Protein 7XOZ (pdb70)

Nearest PDB structures (foldseek):
  7xoz-assembly1_F  TM=1.006E+00  e=2.301E-27  Arabidopsis thaliana
  7xoz-assembly1_E  TM=9.972E-01  e=1.044E-25  Arabidopsis thaliana
  7xoz-assembly1_A  TM=9.879E-01  e=3.026E-24  Arabidopsis thaliana
  7xoz-assembly1_B  TM=9.844E-01  e=6.638E-24  Arabidopsis thaliana
  5tec-assembly1_A  TM=9.879E-01  e=1.285E-17  Arabidopsis thaliana

Secondary structure (DSSP, 8-state):
---EEEE--HHHHIIIIIHHHHHHHHHTT-----GGGSPTTS-HHHHHHHHHHT-SEEEEEE-TTGGG-HHHHHHHHHHHHHHHHS--EEEEEE-SS-HHHHHTT-HHHHHHHHHHTTT--HHHHHHHHHHHHHHTTS--EEGGG-S-HHHHHHHHHHHHHHHT-/-EEEEEE--HHHHTTTHHHHHHHHHHHTT--B--GGGSPTTS-HHHHHHHHHHTEEEEEEEEETTGGG-HHHHHHHHHHHHHHHHS--EEEEEEESS-HHHHHTT-HHHHHHHHHHTTTS-HHHHHHHHHHHHHHTTS--EEGGG-S-HHHHHHHHHHHHHHH--/-EEEE--HHHHTTTHHHHHHHHHHHTT--B-------HHHHHHHHT-SEEEEEE-TTGGG-HHHHHHHHHHHHHHHHS--EEEEEE-SS-HHHHHTT-HHHHHHHHHHHTT--HHHHHHHHHHHHHHTTS--EEGGGSS-HHHHHHHHHHHHHHHT-/-EEEE--HHHHTTTHHHHHHHHHHHTT--B------SHHHHHHHT-SEEEEEE-TTGGG-HHHHHHHHHHHHHHHHS--EEEEEE-SS-HHHHHTT-HHHHHHHHHHHTTS-HHHHHHHHHHHHHHTTS--EEGGGSS-HHHHHHHHHHHHHHHT-

Solvent-accessible surface area: 32246 Å² total; per-residue (Å²): 129,70,56,0,2,14,1,28,30,16,98,43,1,85,117,42,1,7,9,13,6,31,71,2,1,184,108,80,50,3,75,15,44,52,38,78,114,14,109,146,114,104,72,72,22,112,47,10,57,85,18,0,112,38,7,98,3,0,5,0,4,0,3,93,61,0,0,51,24,38,138,7,1,57,16,0,16,36,0,20,98,7,110,141,136,89,65,8,78,13,11,0,0,2,26,88,13,63,29,73,45,0,84,139,16,68,38,127,3,1,149,19,0,66,138,28,17,142,85,86,73,142,117,103,8,78,143,5,60,126,5,0,71,43,0,10,86,28,101,26,32,38,0,98,120,26,112,41,4,10,58,0,5,79,90,1,0,50,30,0,29,93,104,9,150,187,61,58,0,2,14,0,28,28,14,99,43,1,99,186,66,2,8,49,106,6,32,79,4,3,188,158,86,63,8,64,14,23,52,38,100,114,16,113,152,111,102,79,82,19,112,50,13,56,79,8,0,68,9,5,91,2,0,5,0,4,0,2,98,57,0,0,54,23,39,133,7,0,60,16,0,21,17,0,22,45,0,102,88,4,52,68,9,75,14,12,0,1,3,33,118,17,62,29,91,51,0,22,158,11,68,45,108,4,2,140,19,0,76,131,28,20,150,84,100,75,144,32,140,12,53,130,13,53,120,5,0,85,49,0,11,113,27,97,26,34,39,10,116,143,96,116,69,75,70,82,0,9,77,101,0,0,52,32,0,48,97,102,36,165,100,1,1,14,0,30,36,10,96,39,1,137,181,62,0,4,46,110,8,42,44,4,1,192,182,78,56,8,100,25,78,79,92,137,71,9,29,76,32,4,52,91,23,0,49,67,10,134,0,0,6,0,4,0,2,111,52,0,0,52,24,14,64,4,0,7,7,1,15,0,0,28,55,0,119,93,22,49,74,11,65,8,10,0,0,7,26,128,15,62,34,69,38,0,77,134,22,61,49,95,4,3,112,12,1,78,119,14,21,141,87,54,84,90,50,85,10,35,79,1,70,123,5,0,67,50,0,12,96,22,98,38,30,29,21,145,149,88,204,59,74,73,57,0,8,75,96,1,0,37,31,0,28,99,98,40,153,78,1,3,9,1,27,33,16,100,41,1,132,58,34,0,5,1,14,4,33,40,10,1,134,128,78,62,8,98,22,82,65,83,90,110,37,115,135,18,76,89,25,3,99,62,11,134,3,0,4,0,3,0,3,87,53,0,0,50,27,44,81,3,1,25,7,1,8,16,0,29,90,6,114,138,143,96,67,9,72,3,16,0,0,8,24,90,14,63,30,78,43,0,77,132,19,62,46,82,3,3,139,12,2,75,156,13,20,152,86,99,77,126,121,96,11,66,117,7,71,127,5,0,66,46,0,13,101,18,97,38,26,41,23,149,182,76,160,26,17,13,60,1,4,86,94,0,0,37,33,0,29,99,104,45,156

Organism: Arabidopsis thaliana (NCBI:txid3702)

Foldseek 3Di:
DEEEEEQDDCVVPVVHPVVLLVVLCVVVPYHYDDLVPPDPVDDSVVVLLVSLLPGQEYEYEDDLQLLLDVVSLVSLLSNVVCVVPPVRHYAYEDEVHALVCLQVLDDSSNVSNVVSCPPHDPVSNVSSNVSSNVNSPDDHHYPVVDDDVSVVSNVVSVVVVVVVD/DFAEEEQDDCVVDVVHLVVLLVVLCVVVVHTYDDLVPPDPPDDSVVVLLVRLLPYQEYEYEDELLQLLDPVSLVSLLSNVVCVVPPVYHYAYEAEPHALVCQLVLDDSSNVSNVVSCPPPPPVVSVSSNVSSNVSSPPDHHYPVPDPDSSVVSVVVSVVSVVPSD/DEEEQDDCVFPVVHLVVVLVVLQVVVPHDYDDDCDQDPVNLVVLLPHQEYEYEDDLQCLLDNNSLNSLLSNVVSVVPPVHHYAYEAEPHQLVCQLVLDDSSNVSNVVVCVPHDPVSSVSSNVSSNVVSPDDYHYPVPDDDSNVRSNVVSVVVSVVVD/DEEEQDDCVVPVVHLVVLLCVLLVVLPHDYDDPCVDDPVLVVLLPGQEYEYADDLCCLLDVVSLVVLLSNVVCVVPPVHHYAYEAEPHQLVCQLVLDDSSNVSNVVVCVVHDPVSSVSSNVSSNVSSPPDHHYPVPDDDSNVRSNVVSVVVSVVVD

InterPro domains:
  IPR000157 Toll/interleukin-1 receptor homology (TIR) domain [PF01582] (84-261)
  IPR000157 Toll/interleukin-1 receptor homology (TIR) domain [PS50104] (83-247)
  IPR000157 Toll/interleukin-1 receptor homology (TIR) domain [SM00255] (84-221)
  IPR002182 NB-ARC [PF00931] (271-436)
  IPR011713 Leucine-rich repeat 3 [PF07725] (676-695)
  IPR027417 P-loop containing nucleoside triphosphate hydrolase [G3DSA:3.40.50.300] (247-413)
  IPR027417 P-loop containing nucleoside triphosphate hydrolase [SSF52540] (244-512)
  IPR032675 Leucine-rich repeat domain superfamily [G3DSA:3.80.10.10] (608-792)
  IPR032675 Leucine-rich repeat domain superfamily [G3DSA:3.80.10.10] (793-950)
  IPR035897 Toll/interleukin-1 receptor homology (TIR) domain superfamily [G3DSA:3.40.50.10140] (81-246)
  IPR035897 Toll/interleukin-1 receptor homology (TIR) domain superfamily [SSF52200] (76-224)
  IPR036390 Winged helix DNA-binding domain superfamily [SSF46785] (489-571)
  IPR042197 Apoptotic protease-activating factors, helical domain [G3DSA:1.10.8.430] (420-502)
  IPR044974 Disease resistance protein, plants [PTHR11017] (83-794)
  IPR045344 C-JID domain [PF20160] (965-1058)
  IPR058192 Disease resistance protein Roq1-like, winged-helix domain [PF23282] (503-571)

Sequence (643 aa):
KHQVFPSFHGADVRKTILSHILESFRRKGIDPFIDNNIERSKSIGHELKEAIKGSKIAIVLLSKNYASSSWCLDELAEIMKCRELLGQIVMTIFYEVDPTDIKKQTGEFGKAFTKTCKGKTKEYVERWRKALEDVATIAGYHSHKWRNEADMIEKIATDVSNMLNKHHVFPSFHGADVRKTILSHILESFRRKGIDPFIDNNIERSKSIGHELKEAIKGSKIAIVLLSKNYASSSWCLDELAEIMKCRELLGQIVMTIFYEVDPTDIKKQTGEFGKAFTKTCKGKTKEYVERWRKALEDVATIAGYHSHKWRNEADMIEKIATDVSNMLNHVFPSFHGADVRKTILSHILESFRRKGIDPFIDKSIGHELKEAIKGSKIAIVLLSKNYASSSWCLDELAEIMKCRELLGQIVMTIFYEVDPTDIKKQTGEFGKAFTKTCKGKTKEYVERWRKALEDVATIAGYHSHKWRNEADMIEKIATDVSNMLNQVFPSFHGADVRKTILSHILESFRRKGIDPFIDNIGHELKEAIKGSKIAIVLLSKNYASSSWCLDELAEIMKCRELLGQIVMTIFYEVDPTDIKKQTGEFGKAFTKTCKGKTKEYVERWRKALEDVATIAGYHSHKWRNEADMIEKIATDVSNMLN

Radius of gyration: 28.73 Å; Cα contacts (8 Å, |Δi|>4): 1006; chains: 4; bounding box: 79×44×79 Å

B-factor: mean 67.5, std 21.21, range [30.0, 159.58]

Structure (mmCIF, N/CA/C/O backbone):
data_7XOZ
#
_entry.id   7XOZ
#
_cell.length_a   69.799
_cell.length_b   81.133
_cell.length_c   70.713
_cell.angle_alpha   90.00
_cell.angle_beta   112.33
_cell.angle_gamma   90.00
#
_symmetry.space_group_name_H-M   'P 1 21 1'
#
loop_
_entity.id
_entity.type
_entity.pdbx_description
1 polymer 'ADP-ribosyl cyclase/cyclic ADP-ribose hydrolase'
2 polymer 'ADP-ribosyl cyclase/cyclic ADP-ribose hydrolase'
3 non-polymer ADENOSINE-5-DIPHOSPHORIBOSE
4 water water
#
loop_
_atom_site.group_PDB
_atom_site.id
_atom_site.type_symbol
_atom_site.label_atom_id
_atom_site.label_alt_id
_atom_site.label_comp_id
_atom_site.label_asym_id
_atom_site.label_entity_id
_atom_site.label_seq_id
_atom_site.pdbx_PDB_ins_code
_atom_site.Cartn_x
_atom_site.Cartn_y
_atom_site.Cartn_z
_atom_site.occupancy
_atom_site.B_iso_or_equiv
_atom_site.auth_seq_id
_atom_site.auth_comp_id
_atom_site.auth_asym_id
_atom_site.auth_atom_id
_atom_site.pdbx_PDB_model_num
ATOM 1 N N . LYS A 1 1 ? -24.500 20.437 35.375 1.00 90.57 2 LYS A N 1
ATOM 2 C CA . LYS A 1 1 ? -25.819 20.392 36.010 1.00 99.29 2 LYS A CA 1
ATOM 3 C C . LYS A 1 1 ? -25.712 19.858 37.444 1.00 98.33 2 LYS A C 1
ATOM 4 O O . LYS A 1 1 ? -25.169 20.542 38.309 1.00 103.21 2 LYS A O 1
ATOM 22 N N . HIS A 1 2 ? -26.212 18.649 37.712 1.00 91.82 3 HIS A N 1
ATOM 23 C CA . HIS A 1 2 ? -26.282 18.182 39.095 1.00 102.30 3 HIS A CA 1
ATOM 24 C C . HIS A 1 2 ? -26.759 16.737 39.208 1.00 100.61 3 HIS A C 1
ATOM 25 O O . HIS A 1 2 ? -25.956 15.812 39.052 1.00 99.85 3 HIS A O 1
ATOM 39 N N . GLN A 1 3 ? -28.045 16.531 39.494 1.00 90.37 4 GLN A N 1
ATOM 40 C CA . GLN A 1 3 ? -28.486 15.297 40.132 1.00 78.41 4 GLN A CA 1
ATOM 41 C C . GLN A 1 3 ? -28.078 14.067 39.326 1.00 67.99 4 GLN A C 1
ATOM 42 O O . GLN A 1 3 ? -28.389 13.949 38.136 1.00 60.23 4 GLN A O 1
ATOM 56 N N . VAL A 1 4 ? -27.356 13.170 39.992 1.00 61.29 5 VAL A N 1
ATOM 57 C CA . VAL A 1 4 ? -27.034 11.842 39.493 1.00 57.29 5 VAL A CA 1
ATOM 58 C C . VAL A 1 4 ? -26.980 10.905 40.692 1.00 47.69 5 VAL A C 1
ATOM 59 O O . VAL A 1 4 ? -26.478 11.270 41.755 1.00 51.29 5 VAL A O 1
ATOM 72 N N . PHE A 1 5 ? -27.480 9.697 40.524 1.00 47.96 6 PHE A N 1
ATOM 73 C CA . PHE A 1 5 ? -27.479 8.733 41.615 1.00 44.00 6 PHE A CA 1
ATOM 74 C C . PHE A 1 5 ? -26.665 7.524 41.189 1.00 45.02 6 PHE A C 1
ATOM 75 O O . PHE A 1 5 ? -27.092 6.796 40.270 1.00 41.26 6 PHE A O 1
ATOM 92 N N . PRO A 1 6 ? -25.481 7.272 41.815 1.00 39.51 7 PRO A N 1
ATOM 93 C CA . PRO A 1 6 ? -24.696 6.093 41.449 1.00 38.62 7 PRO A CA 1
ATOM 94 C C . PRO A 1 6 ? -25.093 4.864 42.228 1.00 39.12 7 PRO A C 1
ATOM 95 O O . PRO A 1 6 ? -25.118 4.924 43.448 1.00 33.02 7 PRO A O 1
ATOM 106 N N . SER A 1 7 ? -25.378 3.753 41.557 1.00 40.78 8 SER A N 1
ATOM 107 C CA . SER A 1 7 ? -25.647 2.476 42.204 1.00 42.04 8 SER A CA 1
ATOM 108 C C . SER A 1 7 ? -24.490 1.566 41.837 1.00 40.18 8 SER A C 1
ATOM 109 O O . SER A 1 7 ? -24.174 1.421 40.653 1.00 41.71 8 SER A O 1
ATOM 117 N N . PHE A 1 8 ? -23.871 0.961 42.846 1.00 41.10 9 PHE A N 1
ATOM 118 C CA . PHE A 1 8 ? -22.601 0.260 42.710 1.00 40.41 9 PHE A CA 1
ATOM 119 C C . PHE A 1 8 ? -22.481 -0.731 43.859 1.00 41.19 9 PHE A C 1
ATOM 120 O O . PHE A 1 8 ? -23.179 -0.618 44.868 1.00 38.83 9 PHE A O 1
ATOM 137 N N . HIS A 1 9 ? -21.580 -1.695 43.706 1.00 44.21 10 HIS A N 1
ATOM 138 C CA . HIS A 1 9 ? -21.221 -2.601 44.798 1.00 43.59 10 HIS A CA 1
ATOM 139 C C . HIS A 1 9 ? -19.870 -2.121 45.332 1.00 43.85 10 HIS A C 1
ATOM 140 O O . HIS A 1 9 ? -18.825 -2.357 44.725 1.00 43.94 10 HIS A O 1
ATOM 154 N N . GLY A 1 10 ? -19.901 -1.437 46.476 1.00 44.74 11 GLY A N 1
ATOM 155 C CA . GLY A 1 10 ? -18.717 -0.736 46.961 1.00 43.57 11 GLY A CA 1
ATOM 156 C C . GLY A 1 10 ? -17.481 -1.609 47.078 1.00 40.99 11 GLY A C 1
ATOM 157 O O . GLY A 1 10 ? -16.388 -1.195 46.691 1.00 39.39 11 GLY A O 1
ATOM 161 N N . ALA A 1 11 ? -17.629 -2.825 47.617 1.00 41.62 12 ALA A N 1
ATOM 162 C CA . ALA A 1 11 ? -16.474 -3.712 47.732 1.00 40.74 12 ALA A CA 1
ATOM 163 C C . ALA A 1 11 ? -15.799 -3.932 46.383 1.00 43.07 12 ALA A C 1
ATOM 164 O O . ALA A 1 11 ? -14.578 -4.075 46.316 1.00 45.61 12 ALA A O 1
ATOM 171 N N . ASP A 1 12 ? -16.565 -3.937 45.296 1.00 46.04 13 ASP A N 1
ATOM 172 C CA . ASP A 1 12 ? -15.967 -4.151 43.982 1.00 44.84 13 ASP A CA 1
ATOM 173 C C . ASP A 1 12 ? -15.327 -2.891 43.417 1.00 41.85 13 ASP A C 1
ATOM 174 O O . ASP A 1 12 ? -14.352 -2.992 42.668 1.00 44.72 13 ASP A O 1
ATOM 183 N N . VAL A 1 13 ? -15.874 -1.711 43.708 1.00 37.65 14 VAL A N 1
ATOM 184 C CA . VAL A 1 13 ? -15.482 -0.533 42.951 1.00 39.29 14 VAL A CA 1
ATOM 185 C C . VAL A 1 13 ? -15.367 0.753 43.764 1.00 37.76 14 VAL A C 1
ATOM 186 O O . VAL A 1 13 ? -14.937 1.780 43.228 1.00 36.61 14 VAL A O 1
ATOM 199 N N . ARG A 1 14 ? -15.822 0.741 45.019 1.00 38.13 15 ARG A N 1
ATOM 200 C CA . ARG A 1 14 ? -15.916 1.985 45.770 1.00 35.97 15 ARG A CA 1
ATOM 201 C C . ARG A 1 14 ? -14.585 2.713 45.800 1.00 40.63 15 ARG A C 1
ATOM 202 O O . ARG A 1 14 ? -14.488 3.893 45.436 1.00 40.13 15 ARG A O 1
ATOM 223 N N . LYS A 1 15 ? -13.553 2.028 46.302 1.00 41.19 16 LYS A N 1
ATOM 224 C CA . LYS A 1 15 ? -12.262 2.673 46.505 1.00 44.34 16 LYS A CA 1
ATOM 225 C C . LYS A 1 15 ? -11.549 2.948 45.188 1.00 43.59 16 LYS A C 1
ATOM 226 O O . LYS A 1 15 ? -10.769 3.903 45.097 1.00 40.89 16 LYS A O 1
ATOM 245 N N . THR A 1 16 ? -11.813 2.143 44.160 1.00 43.33 17 THR A N 1
ATOM 246 C CA . THR A 1 16 ? -11.106 2.279 42.896 1.00 41.98 17 THR A CA 1
ATOM 247 C C . THR A 1 16 ? -11.912 3.074 41.879 1.00 37.15 17 THR A C 1
ATOM 248 O O . THR A 1 16 ? -11.949 4.306 41.930 1.00 36.75 17 THR A O 1
ATOM 259 N N . ILE A 1 17 ? -12.543 2.384 40.932 1.00 36.98 18 ILE A N 1
ATOM 260 C CA . ILE A 1 17 ? -13.076 3.077 39.759 1.00 35.73 18 ILE A CA 1
ATOM 261 C C . ILE A 1 17 ? -14.130 4.108 40.156 1.00 40.50 18 ILE A C 1
ATOM 262 O O . ILE A 1 17 ? -14.228 5.183 39.545 1.00 40.91 18 ILE A O 1
ATOM 278 N N . LEU A 1 18 ? -14.931 3.813 41.184 1.00 41.83 19 LEU A N 1
ATOM 279 C CA . LEU A 1 18 ? -15.961 4.774 41.573 1.00 39.47 19 LEU A CA 1
ATOM 280 C C . LEU A 1 18 ? -15.341 6.094 42.006 1.00 40.63 19 LEU A C 1
ATOM 281 O O . LEU A 1 18 ? -15.861 7.171 41.687 1.00 38.65 19 LEU A O 1
ATOM 297 N N . SER A 1 19 ? -14.229 6.031 42.732 1.00 37.78 20 SER A N 1
ATOM 298 C CA . SER A 1 19 ? -13.605 7.258 43.186 1.00 38.22 20 SER A CA 1
ATOM 299 C C . SER A 1 19 ? -13.209 8.120 42.003 1.00 41.95 20 SER A C 1
ATOM 300 O O . SER A 1 19 ? -13.399 9.342 42.031 1.00 42.55 20 SER A O 1
ATOM 308 N N . HIS A 1 20 ? -12.646 7.498 40.954 1.00 42.58 21 HIS A N 1
ATOM 309 C CA . HIS A 1 20 ? -12.211 8.259 39.785 1.00 42.61 21 HIS A CA 1
ATOM 310 C C . HIS A 1 20 ? -13.410 8.854 39.067 1.00 40.77 21 HIS A C 1
ATOM 311 O O . HIS A 1 20 ? -13.379 10.010 38.626 1.00 39.60 21 HIS A O 1
ATOM 325 N N . ILE A 1 21 ? -14.485 8.077 38.959 1.00 41.52 22 ILE A N 1
ATOM 326 C CA . ILE A 1 21 ? -15.702 8.569 38.322 1.00 45.03 22 ILE A CA 1
ATOM 327 C C . ILE A 1 21 ? -16.196 9.841 39.010 1.00 43.70 22 ILE A C 1
ATOM 328 O O . ILE A 1 21 ? -16.481 10.848 38.353 1.00 41.85 22 ILE A O 1
ATOM 344 N N . LEU A 1 22 ? -16.311 9.806 40.350 1.00 43.07 23 LEU A N 1
ATOM 345 C CA . LEU A 1 22 ? -16.801 10.958 41.100 1.00 38.69 23 LEU A CA 1
ATOM 346 C C . LEU A 1 22 ? -15.855 12.140 40.992 1.00 42.33 23 LEU A C 1
ATOM 347 O O . LEU A 1 22 ? -16.288 13.295 41.028 1.00 43.88 23 LEU A O 1
ATOM 363 N N . GLU A 1 23 ? -14.567 11.881 40.822 1.00 46.01 24 GLU A N 1
ATOM 364 C CA . GLU A 1 23 ? -13.626 12.968 40.576 1.00 48.49 24 GLU A CA 1
ATOM 365 C C . GLU A 1 23 ? -13.828 13.600 39.195 1.00 50.68 24 GLU A C 1
ATOM 366 O O . GLU A 1 23 ? -13.630 14.813 39.022 1.00 52.41 24 GLU A O 1
ATOM 378 N N . SER A 1 24 ? -14.163 12.797 38.184 1.00 49.42 25 SER A N 1
ATOM 379 C CA . SER A 1 24 ? -14.494 13.369 36.879 1.00 52.20 25 SER A CA 1
ATOM 380 C C . SER A 1 24 ? -15.711 14.282 36.971 1.00 54.17 25 SER A C 1
ATOM 381 O O . SER A 1 24 ? -15.711 15.396 36.427 1.00 56.46 25 SER A O 1
ATOM 389 N N . PHE A 1 25 ? -16.771 13.812 37.649 1.00 51.86 26 PHE A N 1
ATOM 390 C CA . PHE A 1 25 ? -17.988 14.609 37.779 1.00 52.86 26 PHE A CA 1
ATOM 391 C C . PHE A 1 25 ? -17.696 15.999 38.342 1.00 54.15 26 PHE A C 1
ATOM 392 O O . PHE A 1 25 ? -18.076 17.010 37.744 1.00 57.60 26 PHE A O 1
ATOM 409 N N . ARG A 1 26 ? -17.055 16.075 39.504 1.00 54.33 27 ARG A N 1
ATOM 410 C CA . ARG A 1 26 ? -16.808 17.370 40.117 1.00 53.64 27 ARG A CA 1
ATOM 411 C C . ARG A 1 26 ? -15.943 18.236 39.225 1.00 54.12 27 ARG A C 1
ATOM 412 O O . ARG A 1 26 ? -16.124 19.454 39.170 1.00 57.88 27 ARG A O 1
ATOM 433 N N . ARG A 1 27 ? -14.976 17.629 38.534 1.00 56.90 28 ARG A N 1
ATOM 434 C CA . ARG A 1 27 ? -14.161 18.401 37.598 1.00 56.13 28 ARG A CA 1
ATOM 435 C C . ARG A 1 27 ? -15.040 19.119 36.576 1.00 57.67 28 ARG A C 1
ATOM 436 O O . ARG A 1 27 ? -14.746 20.247 36.162 1.00 56.51 28 ARG A O 1
ATOM 457 N N . LYS A 1 28 ? -16.106 18.466 36.133 1.00 56.89 29 LYS A N 1
ATOM 458 C CA . LYS A 1 28 ? -17.000 19.013 35.121 1.00 59.15 29 LYS A CA 1
ATOM 459 C C . LYS A 1 28 ? -18.201 19.731 35.717 1.00 59.66 29 LYS A C 1
ATOM 460 O O . LYS A 1 28 ? -19.109 20.116 34.973 1.00 62.51 29 LYS A O 1
ATOM 479 N N . GLY A 1 29 ? -18.233 19.910 37.032 1.00 60.25 30 GLY A N 1
ATOM 480 C CA . GLY A 1 29 ? -19.333 20.599 37.679 1.00 62.97 30 GLY A CA 1
ATOM 481 C C . GLY A 1 29 ? -20.573 19.770 37.933 1.00 64.10 30 GLY A C 1
ATOM 482 O O . GLY A 1 29 ? -21.609 20.338 38.303 1.00 66.25 30 GLY A O 1
ATOM 486 N N . ILE A 1 30 ? -20.506 18.460 37.728 1.00 61.44 31 ILE A N 1
ATOM 487 C CA . ILE A 1 30 ? -21.616 17.565 38.027 1.00 65.80 31 ILE A CA 1
ATOM 488 C C . ILE A 1 30 ? -21.619 17.291 39.524 1.00 68.69 31 ILE A C 1
ATOM 489 O O . ILE A 1 30 ? -20.567 17.015 40.119 1.00 67.60 31 ILE A O 1
ATOM 505 N N . ASP A 1 31 ? -22.796 17.368 40.143 1.00 75.14 32 ASP A N 1
ATOM 506 C CA . ASP A 1 31 ? -22.908 17.170 41.585 1.00 74.19 32 ASP A CA 1
ATOM 507 C C . ASP A 1 31 ? -23.632 15.866 41.885 1.00 71.57 32 ASP A C 1
ATOM 508 O O . ASP A 1 31 ? -24.873 15.838 41.899 1.00 73.81 32 ASP A O 1
ATOM 517 N N . PRO A 1 32 ? -22.922 14.773 42.126 1.00 65.33 33 PRO A N 1
ATOM 518 C CA . PRO A 1 32 ? -23.577 13.495 42.418 1.00 60.24 33 PRO A CA 1
ATOM 519 C C . PRO A 1 32 ? -24.100 13.407 43.852 1.00 59.47 33 PRO A C 1
ATOM 520 O O . PRO A 1 32 ? -23.881 14.281 44.692 1.00 62.17 33 PRO A O 1
ATOM 531 N N . PHE A 1 33 ? -24.816 12.313 44.106 1.00 50.16 34 PHE A N 1
ATOM 532 C CA . PHE A 1 33 ? -25.264 11.946 45.440 1.00 44.66 34 PHE A CA 1
ATOM 533 C C . PHE A 1 33 ? -24.223 11.036 46.078 1.00 44.15 34 PHE A C 1
ATOM 534 O O . PHE A 1 33 ? -23.811 10.038 45.477 1.00 43.72 34 PHE A O 1
ATOM 551 N N . ILE A 1 34 ? -23.791 11.381 47.289 1.00 42.00 35 ILE A N 1
ATOM 552 C CA . ILE A 1 34 ? -22.787 10.604 48.007 1.00 43.51 35 ILE A CA 1
ATOM 553 C C . ILE A 1 34 ? -23.465 9.978 49.213 1.00 40.50 35 ILE A C 1
ATOM 554 O O . ILE A 1 34 ? -23.900 10.688 50.121 1.00 43.43 35 ILE A O 1
ATOM 570 N N . ASP A 1 35 ? -23.527 8.649 49.245 1.00 39.79 36 ASP A N 1
ATOM 571 C CA . ASP A 1 35 ? -24.189 7.980 50.358 1.00 42.69 36 ASP A CA 1
ATOM 572 C C . ASP A 1 35 ? -23.495 8.300 51.678 1.00 44.47 36 ASP A C 1
ATOM 573 O O . ASP A 1 35 ? -24.152 8.469 52.714 1.00 45.44 36 ASP A O 1
ATOM 582 N N . ASN A 1 36 ? -22.162 8.381 51.662 1.00 44.03 37 ASN A N 1
ATOM 583 C CA . ASN A 1 36 ? -21.399 8.713 52.862 1.00 46.84 37 ASN A CA 1
ATOM 584 C C . ASN A 1 36 ? -21.798 10.038 53.498 1.00 46.23 37 ASN A C 1
ATOM 585 O O . ASN A 1 36 ? -21.366 10.308 54.621 1.00 41.56 37 ASN A O 1
ATOM 596 N N . ASN A 1 37 ? -22.593 10.867 52.820 1.00 46.05 38 ASN A N 1
ATOM 597 C CA . ASN A 1 37 ? -23.013 12.155 53.353 1.00 44.50 38 ASN A CA 1
ATOM 598 C C . ASN A 1 37 ? -24.445 12.143 53.855 1.00 40.72 38 ASN A C 1
ATOM 599 O O . ASN A 1 37 ? -24.971 13.206 54.214 1.00 39.94 38 ASN A O 1
ATOM 610 N N . ILE A 1 38 ? -25.085 10.972 53.899 1.00 38.41 39 ILE A N 1
ATOM 611 C CA . ILE A 1 38 ? -26.342 10.853 54.623 1.00 40.18 39 ILE A CA 1
ATOM 612 C C . ILE A 1 38 ? -26.119 11.359 56.035 1.00 39.34 39 ILE A C 1
ATOM 613 O O . ILE A 1 38 ? -25.123 11.022 56.678 1.00 39.84 39 ILE A O 1
ATOM 629 N N . GLU A 1 39 ? -27.024 12.199 56.514 1.00 43.44 40 GLU A N 1
ATOM 630 C CA . GLU A 1 39 ? -26.981 12.598 57.910 1.00 42.49 40 GLU A CA 1
ATOM 631 C C . GLU A 1 39 ? -27.013 11.373 58.822 1.00 45.89 40 GLU A C 1
ATOM 632 O O . GLU A 1 39 ? -27.787 10.435 58.605 1.00 41.77 40 GLU A O 1
ATOM 644 N N . ARG A 1 40 ? -26.137 11.381 59.838 1.00 46.46 41 ARG A N 1
ATOM 645 C CA . ARG A 1 40 ? -26.132 10.335 60.853 1.00 46.24 41 ARG A CA 1
ATOM 646 C C . ARG A 1 40 ? -27.361 10.514 61.731 1.00 46.47 41 ARG A C 1
ATOM 647 O O . ARG A 1 40 ? -27.784 11.644 61.992 1.00 46.80 41 ARG A O 1
ATOM 668 N N . SER A 1 41 ? -27.959 9.389 62.149 1.00 44.55 42 SER A N 1
ATOM 669 C CA . SER A 1 41 ? -29.245 9.244 62.839 1.00 45.94 42 SER A CA 1
ATOM 670 C C . SER A 1 41 ? -30.365 8.961 61.827 1.00 43.25 42 SER A C 1
ATOM 671 O O . SER A 1 41 ? -31.475 8.612 62.233 1.00 43.11 42 SER A O 1
ATOM 679 N N . LYS A 1 42 ? -30.098 9.082 60.525 1.00 41.44 43 LYS A N 1
ATOM 680 C CA . LYS A 1 42 ? -31.093 8.812 59.495 1.00 43.80 43 LYS A CA 1
ATOM 681 C C . LYS A 1 42 ? -31.184 7.314 59.210 1.00 43.36 43 LYS A C 1
ATOM 682 O O . LYS A 1 42 ? -30.304 6.531 59.577 1.00 43.91 43 LYS A O 1
ATOM 701 N N . SER A 1 43 ? -32.266 6.916 58.539 1.00 41.46 44 SER A N 1
ATOM 702 C CA . SER A 1 43 ? -32.449 5.543 58.084 1.00 39.10 44 SER A CA 1
ATOM 703 C C . SER A 1 43 ? -31.991 5.463 56.638 1.00 42.22 44 SER A C 1
ATOM 704 O O . SER A 1 43 ? -32.495 6.201 55.785 1.00 41.78 44 SER A O 1
ATOM 712 N N . ILE A 1 44 ? -31.039 4.568 56.367 1.00 42.02 45 ILE A N 1
ATOM 713 C CA . ILE A 1 44 ? -30.344 4.580 55.082 1.00 42.55 45 ILE A CA 1
ATOM 714 C C . ILE A 1 44 ? -31.327 4.332 53.931 1.00 43.51 45 ILE A C 1
ATOM 715 O O . ILE A 1 44 ? -31.357 5.065 52.930 1.00 42.48 45 ILE A O 1
ATOM 731 N N . GLY A 1 45 ? -32.168 3.307 54.061 1.00 42.45 46 GLY A N 1
ATOM 732 C CA . GLY A 1 45 ? -33.008 2.960 52.937 1.00 42.03 46 GLY A CA 1
ATOM 733 C C . GLY A 1 45 ? -34.035 4.018 52.608 1.00 43.97 46 GLY A C 1
ATOM 734 O O . GLY A 1 45 ? -34.391 4.192 51.442 1.00 45.51 46 GLY A O 1
ATOM 738 N N . HIS A 1 46 ? -34.431 4.820 53.585 1.00 43.31 47 HIS A N 1
ATOM 739 C CA . HIS A 1 46 ? -35.380 5.870 53.255 1.00 42.86 47 HIS A CA 1
ATOM 740 C C . HIS A 1 46 ? -34.695 7.024 52.557 1.00 42.79 47 HIS A C 1
ATOM 741 O O . HIS A 1 46 ? -35.304 7.654 51.693 1.00 44.19 47 HIS A O 1
ATOM 755 N N . GLU A 1 47 ? -33.433 7.304 52.925 1.00 45.26 48 GLU A N 1
ATOM 756 C CA . GLU A 1 47 ? -32.640 8.328 52.250 1.00 44.45 48 GLU A CA 1
ATOM 757 C C . GLU A 1 47 ? -32.247 7.897 50.847 1.00 42.59 48 GLU A C 1
ATOM 758 O O . GLU A 1 47 ? -32.191 8.729 49.931 1.00 43.79 48 GLU A O 1
ATOM 770 N N . LEU A 1 48 ? -32.024 6.602 50.644 1.00 37.54 49 LEU A N 1
ATOM 771 C CA . LEU A 1 48 ? -31.718 6.136 49.299 1.00 42.30 49 LEU A CA 1
ATOM 772 C C . LEU A 1 48 ? -32.919 6.252 48.346 1.00 43.62 49 LEU A C 1
ATOM 773 O O . LEU A 1 48 ? -32.757 6.694 47.203 1.00 37.08 49 LEU A O 1
ATOM 789 N N . LYS A 1 49 ? -34.129 5.863 48.782 1.00 45.17 50 LYS A N 1
ATOM 790 C CA . LYS A 1 49 ? -35.273 5.960 47.880 1.00 43.02 50 LYS A CA 1
ATOM 791 C C . LYS A 1 49 ? -35.537 7.410 47.538 1.00 44.00 50 LYS A C 1
ATOM 792 O O . LYS A 1 49 ? -35.813 7.737 46.385 1.00 46.09 50 LYS A O 1
ATOM 811 N N . GLU A 1 50 ? -35.437 8.302 48.525 1.00 44.82 51 GLU A N 1
ATOM 812 C CA . GLU A 1 50 ? -35.694 9.712 48.255 1.00 44.39 51 GLU A CA 1
ATOM 813 C C . GLU A 1 50 ? -34.665 10.272 47.297 1.00 42.26 51 GLU A C 1
ATOM 814 O O . GLU A 1 50 ? -34.974 11.143 46.470 1.00 41.11 51 GLU A O 1
ATOM 826 N N . ALA A 1 51 ? -33.427 9.804 47.421 1.00 44.58 52 ALA A N 1
ATOM 827 C CA . ALA A 1 51 ? -32.352 10.296 46.569 1.00 44.76 52 ALA A CA 1
ATOM 828 C C . ALA A 1 51 ? -32.528 9.816 45.134 1.00 43.30 52 ALA A C 1
ATOM 829 O O . ALA A 1 51 ? -32.252 10.563 44.189 1.00 42.42 52 ALA A O 1
ATOM 836 N N . ILE A 1 52 ? -32.983 8.574 44.955 1.00 41.23 53 ILE A N 1
ATOM 837 C CA . ILE A 1 52 ? -33.259 8.068 43.616 1.00 45.44 53 ILE A CA 1
ATOM 838 C C . ILE A 1 52 ? -34.372 8.872 42.958 1.00 45.45 53 ILE A C 1
ATOM 839 O O . ILE A 1 52 ? -34.242 9.332 41.820 1.00 47.99 53 ILE A O 1
ATOM 855 N N . LYS A 1 53 ? -35.479 9.057 43.667 1.00 44.46 54 LYS A N 1
ATOM 856 C CA . LYS A 1 53 ? -36.616 9.792 43.126 1.00 46.50 54 LYS A CA 1
ATOM 857 C C . LYS A 1 53 ? -36.209 11.172 42.645 1.00 46.03 54 LYS A C 1
ATOM 858 O O . LYS A 1 53 ? -36.843 11.733 41.742 1.00 43.03 54 LYS A O 1
ATOM 877 N N . GLY A 1 54 ? -35.179 11.745 43.253 1.00 44.12 55 GLY A N 1
ATOM 878 C CA . GLY A 1 54 ? -34.762 13.090 42.938 1.00 48.32 55 GLY A CA 1
ATOM 879 C C . GLY A 1 54 ? -33.616 13.199 41.971 1.00 49.85 55 GLY A C 1
ATOM 880 O O . GLY A 1 54 ? -33.101 14.306 41.774 1.00 52.01 55 GLY A O 1
ATOM 884 N N . SER A 1 55 ? -33.210 12.109 41.345 1.00 49.71 56 SER A N 1
ATOM 885 C CA . SER A 1 55 ? -32.089 12.129 40.425 1.00 51.44 56 SER A CA 1
ATOM 886 C C . SER A 1 55 ? -32.579 12.115 38.988 1.00 52.64 56 SER A C 1
ATOM 887 O O . SER A 1 55 ? -33.407 11.276 38.615 1.00 48.27 56 SER A O 1
ATOM 895 N N . LYS A 1 56 ? -32.078 13.065 38.193 1.00 53.12 57 LYS A N 1
ATOM 896 C CA . LYS A 1 56 ? -32.365 13.080 36.761 1.00 54.23 57 LYS A CA 1
ATOM 897 C C . LYS A 1 56 ? -31.761 11.859 36.071 1.00 53.45 57 LYS A C 1
ATOM 898 O O . LYS A 1 56 ? -32.401 11.231 35.216 1.00 50.52 57 LYS A O 1
ATOM 917 N N . ILE A 1 57 ? -30.516 11.528 36.413 1.00 51.42 58 ILE A N 1
ATOM 918 C CA . ILE A 1 57 ? -29.793 10.406 35.835 1.00 52.51 58 ILE A CA 1
ATOM 919 C C . ILE A 1 57 ? -29.454 9.423 36.941 1.00 48.39 58 ILE A C 1
ATOM 920 O O . ILE A 1 57 ? -29.287 9.804 38.100 1.00 50.35 58 ILE A O 1
ATOM 936 N N . ALA A 1 58 ? -29.384 8.146 36.579 1.00 42.47 59 ALA A N 1
ATOM 937 C CA . ALA A 1 58 ? -28.899 7.104 37.460 1.00 45.24 59 ALA A CA 1
ATOM 938 C C . ALA A 1 58 ? -27.826 6.313 36.729 1.00 46.67 59 ALA A C 1
ATOM 939 O O . ALA A 1 58 ? -28.062 5.835 35.617 1.00 41.01 59 ALA A O 1
ATOM 946 N N . ILE A 1 59 ? -26.667 6.154 37.363 1.00 43.67 60 ILE A N 1
ATOM 947 C CA . ILE A 1 59 ? -25.547 5.403 36.808 1.00 42.85 60 ILE A CA 1
ATOM 948 C C . ILE A 1 59 ? -25.529 4.061 37.525 1.00 42.87 60 ILE A C 1
ATOM 949 O O . ILE A 1 59 ? -25.289 3.991 38.734 1.00 47.36 60 ILE A O 1
ATOM 965 N N . VAL A 1 60 ? -25.789 2.986 36.805 1.00 42.38 61 VAL A N 1
ATOM 966 C CA . VAL A 1 60 ? -25.762 1.652 37.386 1.00 43.54 61 VAL A CA 1
ATOM 967 C C . VAL A 1 60 ? -24.423 1.016 37.025 1.00 41.22 61 VAL A C 1
ATOM 968 O O . VAL A 1 60 ? -24.201 0.624 35.877 1.00 41.42 61 VAL A O 1
ATOM 981 N N . LEU A 1 61 ? -23.525 0.917 38.001 1.00 42.06 62 LEU A N 1
ATOM 982 C CA . LEU A 1 61 ? -22.203 0.309 37.818 1.00 42.23 62 LEU A CA 1
ATOM 983 C C . LEU A 1 61 ? -22.267 -1.176 38.191 1.00 39.75 62 LEU A C 1
ATOM 984 O O . LEU A 1 61 ? -22.177 -1.556 39.361 1.00 42.10 62 LEU A O 1
ATOM 1000 N N . LEU A 1 62 ? -22.429 -2.022 37.196 1.00 38.32 63 LEU A N 1
ATOM 1001 C CA . LEU A 1 62 ? -22.626 -3.438 37.433 1.00 42.14 63 LEU A CA 1
ATOM 1002 C C . LEU A 1 62 ? -21.303 -4.184 37.491 1.00 49.52 63 LEU A C 1
ATOM 1003 O O . LEU A 1 62 ? -20.404 -3.934 36.687 1.00 57.00 63 LEU A O 1
ATOM 1019 N N . SER A 1 63 ? -21.195 -5.113 38.440 1.00 49.90 64 SER A N 1
ATOM 1020 C CA . SER A 1 63 ? -19.970 -5.857 38.687 1.00 47.16 64 SER A CA 1
ATOM 1021 C C . SER A 1 63 ? -20.325 -7.270 39.110 1.00 50.15 64 SER A C 1
ATOM 1022 O O . SER A 1 63 ? -21.480 -7.575 39.401 1.00 54.78 64 SER A O 1
ATOM 1030 N N . LYS A 1 64 ? -19.317 -8.139 39.152 1.00 52.62 65 LYS A N 1
ATOM 1031 C CA . LYS A 1 64 ? -19.574 -9.552 39.411 1.00 54.37 65 LYS A CA 1
ATOM 1032 C C . LYS A 1 64 ? -20.404 -9.763 40.663 1.00 55.21 65 LYS A C 1
ATOM 1033 O O . LYS A 1 64 ? -21.297 -10.623 40.693 1.00 59.03 65 LYS A O 1
ATOM 1052 N N . ASN A 1 65 ? -20.123 -8.996 41.709 1.00 51.04 66 ASN A N 1
ATOM 1053 C CA . ASN A 1 65 ? -20.749 -9.208 43.002 1.00 53.67 66 ASN A CA 1
ATOM 1054 C C . ASN A 1 65 ? -21.888 -8.230 43.282 1.00 53.60 66 ASN A C 1
ATOM 1055 O O . ASN A 1 65 ? -22.391 -8.186 44.408 1.00 53.81 66 ASN A O 1
ATOM 1066 N N . TYR A 1 66 ? -22.318 -7.462 42.282 1.00 52.47 67 TYR A N 1
ATOM 1067 C CA . TYR A 1 66 ? -23.428 -6.536 42.475 1.00 51.36 67 TYR A CA 1
ATOM 1068 C C . TYR A 1 66 ? -24.661 -7.253 43.023 1.00 53.60 67 TYR A C 1
ATOM 1069 O O . TYR A 1 66 ? -25.349 -6.730 43.909 1.00 53.64 67 TYR A O 1
ATOM 1087 N N . ALA A 1 67 ? -24.935 -8.465 42.539 1.00 52.52 68 ALA A N 1
ATOM 1088 C CA . ALA A 1 67 ? -26.134 -9.190 42.952 1.00 56.14 68 ALA A CA 1
ATOM 1089 C C . ALA A 1 67 ? -25.956 -9.944 44.262 1.00 58.44 68 ALA A C 1
ATOM 1090 O O . ALA A 1 67 ? -26.897 -10.609 44.718 1.00 59.26 68 ALA A O 1
ATOM 1097 N N . SER A 1 68 ? -24.766 -9.899 44.848 1.00 56.06 69 SER A N 1
ATOM 1098 C CA . SER A 1 68 ? -24.565 -10.472 46.167 1.00 55.10 69 SER A CA 1
ATOM 1099 C C . SER A 1 68 ? -25.135 -9.592 47.261 1.00 51.82 69 SER A C 1
ATOM 1100 O O . SER A 1 68 ? -25.275 -10.058 48.392 1.00 58.45 69 SER A O 1
ATOM 1108 N N . SER A 1 69 ? -25.447 -8.338 46.952 1.00 47.38 70 SER A N 1
ATOM 1109 C CA . SER A 1 69 ? -25.965 -7.368 47.909 1.00 47.61 70 SER A CA 1
ATOM 1110 C C . SER A 1 69 ? -27.406 -7.000 47.573 1.00 50.11 70 SER A C 1
ATOM 1111 O O . SER A 1 69 ? -27.698 -6.494 46.476 1.00 48.57 70 SER A O 1
ATOM 1119 N N . SER A 1 70 ? -28.297 -7.234 48.532 1.00 48.13 71 SER A N 1
ATOM 1120 C CA . SER A 1 70 ? -29.686 -6.841 48.363 1.00 48.35 71 SER A CA 1
ATOM 1121 C C . SER A 1 70 ? -29.850 -5.332 48.408 1.00 48.23 71 SER A C 1
ATOM 1122 O O . SER A 1 70 ? -30.886 -4.824 47.972 1.00 50.44 71 SER A O 1
ATOM 1130 N N . TRP A 1 71 ? -28.868 -4.605 48.943 1.00 46.94 72 TRP A N 1
ATOM 1131 C CA . TRP A 1 71 ? -28.888 -3.148 48.820 1.00 47.90 72 TRP A CA 1
ATOM 1132 C C . TRP A 1 71 ? -28.759 -2.735 47.362 1.00 48.53 72 TRP A C 1
ATOM 1133 O O . TRP A 1 71 ? -29.460 -1.823 46.904 1.00 49.85 72 TRP A O 1
ATOM 1154 N N . CYS A 1 72 ? -27.839 -3.385 46.623 1.00 48.48 73 CYS A N 1
ATOM 1155 C CA . CYS A 1 72 ? -27.604 -3.059 45.214 1.00 48.86 73 CYS A CA 1
ATOM 1156 C C . CYS A 1 72 ? -28.780 -3.456 44.339 1.00 48.87 73 CYS A C 1
ATOM 1157 O O . CYS A 1 72 ? -29.165 -2.696 43.449 1.00 44.62 73 CYS A O 1
ATOM 1165 N N . LEU A 1 73 ? -29.450 -4.563 44.660 1.00 48.53 74 LEU A N 1
ATOM 1166 C CA . LEU A 1 73 ? -30.628 -4.973 43.902 1.00 48.59 74 LEU A CA 1
ATOM 1167 C C . LEU A 1 73 ? -31.873 -4.168 44.286 1.00 49.67 74 LEU A C 1
ATOM 1168 O O . LEU A 1 73 ? -32.682 -3.803 43.417 1.00 50.35 74 LEU A O 1
ATOM 1184 N N . ASP A 1 74 ? -32.054 -3.875 45.576 1.00 47.02 75 ASP A N 1
ATOM 1185 C CA . ASP A 1 74 ? -33.202 -3.062 45.957 1.00 45.25 75 ASP A CA 1
ATOM 1186 C C . ASP A 1 74 ? -33.143 -1.699 45.286 1.00 47.25 75 ASP A C 1
ATOM 1187 O O . ASP A 1 74 ? -34.171 -1.171 44.855 1.00 51.46 75 ASP A O 1
ATOM 1196 N N . GLU A 1 75 ? -31.947 -1.113 45.183 1.00 50.09 76 GLU A N 1
ATOM 1197 C CA . GLU A 1 75 ? -31.800 0.150 44.462 1.00 48.56 76 GLU A CA 1
ATOM 1198 C C . GLU A 1 75 ? -32.094 -0.036 42.987 1.00 48.22 76 GLU A C 1
ATOM 1199 O O . GLU A 1 75 ? -32.774 0.799 42.392 1.00 48.32 76 GLU A O 1
ATOM 1211 N N . LEU A 1 76 ? -31.573 -1.115 42.376 1.00 46.38 77 LEU A N 1
ATOM 1212 C CA . LEU A 1 76 ? -31.822 -1.359 40.954 1.00 47.32 77 LEU A CA 1
ATOM 1213 C C . LEU A 1 76 ? -33.325 -1.462 40.666 1.00 48.36 77 LEU A C 1
ATOM 1214 O O . LEU A 1 76 ? -33.815 -0.883 39.689 1.00 49.20 77 LEU A O 1
ATOM 1230 N N . ALA A 1 77 ? -34.075 -2.184 41.514 1.00 47.84 78 ALA A N 1
ATOM 1231 C CA . ALA A 1 77 ? -35.523 -2.289 41.326 1.00 46.17 78 ALA A CA 1
ATOM 1232 C C . ALA A 1 77 ? -36.201 -0.931 41.451 1.00 49.49 78 ALA A C 1
ATOM 1233 O O . ALA A 1 77 ? -37.171 -0.650 40.743 1.00 56.95 78 ALA A O 1
ATOM 1240 N N . GLU A 1 78 ? -35.698 -0.065 42.326 1.00 48.54 79 GLU A N 1
ATOM 1241 C CA . GLU A 1 78 ? -36.294 1.256 42.458 1.00 46.73 79 GLU A CA 1
ATOM 1242 C C . GLU A 1 78 ? -35.945 2.128 41.266 1.00 49.25 79 GLU A C 1
ATOM 1243 O O . GLU A 1 78 ? -36.737 2.997 40.898 1.00 46.93 79 GLU A O 1
ATOM 1255 N N . ILE A 1 79 ? -34.750 1.935 40.687 1.00 49.15 80 ILE A N 1
ATOM 1256 C CA . ILE A 1 79 ? -34.309 2.739 39.547 1.00 48.74 80 ILE A CA 1
ATOM 1257 C C . ILE A 1 79 ? -35.163 2.432 38.329 1.00 48.95 80 ILE A C 1
ATOM 1258 O O . ILE A 1 79 ? -35.651 3.334 37.638 1.00 46.74 80 ILE A O 1
ATOM 1274 N N . MET A 1 80 ? -35.370 1.153 38.055 1.00 46.16 81 MET A N 1
ATOM 1275 C CA . MET A 1 80 ? -36.187 0.803 36.911 1.00 50.82 81 MET A CA 1
ATOM 1276 C C . MET A 1 80 ? -37.601 1.333 37.067 1.00 54.91 81 MET A C 1
ATOM 1277 O O . MET A 1 80 ? -38.218 1.766 36.087 1.00 58.86 81 MET A O 1
ATOM 1291 N N . LYS A 1 81 ? -38.122 1.325 38.298 1.00 53.13 82 LYS A N 1
ATOM 1292 C CA . LYS A 1 81 ? -39.457 1.860 38.551 1.00 54.67 82 LYS A CA 1
ATOM 1293 C C . LYS A 1 81 ? -39.522 3.356 38.257 1.00 52.22 82 LYS A C 1
ATOM 1294 O O . LYS A 1 81 ? -40.553 3.866 37.804 1.00 51.54 82 LYS A O 1
ATOM 1313 N N . CYS A 1 82 ? -38.436 4.076 38.521 1.00 48.52 83 CYS A N 1
ATOM 1314 C CA . CYS A 1 82 ? -38.415 5.518 38.305 1.00 52.70 83 CYS A CA 1
ATOM 1315 C C . CYS A 1 82 ? -38.171 5.856 36.844 1.00 55.41 83 CYS A C 1
ATOM 1316 O O . CYS A 1 82 ? -38.616 6.905 36.360 1.00 54.58 83 CYS A O 1
ATOM 1324 N N . ARG A 1 83 ? -37.450 4.994 36.135 1.00 52.82 84 ARG A N 1
ATOM 1325 C CA . ARG A 1 83 ? -37.322 5.176 34.698 1.00 52.64 84 ARG A CA 1
ATOM 1326 C C . ARG A 1 83 ? -38.686 5.115 34.023 1.00 53.36 84 ARG A C 1
ATOM 1327 O O . ARG A 1 83 ? -38.990 5.931 33.148 1.00 50.71 84 ARG A O 1
ATOM 1348 N N . GLU A 1 84 ? -39.522 4.160 34.422 1.00 50.27 85 GLU A N 1
ATOM 1349 C CA . GLU A 1 84 ? -40.813 3.998 33.768 1.00 57.87 85 GLU A CA 1
ATOM 1350 C C . GLU A 1 84 ? -41.734 5.166 34.090 1.00 58.79 85 GLU A C 1
ATOM 1351 O O . GLU A 1 84 ? -42.261 5.818 33.183 1.00 70.62 85 GLU A O 1
ATOM 1363 N N . LEU A 1 85 ? -41.942 5.445 35.377 1.00 57.83 86 LEU A N 1
ATOM 1364 C CA . LEU A 1 85 ? -42.969 6.385 35.813 1.00 57.30 86 LEU A CA 1
ATOM 1365 C C . LEU A 1 85 ? -42.490 7.828 35.801 1.00 51.95 86 LEU A C 1
ATOM 1366 O O . LEU A 1 85 ? -43.251 8.722 35.433 1.00 56.31 86 LEU A O 1
ATOM 1382 N N . LEU A 1 86 ? -41.265 8.079 36.239 1.00 53.44 87 LEU A N 1
ATOM 1383 C CA . LEU A 1 86 ? -40.623 9.371 36.068 1.00 55.23 87 LEU A CA 1
ATOM 1384 C C . LEU A 1 86 ? -39.769 9.352 34.797 1.00 55.12 87 LEU A C 1
ATOM 1385 O O . LEU A 1 86 ? -39.725 8.374 34.041 1.00 59.44 87 LEU A O 1
ATOM 1401 N N . GLY A 1 87 ? -39.073 10.442 34.552 1.00 48.43 88 GLY A N 1
ATOM 1402 C CA . GLY A 1 87 ? -38.271 10.494 33.348 1.00 52.74 88 GLY A CA 1
ATOM 1403 C C . GLY A 1 87 ? -36.816 10.124 33.553 1.00 52.64 88 GLY A C 1
ATOM 1404 O O . GLY A 1 87 ? -35.949 10.541 32.777 1.00 53.53 88 GLY A O 1
ATOM 1408 N N . GLN A 1 88 ? -36.526 9.341 34.587 1.00 49.60 89 GLN A N 1
ATOM 1409 C CA . GLN A 1 88 ? -35.137 9.139 34.957 1.00 48.82 89 GLN A CA 1
ATOM 1410 C C . GLN A 1 88 ? -34.368 8.474 33.817 1.00 49.51 89 GLN A C 1
ATOM 1411 O O . GLN A 1 88 ? -34.811 7.476 33.244 1.00 49.93 89 GLN A O 1
ATOM 1425 N N . ILE A 1 89 ? -33.209 9.036 33.486 1.00 49.92 90 ILE A N 1
ATOM 1426 C CA . ILE A 1 89 ? -32.324 8.466 32.477 1.00 46.70 90 ILE A CA 1
ATOM 1427 C C . ILE A 1 89 ? -31.422 7.444 33.157 1.00 44.29 90 ILE A C 1
ATOM 1428 O O . ILE A 1 89 ? -30.841 7.718 34.207 1.00 46.88 90 ILE A O 1
ATOM 1444 N N . VAL A 1 90 ? -31.345 6.248 32.600 1.00 38.51 91 VAL A N 1
ATOM 1445 C CA . VAL A 1 90 ? -30.574 5.170 33.197 1.00 43.24 91 VAL A CA 1
ATOM 1446 C C . VAL A 1 90 ? -29.414 4.841 32.263 1.00 51.07 91 VAL A C 1
ATOM 1447 O O . VAL A 1 90 ? -29.631 4.430 31.115 1.00 43.12 91 VAL A O 1
ATOM 1460 N N . MET A 1 91 ? -28.191 4.993 32.779 1.00 43.56 92 MET A N 1
ATOM 1461 C CA . MET A 1 91 ? -26.946 4.735 32.077 1.00 41.15 92 MET A CA 1
ATOM 1462 C C . MET A 1 91 ? -26.254 3.532 32.717 1.00 43.13 92 MET A C 1
ATOM 1463 O O . MET A 1 91 ? -26.214 3.398 33.947 1.00 44.57 92 MET A O 1
ATOM 1477 N N . THR A 1 92 ? -25.732 2.642 31.888 1.00 41.92 93 THR A N 1
ATOM 1478 C CA . THR A 1 92 ? -25.170 1.392 32.369 1.00 42.18 93 THR A CA 1
ATOM 1479 C C . THR A 1 92 ? -23.657 1.333 32.147 1.00 43.01 93 THR A C 1
ATOM 1480 O O . THR A 1 92 ? -23.142 1.753 31.108 1.00 42.13 93 THR A O 1
ATOM 1491 N N . ILE A 1 93 ? -22.951 0.807 33.142 1.00 43.80 94 ILE A N 1
ATOM 1492 C CA . ILE A 1 93 ? -21.526 0.522 33.052 1.00 45.68 94 ILE A CA 1
ATOM 1493 C C . ILE A 1 93 ? -21.322 -0.939 33.437 1.00 43.48 94 ILE A C 1
ATOM 1494 O O . ILE A 1 93 ? -21.615 -1.326 34.570 1.00 42.32 94 ILE A O 1
ATOM 1510 N N . PHE A 1 94 ? -20.820 -1.741 32.515 1.00 50.01 95 PHE A N 1
ATOM 1511 C CA . PHE A 1 94 ? -20.555 -3.158 32.755 1.00 50.91 95 PHE A CA 1
ATOM 1512 C C . PHE A 1 94 ? -19.071 -3.312 33.077 1.00 53.32 95 PHE A C 1
ATOM 1513 O O . PHE A 1 94 ? -18.217 -3.240 32.191 1.00 54.64 95 PHE A O 1
ATOM 1530 N N . TYR A 1 95 ? -18.758 -3.512 34.346 1.00 51.04 96 TYR A N 1
ATOM 1531 C CA . TYR A 1 95 ? -17.380 -3.474 34.801 1.00 51.81 96 TYR A CA 1
ATOM 1532 C C . TYR A 1 95 ? -16.874 -4.900 34.962 1.00 54.17 96 TYR A C 1
ATOM 1533 O O . TYR A 1 95 ? -17.182 -5.576 35.950 1.00 53.12 96 TYR A O 1
ATOM 1551 N N . GLU A 1 96 ? -16.070 -5.344 34.001 1.00 53.69 97 GLU A N 1
ATOM 1552 C CA . GLU A 1 96 ? -15.513 -6.686 34.033 1.00 54.15 97 GLU A CA 1
ATOM 1553 C C . GLU A 1 96 ? -16.618 -7.716 34.230 1.00 53.30 97 GLU A C 1
ATOM 1554 O O . GLU A 1 96 ? -16.463 -8.682 34.981 1.00 50.12 97 GLU A O 1
ATOM 1566 N N . VAL A 1 97 ? -17.747 -7.490 33.544 1.00 54.33 98 VAL A N 1
ATOM 1567 C CA . VAL A 1 97 ? -18.896 -8.393 33.561 1.00 52.87 98 VAL A CA 1
ATOM 1568 C C . VAL A 1 97 ? -19.635 -8.273 32.233 1.00 55.18 98 VAL A C 1
ATOM 1569 O O . VAL A 1 97 ? -19.695 -7.198 31.624 1.00 52.76 98 VAL A O 1
ATOM 1582 N N . ASP A 1 98 ? -20.194 -9.397 31.780 1.00 55.02 99 ASP A N 1
ATOM 1583 C CA . ASP A 1 98 ? -20.815 -9.512 30.468 1.00 61.81 99 ASP A CA 1
ATOM 1584 C C . ASP A 1 98 ? -22.307 -9.206 30.547 1.00 64.28 99 ASP A C 1
ATOM 1585 O O . ASP A 1 98 ? -22.974 -9.611 31.504 1.00 64.26 99 ASP A O 1
ATOM 1594 N N . PRO A 1 99 ? -22.865 -8.516 29.551 1.00 60.92 100 PRO A N 1
ATOM 1595 C CA . PRO A 1 99 ? -24.300 -8.175 29.638 1.00 66.08 100 PRO A CA 1
ATOM 1596 C C . PRO A 1 99 ? -25.233 -9.383 29.731 1.00 66.60 100 PRO A C 1
ATOM 1597 O O . PRO A 1 99 ? -26.232 -9.340 30.465 1.00 63.25 100 PRO A O 1
ATOM 1608 N N . THR A 1 100 ? -24.967 -10.450 28.970 1.00 67.11 101 THR A N 1
ATOM 1609 C CA . THR A 1 100 ? -25.857 -11.608 29.018 1.00 67.58 101 THR A CA 1
ATOM 1610 C C . THR A 1 100 ? -25.702 -12.390 30.320 1.00 66.33 101 THR A C 1
ATOM 1611 O O . THR A 1 100 ? -26.657 -13.024 30.774 1.00 69.14 101 THR A O 1
ATOM 1622 N N . ASP A 1 101 ? -24.524 -12.379 30.935 1.00 66.05 102 ASP A N 1
ATOM 1623 C CA . ASP A 1 101 ? -24.421 -12.955 32.270 1.00 65.97 102 ASP A CA 1
ATOM 1624 C C . ASP A 1 101 ? -25.364 -12.262 33.242 1.00 64.21 102 ASP A C 1
ATOM 1625 O O . ASP A 1 101 ? -25.838 -12.885 34.198 1.00 64.95 102 ASP A O 1
ATOM 1634 N N . ILE A 1 102 ? -25.640 -10.975 33.021 1.00 64.60 103 ILE A N 1
ATOM 1635 C CA . ILE A 1 102 ? -26.627 -10.265 33.826 1.00 65.25 103 ILE A CA 1
ATOM 1636 C C . ILE A 1 102 ? -28.042 -10.652 33.397 1.00 65.40 103 ILE A C 1
ATOM 1637 O O . ILE A 1 102 ? -28.876 -10.980 34.247 1.00 66.57 103 ILE A O 1
ATOM 1653 N N . LYS A 1 103 ? -28.295 -10.712 32.065 1.00 58.81 104 LYS A N 1
ATOM 1654 C CA . LYS A 1 103 ? -29.622 -11.014 31.482 1.00 65.31 104 LYS A CA 1
ATOM 1655 C C . LYS A 1 103 ? -30.101 -12.447 31.737 1.00 66.47 104 LYS A C 1
ATOM 1656 O O . LYS A 1 103 ? -31.246 -12.651 32.162 1.00 63.02 104 LYS A O 1
ATOM 1675 N N . LYS A 1 104 ? -29.176 -13.416 31.704 1.00 69.06 105 LYS A N 1
ATOM 1676 C CA . LYS A 1 104 ? -29.433 -14.846 31.908 1.00 71.15 105 LYS A CA 1
ATOM 1677 C C . LYS A 1 104 ? -29.223 -15.337 33.356 1.00 68.01 105 LYS A C 1
ATOM 1678 O O . LYS A 1 104 ? -29.366 -16.539 33.622 1.00 64.48 105 LYS A O 1
ATOM 1697 N N . GLN A 1 105 ? -28.934 -14.428 34.285 1.00 70.56 106 GLN A N 1
ATOM 1698 C CA . GLN A 1 105 ? -28.770 -14.713 35.707 1.00 68.54 106 GLN A CA 1
ATOM 1699 C C . GLN A 1 105 ? -27.774 -15.850 35.887 1.00 70.11 106 GLN A C 1
ATOM 1700 O O . GLN A 1 105 ? -27.979 -16.788 36.665 1.00 71.27 106 GLN A O 1
ATOM 1714 N N . THR A 1 106 ? -26.684 -15.768 35.121 1.00 68.91 107 THR A N 1
ATOM 1715 C CA . THR A 1 106 ? -25.679 -16.823 35.148 1.00 71.61 107 THR A CA 1
ATOM 1716 C C . THR A 1 106 ? -24.244 -16.311 35.287 1.00 72.54 107 THR A C 1
ATOM 1717 O O . THR A 1 106 ? -24.022 -15.143 35.614 1.00 69.00 107 THR A O 1
ATOM 1728 N N . GLY A 1 107 ? -23.266 -17.188 35.053 1.00 72.75 108 GLY A N 1
ATOM 1729 C CA . GLY A 1 107 ? -21.873 -16.900 35.281 1.00 74.64 108 GLY A CA 1
ATOM 1730 C C . GLY A 1 107 ? -21.593 -16.809 36.770 1.00 78.73 108 GLY A C 1
ATOM 1731 O O . GLY A 1 107 ? -22.344 -17.317 37.605 1.00 79.39 108 GLY A O 1
ATOM 1735 N N . GLU A 1 108 ? -20.475 -16.158 37.103 1.00 76.89 109 GLU A N 1
ATOM 1736 C CA . GLU A 1 108 ? -20.189 -15.924 38.512 1.00 74.50 109 GLU A CA 1
ATOM 1737 C C . GLU A 1 108 ? -21.188 -14.934 39.083 1.00 69.69 109 GLU A C 1
ATOM 1738 O O . GLU A 1 108 ? -21.579 -15.045 40.245 1.00 70.39 109 GLU A O 1
ATOM 1750 N N . PHE A 1 109 ? -21.632 -13.978 38.271 1.00 67.72 110 PHE A N 1
ATOM 1751 C CA . PHE A 1 109 ? -22.660 -13.050 38.721 1.00 70.50 110 PHE A CA 1
ATOM 1752 C C . PHE A 1 109 ? -23.917 -13.794 39.146 1.00 70.45 110 PHE A C 1
ATOM 1753 O O . PHE A 1 109 ? -24.520 -13.480 40.181 1.00 68.66 110 PHE A O 1
ATOM 1770 N N . GLY A 1 110 ? -24.321 -14.794 38.364 1.00 69.35 111 GLY A N 1
ATOM 1771 C CA . GLY A 1 110 ? -25.557 -15.482 38.669 1.00 68.60 111 GLY A CA 1
ATOM 1772 C C . GLY A 1 110 ? -25.493 -16.271 39.961 1.00 73.06 111 GLY A C 1
ATOM 1773 O O . GLY A 1 110 ? -26.446 -16.270 40.744 1.00 76.90 111 GLY A O 1
ATOM 1777 N N . LYS A 1 111 ? -24.380 -16.965 40.200 1.00 73.14 112 LYS A N 1
ATOM 1778 C CA . LYS A 1 111 ? -24.262 -17.720 41.443 1.00 73.80 112 LYS A CA 1
ATOM 1779 C C . LYS A 1 111 ? -24.249 -16.801 42.656 1.00 74.31 112 LYS A C 1
ATOM 1780 O O . LYS A 1 111 ? -24.737 -17.181 43.729 1.00 74.73 112 LYS A O 1
ATOM 1799 N N . ALA A 1 112 ? -23.713 -15.589 42.512 1.00 72.85 113 ALA A N 1
ATOM 1800 C CA . ALA A 1 112 ? -23.818 -14.632 43.607 1.00 70.28 113 ALA A CA 1
ATOM 1801 C C . ALA A 1 112 ? -25.265 -14.196 43.796 1.00 71.10 113 ALA A C 1
ATOM 1802 O O . ALA A 1 112 ? -25.692 -13.927 44.924 1.00 70.94 113 ALA A O 1
ATOM 1809 N N . PHE A 1 113 ? -26.027 -14.114 42.703 1.00 69.67 114 PHE A N 1
ATOM 1810 C CA . PHE A 1 113 ? -27.444 -13.778 42.800 1.00 69.57 114 PHE A CA 1
ATOM 1811 C C . PHE A 1 113 ? -28.241 -14.893 43.472 1.00 70.86 114 PHE A C 1
ATOM 1812 O O . PHE A 1 113 ? -29.037 -14.642 44.388 1.00 69.59 114 PHE A O 1
ATOM 1829 N N . THR A 1 114 ? -28.046 -16.137 43.038 1.00 70.32 115 THR A N 1
ATOM 1830 C CA . THR A 1 114 ? -28.893 -17.208 43.536 1.00 75.09 115 THR A CA 1
ATOM 1831 C C . THR A 1 114 ? -28.720 -17.381 45.038 1.00 75.49 115 THR A C 1
ATOM 1832 O O . THR A 1 114 ? -29.657 -17.824 45.714 1.00 79.26 115 THR A O 1
ATOM 1843 N N . LYS A 1 115 ? -27.542 -17.039 45.586 1.00 76.32 116 LYS A N 1
ATOM 1844 C CA . LYS A 1 115 ? -27.389 -17.171 47.038 1.00 79.00 116 LYS A CA 1
ATOM 1845 C C . LYS A 1 115 ? -28.127 -16.054 47.766 1.00 78.18 116 LYS A C 1
ATOM 1846 O O . LYS A 1 115 ? -28.751 -16.297 48.805 1.00 78.86 116 LYS A O 1
ATOM 1865 N N . THR A 1 116 ? -28.100 -14.831 47.227 1.00 72.43 117 THR A N 1
ATOM 1866 C CA . THR A 1 116 ? -28.836 -13.746 47.865 1.00 70.76 117 THR A CA 1
ATOM 1867 C C . THR A 1 116 ? -30.351 -13.935 47.821 1.00 74.68 117 THR A C 1
ATOM 1868 O O . THR A 1 116 ? -31.075 -13.185 48.485 1.00 74.66 117 THR A O 1
ATOM 1879 N N . CYS A 1 117 ? -30.843 -14.929 47.091 1.00 76.32 118 CYS A N 1
ATOM 1880 C CA . CYS A 1 117 ? -32.270 -15.187 47.013 1.00 80.16 118 CYS A CA 1
ATOM 1881 C C . CYS A 1 117 ? -32.740 -16.217 48.031 1.00 86.26 118 CYS A C 1
ATOM 1882 O O . CYS A 1 117 ? -33.952 -16.354 48.232 1.00 89.75 118 CYS A O 1
ATOM 1890 N N . LYS A 1 118 ? -31.819 -16.938 48.670 1.00 83.84 119 LYS A N 1
ATOM 1891 C CA . LYS A 1 118 ? -32.196 -17.980 49.618 1.00 85.67 119 LYS A CA 1
ATOM 1892 C C . LYS A 1 118 ? -32.898 -17.379 50.827 1.00 84.28 119 LYS A C 1
ATOM 1893 O O . LYS A 1 118 ? -32.420 -16.411 51.427 1.00 82.91 119 LYS A O 1
ATOM 1912 N N . GLY A 1 119 ? -34.037 -17.960 51.182 1.00 85.92 120 GLY A N 1
ATOM 1913 C CA . GLY A 1 119 ? -34.827 -17.426 52.274 1.00 90.85 120 GLY A CA 1
ATOM 1914 C C . GLY A 1 119 ? -35.537 -16.137 51.935 1.00 93.20 120 GLY A C 1
ATOM 1915 O O . GLY A 1 119 ? -35.682 -15.265 52.802 1.00 92.48 120 GLY A O 1
ATOM 1919 N N . LYS A 1 120 ? -35.979 -15.995 50.690 1.00 95.06 121 LYS A N 1
ATOM 1920 C CA . LYS A 1 120 ? -36.741 -14.840 50.248 1.00 97.95 121 LYS A CA 1
ATOM 1921 C C . LYS A 1 120 ? -38.005 -15.306 49.545 1.00 97.39 121 LYS A C 1
ATOM 1922 O O . LYS A 1 120 ? -37.970 -16.226 48.723 1.00 97.31 121 LYS A O 1
ATOM 1941 N N . THR A 1 121 ? -39.119 -14.653 49.873 1.00 100.57 122 THR A N 1
ATOM 1942 C CA . THR A 1 121 ? -40.372 -14.919 49.187 1.00 106.41 122 THR A CA 1
ATOM 1943 C C . THR A 1 121 ? -40.130 -14.871 47.688 1.00 100.77 122 THR A C 1
ATOM 1944 O O . THR A 1 121 ? -39.295 -14.106 47.204 1.00 99.15 122 THR A O 1
ATOM 1955 N N . LYS A 1 122 ? -40.854 -15.706 46.947 1.00 101.28 123 LYS A N 1
ATOM 1956 C CA . LYS A 1 122 ? -40.696 -15.719 45.502 1.00 99.33 123 LYS A CA 1
ATOM 1957 C C . LYS A 1 122 ? -40.995 -14.358 44.895 1.00 98.30 123 LYS A C 1
ATOM 1958 O O . LYS A 1 122 ? -40.736 -14.161 43.703 1.00 96.06 123 LYS A O 1
ATOM 1977 N N . GLU A 1 123 ? -41.530 -13.414 45.679 1.00 101.24 124 GLU A N 1
ATOM 1978 C CA . GLU A 1 123 ? -41.868 -12.115 45.111 1.00 99.28 124 GLU A CA 1
ATOM 1979 C C . GLU A 1 123 ? -40.644 -11.214 45.035 1.00 94.77 124 GLU A C 1
ATOM 1980 O O . GLU A 1 123 ? -40.486 -10.461 44.068 1.00 93.02 124 GLU A O 1
ATOM 1992 N N . TYR A 1 124 ? -39.775 -11.270 46.048 1.00 94.26 125 TYR A N 1
ATOM 1993 C CA . TYR A 1 124 ? -38.511 -10.548 45.974 1.00 90.42 125 TYR A CA 1
ATOM 1994 C C . TYR A 1 124 ? -37.703 -11.030 44.779 1.00 84.02 125 TYR A C 1
ATOM 1995 O O . TYR A 1 124 ? -37.168 -10.228 44.004 1.00 75.11 125 TYR A O 1
ATOM 2013 N N . VAL A 1 125 ? -37.630 -12.355 44.611 1.00 87.43 126 VAL A N 1
ATOM 2014 C CA . VAL A 1 125 ? -36.704 -12.963 43.658 1.00 85.17 126 VAL A CA 1
ATOM 2015 C C . VAL A 1 125 ? -36.899 -12.385 42.267 1.00 81.97 126 VAL A C 1
ATOM 2016 O O . VAL A 1 125 ? -35.944 -11.935 41.621 1.00 76.53 126 VAL A O 1
ATOM 2029 N N . GLU A 1 126 ? -38.143 -12.387 41.787 1.00 83.94 127 GLU A N 1
ATOM 2030 C CA . GLU A 1 126 ? -38.416 -11.984 40.413 1.00 82.55 127 GLU A CA 1
ATOM 2031 C C . GLU A 1 126 ? -38.499 -10.475 40.237 1.00 75.84 127 GLU A C 1
ATOM 2032 O O . GLU A 1 126 ? -38.226 -9.982 39.135 1.00 70.17 127 GLU A O 1
ATOM 2044 N N . ARG A 1 127 ? -38.838 -9.730 41.290 1.00 74.72 128 ARG A N 1
ATOM 2045 C CA . ARG A 1 127 ? -38.697 -8.285 41.208 1.00 70.67 128 ARG A CA 1
ATOM 2046 C C . ARG A 1 127 ? -37.250 -7.927 40.925 1.00 68.71 128 ARG A C 1
ATOM 2047 O O . ARG A 1 127 ? -36.964 -7.004 40.154 1.00 66.92 128 ARG A O 1
ATOM 2068 N N . TRP A 1 128 ? -36.318 -8.653 41.541 1.00 67.27 129 TRP A N 1
ATOM 2069 C CA . TRP A 1 128 ? -34.907 -8.484 41.220 1.00 65.53 129 TRP A CA 1
ATOM 2070 C C . TRP A 1 128 ? -34.592 -9.020 39.830 1.00 65.49 129 TRP A C 1
ATOM 2071 O O . TRP A 1 128 ? -33.938 -8.343 39.026 1.00 61.02 129 TRP A O 1
ATOM 2092 N N . ARG A 1 129 ? -35.082 -10.226 39.520 1.00 65.49 130 ARG A N 1
ATOM 2093 C CA . ARG A 1 129 ? -34.720 -10.868 38.263 1.00 64.86 130 ARG A CA 1
ATOM 2094 C C . ARG A 1 129 ? -35.097 -10.004 37.065 1.00 65.97 130 ARG A C 1
ATOM 2095 O O . ARG A 1 129 ? -34.256 -9.731 36.200 1.00 65.20 130 ARG A O 1
ATOM 2116 N N . LYS A 1 130 ? -36.346 -9.535 37.008 1.00 60.86 131 LYS A N 1
ATOM 2117 C CA . LYS A 1 130 ? -36.731 -8.696 35.884 1.00 62.38 131 LYS A CA 1
ATOM 2118 C C . LYS A 1 130 ? -35.892 -7.424 35.833 1.00 62.01 131 LYS A C 1
ATOM 2119 O O . LYS A 1 130 ? -35.528 -6.945 34.750 1.00 62.86 131 LYS A O 1
ATOM 2138 N N . ALA A 1 131 ? -35.556 -6.871 36.993 1.00 59.41 132 ALA A N 1
ATOM 2139 C CA . ALA A 1 131 ? -34.727 -5.674 36.999 1.00 57.42 132 ALA A CA 1
ATOM 2140 C C . ALA A 1 131 ? -33.405 -5.950 36.312 1.00 57.44 132 ALA A C 1
ATOM 2141 O O . ALA A 1 131 ? -32.904 -5.117 35.546 1.00 54.41 132 ALA A O 1
ATOM 2148 N N . LEU A 1 132 ? -32.818 -7.116 36.588 1.00 58.90 133 LEU A N 1
ATOM 2149 C CA . LEU A 1 132 ? -31.593 -7.504 35.901 1.00 59.99 133 LEU A CA 1
ATOM 2150 C C . LEU A 1 132 ? -31.876 -7.719 34.421 1.00 60.26 133 LEU A C 1
ATOM 2151 O O . LEU A 1 132 ? -31.116 -7.254 33.563 1.00 56.98 133 LEU A O 1
ATOM 2167 N N . GLU A 1 133 ? -32.986 -8.397 34.109 1.00 59.30 134 GLU A N 1
ATOM 2168 C CA . GLU A 1 133 ? -33.400 -8.559 32.721 1.00 59.86 134 GLU A CA 1
ATOM 2169 C C . GLU A 1 133 ? -33.495 -7.207 32.030 1.00 57.43 134 GLU A C 1
ATOM 2170 O O . GLU A 1 133 ? -32.986 -7.021 30.920 1.00 59.46 134 GLU A O 1
ATOM 2182 N N . ASP A 1 134 ? -34.139 -6.242 32.685 1.00 55.75 135 ASP A N 1
ATOM 2183 C CA . ASP A 1 134 ? -34.401 -4.964 32.034 1.00 55.50 135 ASP A CA 1
ATOM 2184 C C . ASP A 1 134 ? -33.124 -4.148 31.885 1.00 56.43 135 ASP A C 1
ATOM 2185 O O . ASP A 1 134 ? -32.830 -3.626 30.806 1.00 54.88 135 ASP A O 1
ATOM 2194 N N . VAL A 1 135 ? -32.347 -4.027 32.959 1.00 56.97 136 VAL A N 1
ATOM 2195 C CA . VAL A 1 135 ? -31.155 -3.191 32.898 1.00 54.56 136 VAL A CA 1
ATOM 2196 C C . VAL A 1 135 ? -30.131 -3.769 31.924 1.00 52.94 136 VAL A C 1
ATOM 2197 O O . VAL A 1 135 ? -29.365 -3.022 31.310 1.00 52.63 136 VAL A O 1
ATOM 2210 N N . ALA A 1 136 ? -30.112 -5.089 31.742 1.00 53.29 137 ALA A N 1
ATOM 2211 C CA . ALA A 1 136 ? -29.132 -5.731 30.872 1.00 53.99 137 ALA A CA 1
ATOM 2212 C C . ALA A 1 136 ? -29.335 -5.427 29.386 1.00 53.81 137 ALA A C 1
ATOM 2213 O O . ALA A 1 136 ? -28.435 -5.677 28.582 1.00 54.46 137 ALA A O 1
ATOM 2220 N N . THR A 1 137 ? -30.468 -4.881 28.989 1.00 51.89 138 THR A N 1
ATOM 2221 C CA . THR A 1 137 ? -30.691 -4.574 27.589 1.00 51.62 138 THR A CA 1
ATOM 2222 C C . THR A 1 137 ? -30.526 -3.092 27.297 1.00 48.78 138 THR A C 1
ATOM 2223 O O . THR A 1 137 ? -30.824 -2.660 26.185 1.00 49.97 138 THR A O 1
ATOM 2234 N N . ILE A 1 138 ? -30.106 -2.303 28.278 1.00 45.86 139 ILE A N 1
ATOM 2235 C CA . ILE A 1 138 ? -29.810 -0.889 28.079 1.00 48.29 139 ILE A CA 1
ATOM 2236 C C . ILE A 1 138 ? -28.366 -0.739 27.589 1.00 51.83 139 ILE A C 1
ATOM 2237 O O . ILE A 1 138 ? -27.415 -1.147 28.265 1.00 51.51 139 ILE A O 1
ATOM 2253 N N . ALA A 1 139 ? -28.199 -0.187 26.396 1.00 51.35 140 ALA A N 1
ATOM 2254 C CA . ALA A 1 139 ? -26.866 0.031 25.853 1.00 49.54 140 ALA A CA 1
ATOM 2255 C C . ALA A 1 139 ? -26.036 0.873 26.813 1.00 53.08 140 ALA A C 1
ATOM 2256 O O . ALA A 1 139 ? -26.502 1.899 27.315 1.00 55.98 140 ALA A O 1
ATOM 2263 N N . GLY A 1 140 ? -24.818 0.435 27.082 1.00 52.47 141 GLY A N 1
ATOM 2264 C CA . GLY A 1 140 ? -23.942 1.126 28.012 1.00 49.07 141 GLY A CA 1
ATOM 2265 C C . GLY A 1 140 ? -22.483 0.940 27.679 1.00 46.99 141 GLY A C 1
ATOM 2266 O O . GLY A 1 140 ? -22.117 0.687 26.513 1.00 49.29 141 GLY A O 1
ATOM 2270 N N . TYR A 1 141 ? -21.640 1.004 28.689 1.00 49.37 142 TYR A N 1
ATOM 2271 C CA . TYR A 1 141 ? -20.196 1.002 28.533 1.00 50.48 142 TYR A CA 1
ATOM 2272 C C . TYR A 1 141 ? -19.634 -0.294 29.100 1.00 51.64 142 TYR A C 1
ATOM 2273 O O . TYR A 1 141 ? -19.827 -0.588 30.280 1.00 52.55 142 TYR A O 1
ATOM 2291 N N . HIS A 1 142 ? -18.929 -1.052 28.266 1.00 53.39 143 HIS A N 1
ATOM 2292 C CA . HIS A 1 142 ? -18.304 -2.313 28.657 1.00 56.80 143 HIS A CA 1
ATOM 2293 C C . HIS A 1 142 ? -16.815 -2.068 28.924 1.00 57.75 143 HIS A C 1
ATOM 2294 O O . HIS A 1 142 ? -16.078 -1.643 28.026 1.00 53.21 143 HIS A O 1
ATOM 2308 N N . SER A 1 143 ? -16.370 -2.340 30.155 1.00 56.07 144 SER A N 1
ATOM 2309 C CA . SER A 1 143 ? -15.014 -1.993 30.562 1.00 55.35 144 SER A CA 1
ATOM 2310 C C . SER A 1 143 ? -13.981 -2.821 29.801 1.00 62.11 144 SER A C 1
ATOM 2311 O O . SER A 1 143 ? -12.940 -2.296 29.384 1.00 58.86 144 SER A O 1
ATOM 2319 N N . HIS A 1 144 ? -14.255 -4.118 29.601 1.00 64.99 145 HIS A N 1
ATOM 2320 C CA . HIS A 1 144 ? -13.298 -4.972 28.892 1.00 65.25 145 HIS A CA 1
ATOM 2321 C C . HIS A 1 144 ? -12.970 -4.442 27.496 1.00 63.45 145 HIS A C 1
ATOM 2322 O O . HIS A 1 144 ? -11.864 -4.653 26.993 1.00 62.56 145 HIS A O 1
ATOM 2336 N N . LYS A 1 145 ? -13.881 -3.734 26.860 1.00 62.38 146 LYS A N 1
ATOM 2337 C CA . LYS A 1 145 ? -13.579 -3.255 25.520 1.00 59.05 146 LYS A CA 1
ATOM 2338 C C . LYS A 1 145 ? -12.673 -2.026 25.502 1.00 56.84 146 LYS A C 1
ATOM 2339 O O . LYS A 1 145 ? -12.288 -1.559 24.421 1.00 59.56 146 LYS A O 1
ATOM 2358 N N . TRP A 1 146 ? -12.339 -1.489 26.667 1.00 57.57 147 TRP A N 1
ATOM 2359 C CA . TRP A 1 146 ? -11.510 -0.305 26.794 1.00 57.51 147 TRP A CA 1
ATOM 2360 C C . TRP A 1 146 ? -10.127 -0.731 27.272 1.00 57.39 147 TRP A C 1
ATOM 2361 O O . TRP A 1 146 ? -10.003 -1.645 28.094 1.00 56.87 147 TRP A O 1
ATOM 2382 N N . ARG A 1 147 ? -9.090 -0.088 26.742 1.00 53.71 148 ARG A N 1
ATOM 2383 C CA . ARG A 1 147 ? -7.720 -0.377 27.145 1.00 51.03 148 ARG A CA 1
ATOM 2384 C C . ARG A 1 147 ? -7.184 0.633 28.153 1.00 50.23 148 ARG A C 1
ATOM 2385 O O . ARG A 1 147 ? -6.283 0.301 28.930 1.00 52.68 148 ARG A O 1
ATOM 2406 N N . ASN A 1 148 ? -7.671 1.872 28.125 1.00 46.97 149 ASN A N 1
ATOM 2407 C CA . ASN A 1 148 ? -7.262 2.913 29.071 1.00 49.92 149 ASN A CA 1
ATOM 2408 C C . ASN A 1 148 ? -8.516 3.400 29.812 1.00 47.66 149 ASN A C 1
ATOM 2409 O O . ASN A 1 148 ? -9.295 4.201 29.292 1.00 45.58 149 ASN A O 1
ATOM 2420 N N . GLU A 1 149 ? -8.694 2.928 31.053 1.00 48.51 150 GLU A N 1
ATOM 2421 C CA . GLU A 1 149 ? -9.895 3.245 31.820 1.00 49.21 150 GLU A CA 1
ATOM 2422 C C . GLU A 1 149 ? -10.065 4.741 32.034 1.00 48.46 150 GLU A C 1
ATOM 2423 O O . GLU A 1 149 ? -11.196 5.231 32.102 1.00 47.46 150 GLU A O 1
ATOM 2435 N N . ALA A 1 150 ? -8.965 5.476 32.182 1.00 46.37 151 ALA A N 1
ATOM 2436 C CA . ALA A 1 150 ? -9.076 6.909 32.424 1.00 46.29 151 ALA A CA 1
ATOM 2437 C C . ALA A 1 150 ? -9.839 7.586 31.295 1.00 46.43 151 ALA A C 1
ATOM 2438 O O . ALA A 1 150 ? -10.670 8.469 31.548 1.00 45.36 151 ALA A O 1
ATOM 2445 N N . ASP A 1 151 ? -9.553 7.194 30.041 1.00 46.56 152 ASP A N 1
ATOM 2446 C CA . ASP A 1 151 ? -10.300 7.714 28.893 1.00 50.42 152 ASP A CA 1
ATOM 2447 C C . ASP A 1 151 ? -11.770 7.295 28.948 1.00 47.85 152 ASP A C 1
ATOM 2448 O O . ASP A 1 151 ? -12.665 8.096 28.651 1.00 45.16 152 ASP A O 1
ATOM 2457 N N . MET A 1 152 ? -12.042 6.064 29.380 1.00 44.36 153 MET A N 1
ATOM 2458 C CA . MET A 1 152 ? -13.429 5.644 29.540 1.00 49.37 153 MET A CA 1
ATOM 2459 C C . MET A 1 152 ? -14.163 6.569 30.508 1.00 48.38 153 MET A C 1
ATOM 2460 O O . MET A 1 152 ? -15.260 7.052 30.213 1.00 48.76 153 MET A O 1
ATOM 2474 N N . ILE A 1 153 ? -13.568 6.829 31.673 1.00 48.43 154 ILE A N 1
ATOM 2475 C CA . ILE A 1 153 ? -14.182 7.742 32.632 1.00 46.76 154 ILE A CA 1
ATOM 2476 C C . ILE A 1 153 ? -14.440 9.095 31.972 1.00 48.33 154 ILE A C 1
ATOM 2477 O O . ILE A 1 153 ? -15.503 9.704 32.147 1.00 48.49 154 ILE A O 1
ATOM 2493 N N . GLU A 1 154 ? -13.475 9.588 31.194 1.00 49.95 155 GLU A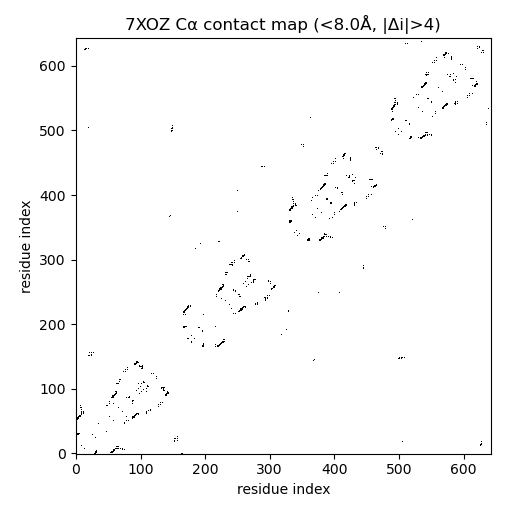 N 1
ATOM 2494 C CA . GLU A 1 154 ? -13.658 10.879 30.540 1.00 49.61 155 GLU A CA 1
ATOM 2495 C C . GLU A 1 154 ? -14.806 10.831 29.539 1.00 49.28 155 GLU A C 1
ATOM 2496 O O . GLU A 1 154 ? -15.537 11.812 29.368 1.00 49.57 155 GLU A O 1
ATOM 2508 N N . LYS A 1 155 ? -14.959 9.707 28.844 1.00 46.86 156 LYS A N 1
ATOM 2509 C CA . LYS A 1 155 ? -16.084 9.551 27.932 1.00 48.34 156 LYS A CA 1
ATOM 2510 C C . LYS A 1 155 ? -17.403 9.539 28.694 1.00 47.25 156 LYS A C 1
ATOM 2511 O O . LYS A 1 155 ? -18.368 10.185 28.276 1.00 45.55 156 LYS A O 1
ATOM 2530 N N . ILE A 1 156 ? -17.452 8.834 29.827 1.00 45.69 157 ILE A N 1
ATOM 2531 C CA . ILE A 1 156 ? -18.676 8.758 30.626 1.00 47.98 157 ILE A CA 1
ATOM 2532 C C . ILE A 1 156 ? -19.042 10.128 31.199 1.00 48.57 157 ILE A C 1
ATOM 2533 O O . ILE A 1 156 ? -20.198 10.569 31.139 1.00 44.20 157 ILE A O 1
ATOM 2549 N N . ALA A 1 157 ? -18.073 10.816 31.786 1.00 46.93 158 ALA A N 1
ATOM 2550 C CA . ALA A 1 157 ? -18.384 12.104 32.387 1.00 48.42 158 ALA A CA 1
ATOM 2551 C C . ALA A 1 157 ? -18.835 13.116 31.338 1.00 50.92 158 ALA A C 1
ATOM 2552 O O . ALA A 1 157 ? -19.603 14.036 31.646 1.00 52.13 158 ALA A O 1
ATOM 2559 N N . THR A 1 158 ? -18.347 12.984 30.105 1.00 50.10 159 THR A N 1
ATOM 2560 C CA . THR A 1 158 ? -18.738 13.905 29.045 1.00 51.52 159 THR A CA 1
ATOM 2561 C C . THR A 1 158 ? -20.145 13.618 28.541 1.00 50.14 159 THR A C 1
ATOM 2562 O O . THR A 1 158 ? -20.893 14.551 28.228 1.00 47.15 159 THR A O 1
ATOM 2573 N N . ASP A 1 159 ? -20.508 12.336 28.438 1.00 49.41 160 ASP A N 1
ATOM 2574 C CA . ASP A 1 159 ? -21.866 11.974 28.043 1.00 49.52 160 ASP A CA 1
ATOM 2575 C C . ASP A 1 159 ? -22.887 12.452 29.067 1.00 52.94 160 ASP A C 1
ATOM 2576 O O . ASP A 1 159 ? -23.939 12.988 28.700 1.00 54.22 160 ASP A O 1
ATOM 2585 N N . VAL A 1 160 ? -22.592 12.274 30.357 1.00 54.43 161 VAL A N 1
ATOM 2586 C CA . VAL A 1 160 ? -23.500 12.729 31.407 1.00 52.58 161 VAL A CA 1
ATOM 2587 C C . VAL A 1 160 ? -23.707 14.234 31.313 1.00 57.19 161 VAL A C 1
ATOM 2588 O O . VAL A 1 160 ? -24.835 14.728 31.421 1.00 64.55 161 VAL A O 1
ATOM 2601 N N . SER A 1 161 ? -22.631 14.991 31.114 1.00 55.15 162 SER A N 1
ATOM 2602 C CA . SER A 1 161 ? -22.784 16.433 30.969 1.00 57.12 162 SER A CA 1
ATOM 2603 C C . SER A 1 161 ? -23.712 16.751 29.812 1.00 57.40 162 SER A C 1
ATOM 2604 O O . SER A 1 161 ? -24.616 17.582 29.931 1.00 64.65 162 SER A O 1
ATOM 2612 N N . ASN A 1 162 ? -23.487 16.111 28.671 1.00 55.10 163 ASN A N 1
ATOM 2613 C CA . ASN A 1 162 ? -24.322 16.383 27.514 1.00 58.79 163 ASN A CA 1
ATOM 2614 C C . ASN A 1 162 ? -25.771 16.057 27.814 1.00 60.62 163 ASN A C 1
ATOM 2615 O O . ASN A 1 162 ? -26.663 16.877 27.570 1.00 65.31 163 ASN A O 1
ATOM 2626 N N . MET A 1 163 ? -26.023 14.855 28.349 1.00 56.71 164 MET A N 1
ATOM 2627 C CA . MET A 1 163 ? -27.393 14.443 28.633 1.00 61.87 164 MET A CA 1
ATOM 2628 C C . MET A 1 163 ? -28.088 15.421 29.565 1.00 64.69 164 MET A C 1
ATOM 2629 O O . MET A 1 163 ? -29.297 15.642 29.442 1.00 66.95 164 MET A O 1
ATOM 2643 N N . LEU A 1 164 ? -27.342 16.030 30.487 1.00 64.97 165 LEU A N 1
ATOM 2644 C CA . LEU A 1 164 ? -27.918 17.007 31.397 1.00 66.78 165 LEU A CA 1
ATOM 2645 C C . LEU A 1 164 ? -28.236 18.322 30.714 1.00 69.53 165 LEU A C 1
ATOM 2646 O O . LEU A 1 164 ? -28.686 19.241 31.394 1.00 75.21 165 LEU A O 1
ATOM 2662 N N . ASN A 1 165 ? -28.029 18.439 29.405 1.00 71.21 166 ASN A N 1
ATOM 2663 C CA . ASN A 1 165 ? -28.422 19.634 28.651 1.00 76.91 166 ASN A CA 1
ATOM 2664 C C . ASN A 1 165 ? -29.216 19.257 27.395 1.00 69.15 166 ASN A C 1
ATOM 2665 O O . ASN A 1 165 ? -29.664 18.119 27.250 1.00 69.06 166 ASN A O 1
ATOM 2676 N N . LYS B 2 1 ? -27.214 16.127 1.171 1.00 70.94 2 LYS B N 1
ATOM 2677 C CA . LYS B 2 1 ? -27.441 16.631 2.525 1.00 70.88 2 LYS B CA 1
ATOM 2678 C C . LYS B 2 1 ? -28.949 16.723 2.796 1.00 73.65 2 LYS B C 1
ATOM 2679 O O . LYS B 2 1 ? -29.599 17.699 2.427 1.00 75.51 2 LYS B O 1
ATOM 2697 N N . HIS B 2 2 ? -29.503 15.694 3.432 1.00 76.22 3 HIS B N 1
ATOM 2698 C CA . HIS B 2 2 ? -30.931 15.596 3.695 1.00 73.71 3 HIS B CA 1
ATOM 2699 C C . HIS B 2 2 ? -31.192 15.440 5.189 1.00 71.72 3 HIS B C 1
ATOM 2700 O O . HIS B 2 2 ? -30.293 15.155 5.984 1.00 73.12 3 HIS B O 1
ATOM 2714 N N . HIS B 2 3 ? -32.457 15.632 5.563 1.00 71.46 4 HIS B N 1
ATOM 2715 C CA . HIS B 2 3 ? -32.845 15.653 6.969 1.00 69.54 4 HIS B CA 1
ATOM 2716 C C . HIS B 2 3 ? -32.980 14.244 7.540 1.00 62.38 4 HIS B C 1
ATOM 2717 O O . HIS B 2 3 ? -32.464 13.952 8.620 1.00 59.85 4 HIS B O 1
ATOM 2731 N N . VAL B 2 4 ? -33.700 13.370 6.843 1.00 62.94 5 VAL B N 1
ATOM 2732 C CA . VAL B 2 4 ? -34.019 12.034 7.335 1.00 58.70 5 VAL B CA 1
ATOM 2733 C C . VAL B 2 4 ? -34.079 11.089 6.141 1.00 57.36 5 VAL B C 1
ATOM 2734 O O . VAL B 2 4 ? -34.590 11.444 5.074 1.00 59.45 5 VAL B O 1
ATOM 2747 N N . PHE B 2 5 ? -33.569 9.880 6.327 1.00 52.37 6 PHE B N 1
ATOM 2748 C CA . PHE B 2 5 ? -33.549 8.884 5.260 1.00 52.98 6 PHE B CA 1
ATOM 2749 C C . PHE B 2 5 ? -34.312 7.652 5.696 1.00 52.37 6 PHE B C 1
ATOM 2750 O O . PHE B 2 5 ? -33.854 6.940 6.614 1.00 51.36 6 PHE B O 1
ATOM 2767 N N . PRO B 2 6 ? -35.477 7.358 5.062 1.00 50.23 7 PRO B N 1
ATOM 2768 C CA . PRO B 2 6 ? -36.213 6.135 5.409 1.00 50.55 7 PRO B CA 1
ATOM 2769 C C . PRO B 2 6 ? -35.766 4.915 4.623 1.00 49.55 7 PRO B C 1
ATOM 2770 O O . PRO B 2 6 ? -35.673 4.980 3.399 1.00 49.65 7 PRO B O 1
ATOM 2781 N N . SER B 2 7 ? -35.495 3.806 5.308 1.00 49.78 8 SER B N 1
ATOM 2782 C CA . SER B 2 7 ? -35.222 2.522 4.672 1.00 50.88 8 SER B CA 1
ATOM 2783 C C . SER B 2 7 ? -36.396 1.600 4.981 1.00 50.78 8 SER B C 1
ATOM 2784 O O . SER B 2 7 ? -36.762 1.423 6.151 1.00 49.65 8 SER B O 1
ATOM 2792 N N . PHE B 2 8 ? -36.982 1.023 3.933 1.00 52.39 9 PHE B N 1
ATOM 2793 C CA . PHE B 2 8 ? -38.251 0.313 4.044 1.00 51.11 9 PHE B CA 1
ATOM 2794 C C . PHE B 2 8 ? -38.372 -0.659 2.878 1.00 48.80 9 PHE B C 1
ATOM 2795 O O . PHE B 2 8 ? -37.691 -0.519 1.863 1.00 49.40 9 PHE B O 1
ATOM 2812 N N . HIS B 2 9 ? -39.257 -1.640 3.026 1.00 49.24 10 HIS B N 1
ATOM 2813 C CA . HIS B 2 9 ? -39.622 -2.536 1.930 1.00 51.42 10 HIS B CA 1
ATOM 2814 C C . HIS B 2 9 ? -40.989 -2.075 1.425 1.00 48.47 10 HIS B C 1
ATOM 2815 O O . HIS B 2 9 ? -42.018 -2.346 2.041 1.00 49.52 10 HIS B O 1
ATOM 2829 N N . GLY B 2 10 ? -40.990 -1.362 0.306 1.00 48.29 11 GLY B N 1
ATOM 2830 C CA . GLY B 2 10 ? -42.203 -0.685 -0.123 1.00 56.87 11 GLY B CA 1
ATOM 2831 C C . GLY B 2 10 ? -43.409 -1.596 -0.248 1.00 48.69 11 GLY B C 1
ATOM 2832 O O . GLY B 2 10 ? -44.504 -1.242 0.186 1.00 49.46 11 GLY B O 1
ATOM 2836 N N . ALA B 2 11 ? -43.235 -2.777 -0.850 1.00 50.37 12 ALA B N 1
ATOM 2837 C CA . ALA B 2 11 ? -44.346 -3.712 -0.997 1.00 48.91 12 ALA B CA 1
ATOM 2838 C C . ALA B 2 11 ? -45.017 -3.997 0.345 1.00 51.80 12 ALA B C 1
ATOM 2839 O O . ALA B 2 11 ? -46.219 -4.278 0.397 1.00 52.15 12 ALA B O 1
ATOM 2846 N N . ASP B 2 12 ? -44.259 -3.945 1.438 1.00 50.61 13 ASP B N 1
ATOM 2847 C CA . ASP B 2 12 ? -44.857 -4.177 2.746 1.00 50.64 13 ASP B CA 1
ATOM 2848 C C . ASP B 2 12 ? -45.554 -2.932 3.284 1.00 49.38 13 ASP B C 1
ATOM 2849 O O . ASP B 2 12 ? -46.576 -3.042 3.966 1.00 53.58 13 ASP B O 1
ATOM 2858 N N . VAL B 2 13 ? -45.019 -1.742 3.006 1.00 50.45 14 VAL B N 1
ATOM 2859 C CA . VAL B 2 13 ? -45.452 -0.569 3.754 1.00 47.87 14 VAL B CA 1
ATOM 2860 C C . VAL B 2 13 ? -45.560 0.706 2.933 1.00 47.57 14 VAL B C 1
ATOM 2861 O O . VAL B 2 13 ? -46.070 1.715 3.423 1.00 47.63 14 VAL B O 1
ATOM 2874 N N . ARG B 2 14 ? -45.066 0.700 1.700 1.00 47.44 15 ARG B N 1
ATOM 2875 C CA . ARG B 2 14 ? -44.996 1.950 0.961 1.00 47.35 15 ARG B CA 1
ATOM 2876 C C . ARG B 2 14 ? -46.333 2.672 0.971 1.00 48.79 15 ARG B C 1
ATOM 2877 O O . ARG B 2 14 ? -46.425 3.829 1.404 1.00 48.02 15 ARG B O 1
ATOM 2898 N N . LYS B 2 15 ? -47.385 1.992 0.479 1.00 48.60 16 LYS B N 1
ATOM 2899 C CA . LYS B 2 15 ? -48.689 2.628 0.281 1.00 52.46 16 LYS B CA 1
ATOM 2900 C C . LYS B 2 15 ? -49.372 2.950 1.603 1.00 52.69 16 LYS B C 1
ATOM 2901 O O . LYS B 2 15 ? -50.149 3.913 1.678 1.00 52.54 16 LYS B O 1
ATOM 2920 N N . THR B 2 16 ? -49.087 2.180 2.649 1.00 49.76 17 THR B N 1
ATOM 2921 C CA . THR B 2 16 ? -49.781 2.326 3.912 1.00 48.57 17 THR B CA 1
ATOM 2922 C C . THR B 2 16 ? -48.997 3.147 4.926 1.00 48.68 17 THR B C 1
ATOM 2923 O O . THR B 2 16 ? -48.967 4.379 4.864 1.00 48.87 17 THR B O 1
ATOM 2934 N N . ILE B 2 17 ? -48.380 2.466 5.887 1.00 48.76 18 ILE B N 1
ATOM 2935 C CA . ILE B 2 17 ? -47.845 3.150 7.064 1.00 49.18 18 ILE B CA 1
ATOM 2936 C C . ILE B 2 17 ? -46.759 4.148 6.686 1.00 48.93 18 ILE B C 1
ATOM 2937 O O . ILE B 2 17 ? -46.593 5.169 7.350 1.00 49.42 18 ILE B O 1
ATOM 2953 N N . LEU B 2 18 ? -45.979 3.865 5.652 1.00 48.34 19 LEU B N 1
ATOM 2954 C CA . LEU B 2 18 ? -44.971 4.832 5.229 1.00 49.00 19 LEU B CA 1
ATOM 2955 C C . LEU B 2 18 ? -45.611 6.150 4.803 1.00 48.54 19 LEU B C 1
ATOM 2956 O O . LEU B 2 18 ? -45.080 7.232 5.082 1.00 48.92 19 LEU B O 1
ATOM 2972 N N . SER B 2 19 ? -46.754 6.083 4.122 1.00 48.54 20 SER B N 1
ATOM 2973 C CA . SER B 2 19 ? -47.409 7.310 3.685 1.00 50.36 20 SER B CA 1
ATOM 2974 C C . SER B 2 19 ? -47.783 8.178 4.879 1.00 50.91 20 SER B C 1
ATOM 2975 O O . SER B 2 19 ? -47.574 9.398 4.861 1.00 50.42 20 SER B O 1
ATOM 2983 N N . HIS B 2 20 ? -48.335 7.564 5.930 1.00 50.10 21 HIS B N 1
ATOM 2984 C CA . HIS B 2 20 ? -48.730 8.335 7.101 1.00 51.12 21 HIS B CA 1
ATOM 2985 C C . HIS B 2 20 ? -47.515 8.903 7.823 1.00 51.40 21 HIS B C 1
ATOM 2986 O O . HIS B 2 20 ? -47.524 10.066 8.235 1.00 54.53 21 HIS B O 1
ATOM 3000 N N . ILE B 2 21 ? -46.457 8.106 7.971 1.00 50.79 22 ILE B N 1
ATOM 3001 C CA . ILE B 2 21 ? -45.249 8.588 8.632 1.00 51.15 22 ILE B CA 1
ATOM 3002 C C . ILE B 2 21 ? -44.744 9.841 7.925 1.00 53.30 22 ILE B C 1
ATOM 3003 O O . ILE B 2 21 ? -44.409 10.849 8.560 1.00 54.07 22 ILE B O 1
ATOM 3019 N N . LEU B 2 22 ? -44.661 9.786 6.593 1.00 53.41 23 LEU B N 1
ATOM 3020 C CA . LEU B 2 22 ? -44.204 10.936 5.823 1.00 50.97 23 LEU B CA 1
ATOM 3021 C C . LEU B 2 22 ? -45.172 12.105 5.907 1.00 53.98 23 LEU B C 1
ATOM 3022 O O . LEU B 2 22 ? -44.731 13.260 5.848 1.00 52.76 23 LEU B O 1
ATOM 3038 N N . GLU B 2 23 ? -46.485 11.840 6.070 1.00 55.55 24 GLU B N 1
ATOM 3039 C CA . GLU B 2 23 ? -47.432 12.939 6.274 1.00 53.98 24 GLU B CA 1
ATOM 3040 C C . GLU B 2 23 ? -47.226 13.588 7.638 1.00 58.71 24 GLU B C 1
ATOM 3041 O O . GLU B 2 23 ? -47.315 14.809 7.758 1.00 63.62 24 GLU B O 1
ATOM 3053 N N . SER B 2 24 ? -46.934 12.803 8.675 1.00 59.32 25 SER B N 1
ATOM 3054 C CA . SER B 2 24 ? -46.563 13.403 9.954 1.00 60.41 25 SER B CA 1
ATOM 3055 C C . SER B 2 24 ? -45.336 14.291 9.800 1.00 60.50 25 SER B C 1
ATOM 3056 O O . SER B 2 24 ? -45.303 15.412 10.325 1.00 63.47 25 SER B O 1
ATOM 3064 N N . PHE B 2 25 ? -44.307 13.804 9.093 1.00 56.78 26 PHE B N 1
ATOM 3065 C CA . PHE B 2 25 ? -43.072 14.562 8.941 1.00 62.30 26 PHE B CA 1
ATOM 3066 C C . PHE B 2 25 ? -43.349 15.919 8.313 1.00 64.26 26 PHE B C 1
ATOM 3067 O O . PHE B 2 25 ? -42.968 16.962 8.847 1.00 62.74 26 PHE B O 1
ATOM 3084 N N . ARG B 2 26 ? -44.030 15.921 7.157 1.00 62.98 27 ARG B N 1
ATOM 3085 C CA . ARG B 2 26 ? -44.258 17.202 6.498 1.00 64.24 27 ARG B CA 1
ATOM 3086 C C . ARG B 2 26 ? -45.060 18.129 7.393 1.00 64.99 27 ARG B C 1
ATOM 3087 O O . ARG B 2 26 ? -44.811 19.334 7.432 1.00 68.63 27 ARG B O 1
ATOM 3108 N N . ARG B 2 27 ? -46.013 17.595 8.134 1.00 64.57 28 ARG B N 1
ATOM 3109 C CA . ARG B 2 27 ? -46.758 18.431 9.059 1.00 64.65 28 ARG B CA 1
ATOM 3110 C C . ARG B 2 27 ? -45.857 19.143 10.061 1.00 67.92 28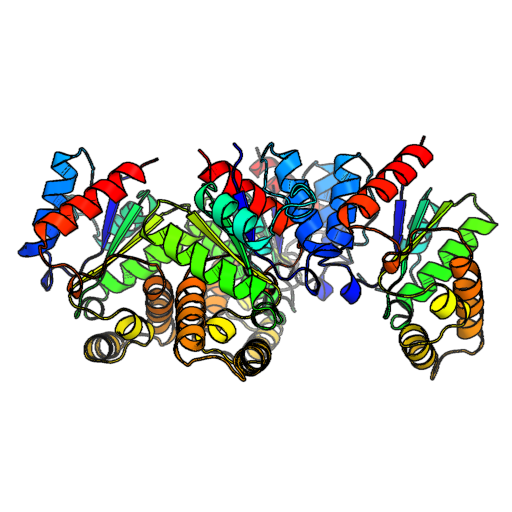 ARG B C 1
ATOM 3111 O O . ARG B 2 27 ? -46.069 20.320 10.383 1.00 71.00 28 ARG B O 1
ATOM 3132 N N . LYS B 2 28 ? -44.838 18.456 10.541 1.00 67.21 29 LYS B N 1
ATOM 3133 C CA . LYS B 2 28 ? -43.949 19.004 11.544 1.00 67.09 29 LYS B CA 1
ATOM 3134 C C . LYS B 2 28 ? -42.733 19.704 10.948 1.00 67.95 29 LYS B C 1
ATOM 3135 O O . LYS B 2 28 ? -41.840 20.105 11.699 1.00 68.51 29 LYS B O 1
ATOM 3154 N N . GLY B 2 29 ? -42.672 19.873 9.632 1.00 69.25 30 GLY B N 1
ATOM 3155 C CA . GLY B 2 29 ? -41.531 20.536 9.035 1.00 69.00 30 GLY B CA 1
ATOM 3156 C C . GLY B 2 29 ? -40.316 19.661 8.845 1.00 71.75 30 GLY B C 1
ATOM 3157 O O . GLY B 2 29 ? -39.248 20.180 8.504 1.00 70.18 30 GLY B O 1
ATOM 3161 N N . ILE B 2 30 ? -40.453 18.351 9.048 1.00 73.79 31 ILE B N 1
ATOM 3162 C CA . ILE B 2 30 ? -39.375 17.396 8.831 1.00 71.74 31 ILE B CA 1
ATOM 3163 C C . ILE B 2 30 ? -39.241 17.128 7.340 1.00 73.40 31 ILE B C 1
ATOM 3164 O O . ILE B 2 30 ? -40.239 16.962 6.624 1.00 68.05 31 ILE B O 1
ATOM 3180 N N . ASP B 2 31 ? -37.992 17.083 6.868 1.00 79.07 32 ASP B N 1
ATOM 3181 C CA . ASP B 2 31 ? -37.678 16.904 5.454 1.00 76.10 32 ASP B CA 1
ATOM 3182 C C . ASP B 2 31 ? -37.143 15.511 5.169 1.00 71.64 32 ASP B C 1
ATOM 3183 O O . ASP B 2 31 ? -35.939 15.258 5.315 1.00 69.52 32 ASP B O 1
ATOM 3192 N N . PRO B 2 32 ? -37.983 14.573 4.764 1.00 66.15 33 PRO B N 1
ATOM 3193 C CA . PRO B 2 32 ? -37.494 13.242 4.402 1.00 63.68 33 PRO B CA 1
ATOM 3194 C C . PRO B 2 32 ? -36.856 13.243 3.014 1.00 65.19 33 PRO B C 1
ATOM 3195 O O . PRO B 2 32 ? -36.936 14.210 2.247 1.00 63.42 33 PRO B O 1
ATOM 3206 N N . PHE B 2 33 ? -36.197 12.130 2.710 1.00 56.77 34 PHE B N 1
ATOM 3207 C CA . PHE B 2 33 ? -35.695 11.854 1.375 1.00 56.35 34 PHE B CA 1
ATOM 3208 C C . PHE B 2 33 ? -36.737 10.999 0.660 1.00 54.41 34 PHE B C 1
ATOM 3209 O O . PHE B 2 33 ? -37.135 9.945 1.169 1.00 52.16 34 PHE B O 1
ATOM 3226 N N . ILE B 2 34 ? -37.170 11.440 -0.516 1.00 51.34 35 ILE B N 1
ATOM 3227 C CA . ILE B 2 34 ? -38.195 10.731 -1.268 1.00 51.84 35 ILE B CA 1
ATOM 3228 C C . ILE B 2 34 ? -37.525 10.157 -2.506 1.00 52.63 35 ILE B C 1
ATOM 3229 O O . ILE B 2 34 ? -37.105 10.902 -3.396 1.00 56.45 35 ILE B O 1
ATOM 3245 N N . ASP B 2 35 ? -37.446 8.828 -2.579 1.00 52.26 36 ASP B N 1
ATOM 3246 C CA . ASP B 2 35 ? -36.795 8.180 -3.712 1.00 52.80 36 ASP B CA 1
ATOM 3247 C C . ASP B 2 35 ? -37.510 8.519 -5.014 1.00 52.88 36 ASP B C 1
ATOM 3248 O O . ASP B 2 35 ? -36.869 8.725 -6.050 1.00 54.83 36 ASP B O 1
ATOM 3257 N N . ASN B 2 36 ? -38.840 8.594 -4.976 1.00 54.63 37 ASN B N 1
ATOM 3258 C CA . ASN B 2 36 ? -39.603 8.968 -6.161 1.00 56.85 37 ASN B CA 1
ATOM 3259 C C . ASN B 2 36 ? -39.209 10.323 -6.732 1.00 54.93 37 ASN B C 1
ATOM 3260 O O . ASN B 2 36 ? -39.650 10.641 -7.833 1.00 52.88 37 ASN B O 1
ATOM 3271 N N . ASN B 2 37 ? -38.401 11.116 -6.030 1.00 53.29 38 ASN B N 1
ATOM 3272 C CA . ASN B 2 37 ? -37.957 12.417 -6.502 1.00 53.43 38 ASN B CA 1
ATOM 3273 C C . ASN B 2 37 ? -36.548 12.367 -7.079 1.00 54.15 38 ASN B C 1
ATOM 3274 O O . ASN B 2 37 ? -35.981 13.416 -7.401 1.00 55.21 38 ASN B O 1
ATOM 3285 N N . ILE B 2 38 ? -35.974 11.171 -7.231 1.00 55.77 39 ILE B N 1
ATOM 3286 C CA . ILE B 2 38 ? -34.710 11.046 -7.946 1.00 55.39 39 ILE B CA 1
ATOM 3287 C C . ILE B 2 38 ? -34.919 11.481 -9.383 1.00 55.92 39 ILE B C 1
ATOM 3288 O O . ILE B 2 38 ? -35.816 10.984 -10.070 1.00 55.87 39 ILE B O 1
ATOM 3304 N N . GLU B 2 39 ? -34.107 12.425 -9.839 1.00 57.18 40 GLU B N 1
ATOM 3305 C CA . GLU B 2 39 ? -34.165 12.843 -11.233 1.00 58.64 40 GLU B CA 1
ATOM 3306 C C . GLU B 2 39 ? -33.987 11.633 -12.139 1.00 59.99 40 GLU B C 1
ATOM 3307 O O . GLU B 2 39 ? -33.077 10.826 -11.924 1.00 58.85 40 GLU B O 1
ATOM 3319 N N . ARG B 2 40 ? -34.862 11.509 -13.148 1.00 59.54 41 ARG B N 1
ATOM 3320 C CA . ARG B 2 40 ? -34.750 10.419 -14.108 1.00 60.19 41 ARG B CA 1
ATOM 3321 C C . ARG B 2 40 ? -33.525 10.643 -14.968 1.00 61.95 41 ARG B C 1
ATOM 3322 O O . ARG B 2 40 ? -33.207 11.786 -15.308 1.00 63.06 41 ARG B O 1
ATOM 3343 N N . SER B 2 41 ? -32.835 9.542 -15.298 1.00 62.36 42 SER B N 1
ATOM 3344 C CA . SER B 2 41 ? -31.542 9.524 -15.984 1.00 64.07 42 SER B CA 1
ATOM 3345 C C . SER B 2 41 ? -30.470 9.019 -15.018 1.00 63.44 42 SER B C 1
ATOM 3346 O O . SER B 2 41 ? -29.475 8.427 -15.448 1.00 64.62 42 SER B O 1
ATOM 3354 N N . LYS B 2 42 ? -30.678 9.241 -13.715 1.00 61.76 43 LYS B N 1
ATOM 3355 C CA . LYS B 2 42 ? -29.664 8.972 -12.702 1.00 61.31 43 LYS B CA 1
ATOM 3356 C C . LYS B 2 42 ? -29.657 7.504 -12.287 1.00 60.58 43 LYS B C 1
ATOM 3357 O O . LYS B 2 42 ? -30.689 6.837 -12.270 1.00 59.69 43 LYS B O 1
ATOM 3376 N N . SER B 2 43 ? -28.472 6.996 -11.971 1.00 61.16 44 SER B N 1
ATOM 3377 C CA . SER B 2 43 ? -28.367 5.669 -11.379 1.00 60.59 44 SER B CA 1
ATOM 3378 C C . SER B 2 43 ? -28.930 5.682 -9.960 1.00 58.75 44 SER B C 1
ATOM 3379 O O . SER B 2 43 ? -28.581 6.539 -9.138 1.00 58.70 44 SER B O 1
ATOM 3387 N N . ILE B 2 44 ? -29.792 4.716 -9.657 1.00 57.78 45 ILE B N 1
ATOM 3388 C CA . ILE B 2 44 ? -30.517 4.783 -8.394 1.00 56.17 45 ILE B CA 1
ATOM 3389 C C . ILE B 2 44 ? -29.605 4.434 -7.229 1.00 57.29 45 ILE B C 1
ATOM 3390 O O . ILE B 2 44 ? -29.711 5.015 -6.145 1.00 60.23 45 ILE B O 1
ATOM 3406 N N . GLY B 2 45 ? -28.716 3.465 -7.407 1.00 57.01 46 GLY B N 1
ATOM 3407 C CA . GLY B 2 45 ? -27.913 3.058 -6.277 1.00 57.03 46 GLY B CA 1
ATOM 3408 C C . GLY B 2 45 ? -26.902 4.100 -5.859 1.00 58.93 46 GLY B C 1
ATOM 3409 O O . GLY B 2 45 ? -26.533 4.160 -4.690 1.00 59.54 46 GLY B O 1
ATOM 3413 N N . HIS B 2 46 ? -26.502 4.984 -6.776 1.00 60.69 47 HIS B N 1
ATOM 3414 C CA . HIS B 2 46 ? -25.574 6.049 -6.412 1.00 59.13 47 HIS B CA 1
ATOM 3415 C C . HIS B 2 46 ? -26.291 7.176 -5.678 1.00 58.04 47 HIS B C 1
ATOM 3416 O O . HIS B 2 46 ? -25.721 7.799 -4.780 1.00 58.76 47 HIS B O 1
ATOM 3430 N N . GLU B 2 47 ? -27.545 7.440 -6.038 1.00 57.18 48 GLU B N 1
ATOM 3431 C CA . GLU B 2 47 ? -28.314 8.468 -5.355 1.00 56.27 48 GLU B CA 1
ATOM 3432 C C . GLU B 2 47 ? -28.686 8.039 -3.955 1.00 55.20 48 GLU B C 1
ATOM 3433 O O . GLU B 2 47 ? -28.775 8.882 -3.057 1.00 54.97 48 GLU B O 1
ATOM 3445 N N . LEU B 2 48 ? -28.903 6.740 -3.750 1.00 54.73 49 LEU B N 1
ATOM 3446 C CA . LEU B 2 48 ? -29.214 6.261 -2.411 1.00 53.93 49 LEU B CA 1
ATOM 3447 C C . LEU B 2 48 ? -27.998 6.339 -1.489 1.00 54.67 49 LEU B C 1
ATOM 3448 O O . LEU B 2 48 ? -28.126 6.751 -0.337 1.00 54.36 49 LEU B O 1
ATOM 3464 N N . LYS B 2 49 ? -26.805 5.955 -1.962 1.00 58.62 50 LYS B N 1
ATOM 3465 C CA . LYS B 2 49 ? -25.643 6.034 -1.078 1.00 56.71 50 LYS B CA 1
ATOM 3466 C C . LYS B 2 49 ? -25.387 7.482 -0.685 1.00 57.00 50 LYS B C 1
ATOM 3467 O O . LYS B 2 49 ? -25.115 7.783 0.479 1.00 57.13 50 LYS B O 1
ATOM 3486 N N . GLU B 2 50 ? -25.490 8.396 -1.645 1.00 57.28 51 GLU B N 1
ATOM 3487 C CA . GLU B 2 50 ? -25.252 9.803 -1.364 1.00 57.80 51 GLU B CA 1
ATOM 3488 C C . GLU B 2 50 ? -26.303 10.372 -0.429 1.00 56.82 51 GLU B C 1
ATOM 3489 O O . GLU B 2 50 ? -26.009 11.268 0.366 1.00 57.32 51 GLU B O 1
ATOM 3501 N N . ALA B 2 51 ? -27.547 9.906 -0.551 1.00 55.60 52 ALA B N 1
ATOM 3502 C CA . ALA B 2 51 ? -28.613 10.396 0.321 1.00 55.02 52 ALA B CA 1
ATOM 3503 C C . ALA B 2 51 ? -28.412 9.916 1.754 1.00 54.72 52 ALA B C 1
ATOM 3504 O O . ALA B 2 51 ? -28.700 10.652 2.701 1.00 55.33 52 ALA B O 1
ATOM 3511 N N . ILE B 2 52 ? -27.929 8.683 1.931 1.00 54.71 53 ILE B N 1
ATOM 3512 C CA . ILE B 2 52 ? -27.648 8.169 3.269 1.00 55.86 53 ILE B CA 1
ATOM 3513 C C . ILE B 2 52 ? -26.546 8.978 3.939 1.00 56.14 53 ILE B C 1
ATOM 3514 O O . ILE B 2 52 ? -26.686 9.438 5.080 1.00 57.11 53 ILE B O 1
ATOM 3530 N N . LYS B 2 53 ? -25.439 9.178 3.232 1.00 57.89 54 LYS B N 1
ATOM 3531 C CA . LYS B 2 53 ? -24.305 9.892 3.809 1.00 59.94 54 LYS B CA 1
ATOM 3532 C C . LYS B 2 53 ? -24.720 11.254 4.340 1.00 62.41 54 LYS B C 1
ATOM 3533 O O . LYS B 2 53 ? -24.127 11.766 5.301 1.00 59.70 54 LYS B O 1
ATOM 3552 N N . GLY B 2 54 ? -25.738 11.849 3.727 1.00 58.71 55 GLY B N 1
ATOM 3553 C CA . GLY B 2 54 ? -26.175 13.183 4.043 1.00 58.29 55 GLY B CA 1
ATOM 3554 C C . GLY B 2 54 ? -27.344 13.256 4.980 1.00 57.59 55 GLY B C 1
ATOM 3555 O O . GLY B 2 54 ? -27.881 14.350 5.179 1.00 61.34 55 GLY B O 1
ATOM 3559 N N . SER B 2 55 ? -27.742 12.150 5.586 1.00 56.82 56 SER B N 1
ATOM 3560 C CA . SER B 2 55 ? -28.872 12.154 6.498 1.00 58.41 56 SER B CA 1
ATOM 3561 C C . SER B 2 55 ? -28.390 12.147 7.942 1.00 60.95 56 SER B C 1
ATOM 3562 O O . SER B 2 55 ? -27.598 11.285 8.339 1.00 57.61 56 SER B O 1
ATOM 3570 N N . LYS B 2 56 ? -28.884 13.108 8.724 1.00 61.23 57 LYS B N 1
ATOM 3571 C CA . LYS B 2 56 ? -28.581 13.147 10.149 1.00 61.24 57 LYS B CA 1
ATOM 3572 C C . LYS B 2 56 ? -29.177 11.936 10.849 1.00 60.33 57 LYS B C 1
ATOM 3573 O O . LYS B 2 56 ? -28.511 11.268 11.651 1.00 59.03 57 LYS B O 1
ATOM 3592 N N . ILE B 2 57 ? -30.430 11.633 10.533 1.00 57.15 58 ILE B N 1
ATOM 3593 C CA . ILE B 2 57 ? -31.161 10.511 11.096 1.00 59.78 58 ILE B CA 1
ATOM 3594 C C . ILE B 2 57 ? -31.494 9.546 9.970 1.00 59.19 58 ILE B C 1
ATOM 3595 O O . ILE B 2 57 ? -31.730 9.955 8.831 1.00 61.13 58 ILE B O 1
ATOM 3611 N N . ALA B 2 58 ? -31.520 8.258 10.293 1.00 54.93 59 ALA B N 1
ATOM 3612 C CA . ALA B 2 58 ? -31.967 7.228 9.369 1.00 55.45 59 ALA B CA 1
ATOM 3613 C C . ALA B 2 58 ? -33.019 6.399 10.082 1.00 56.03 59 ALA B C 1
ATOM 3614 O O . ALA B 2 58 ? -32.775 5.935 11.201 1.00 54.25 59 ALA B O 1
ATOM 3621 N N . ILE B 2 59 ? -34.177 6.227 9.437 1.00 52.44 60 ILE B N 1
ATOM 3622 C CA . ILE B 2 59 ? -35.287 5.447 9.971 1.00 52.14 60 ILE B CA 1
ATOM 3623 C C . ILE B 2 59 ? -35.311 4.137 9.206 1.00 51.53 60 ILE B C 1
ATOM 3624 O O . ILE B 2 59 ? -35.591 4.122 8.003 1.00 51.18 60 ILE B O 1
ATOM 3640 N N . VAL B 2 60 ? -35.037 3.035 9.887 1.00 52.05 61 VAL B N 1
ATOM 3641 C CA . VAL B 2 60 ? -35.044 1.715 9.266 1.00 51.78 61 VAL B CA 1
ATOM 3642 C C . VAL B 2 60 ? -36.380 1.066 9.596 1.00 51.47 61 VAL B C 1
ATOM 3643 O O . VAL B 2 60 ? -36.615 0.648 10.732 1.00 52.18 61 VAL B O 1
ATOM 3656 N N . LEU B 2 61 ? -37.263 0.989 8.607 1.00 50.59 62 LEU B N 1
ATOM 3657 C CA . LEU B 2 61 ? -38.601 0.428 8.789 1.00 50.34 62 LEU B CA 1
ATOM 3658 C C . LEU B 2 61 ? -38.540 -1.054 8.450 1.00 50.53 62 LEU B C 1
ATOM 3659 O O . LEU B 2 61 ? -38.645 -1.452 7.290 1.00 50.48 62 LEU B O 1
ATOM 3675 N N . LEU B 2 62 ? -38.366 -1.873 9.463 1.00 51.40 63 LEU B N 1
ATOM 3676 C CA . LEU B 2 62 ? -38.141 -3.288 9.257 1.00 54.59 63 LEU B CA 1
ATOM 3677 C C . LEU B 2 62 ? -39.484 -3.984 9.170 1.00 60.32 63 LEU B C 1
ATOM 3678 O O . LEU B 2 62 ? -40.379 -3.721 9.977 1.00 61.81 63 LEU B O 1
ATOM 3694 N N . SER B 2 63 ? -39.605 -4.902 8.217 1.00 61.39 64 SER B N 1
ATOM 3695 C CA . SER B 2 63 ? -40.851 -5.602 7.967 1.00 57.28 64 SER B CA 1
ATOM 3696 C C . SER B 2 63 ? -40.546 -7.047 7.617 1.00 60.53 64 SER B C 1
ATOM 3697 O O . SER B 2 63 ? -39.410 -7.412 7.332 1.00 65.63 64 SER B O 1
ATOM 3705 N N . LYS B 2 64 ? -41.589 -7.870 7.629 1.00 64.41 65 LYS B N 1
ATOM 3706 C CA . LYS B 2 64 ? -41.414 -9.307 7.458 1.00 66.05 65 LYS B CA 1
ATOM 3707 C C . LYS B 2 64 ? -40.617 -9.631 6.208 1.00 68.79 65 LYS B C 1
ATOM 3708 O O . LYS B 2 64 ? -39.798 -10.554 6.207 1.00 77.27 65 LYS B O 1
ATOM 3727 N N . ASN B 2 65 ? -40.855 -8.904 5.129 1.00 63.62 66 ASN B N 1
ATOM 3728 C CA . ASN B 2 65 ? -40.229 -9.199 3.853 1.00 64.68 66 ASN B CA 1
ATOM 3729 C C . ASN B 2 65 ? -39.072 -8.266 3.525 1.00 64.19 66 ASN B C 1
ATOM 3730 O O . ASN B 2 65 ? -38.596 -8.262 2.388 1.00 65.72 66 ASN B O 1
ATOM 3741 N N . TYR B 2 66 ? -38.607 -7.490 4.499 1.00 63.33 67 TYR B N 1
ATOM 3742 C CA . TYR B 2 66 ? -37.525 -6.542 4.263 1.00 63.73 67 TYR B CA 1
ATOM 3743 C C . TYR B 2 66 ? -36.308 -7.198 3.623 1.00 69.19 67 TYR B C 1
ATOM 3744 O O . TYR B 2 66 ? -35.694 -6.620 2.716 1.00 66.29 67 TYR B O 1
ATOM 3762 N N . ALA B 2 67 ? -35.956 -8.412 4.056 1.00 72.15 68 ALA B N 1
ATOM 3763 C CA . ALA B 2 67 ? -34.751 -9.072 3.563 1.00 72.24 68 ALA B CA 1
ATOM 3764 C C . ALA B 2 67 ? -34.946 -9.778 2.225 1.00 74.68 68 ALA B C 1
ATOM 3765 O O . ALA B 2 67 ? -33.994 -10.369 1.709 1.00 78.44 68 ALA B O 1
ATOM 3772 N N . SER B 2 68 ? -36.145 -9.748 1.655 1.00 71.54 69 SER B N 1
ATOM 3773 C CA . SER B 2 68 ? -36.335 -10.285 0.317 1.00 71.85 69 SER B CA 1
ATOM 3774 C C . SER B 2 68 ? -35.757 -9.373 -0.754 1.00 68.36 69 SER B C 1
ATOM 3775 O O . SER B 2 68 ? -35.593 -9.820 -1.891 1.00 72.79 69 SER B O 1
ATOM 3783 N N . SER B 2 69 ? -35.440 -8.123 -0.418 1.00 65.84 70 SER B N 1
ATOM 3784 C CA . SER B 2 69 ? -34.944 -7.130 -1.363 1.00 60.20 70 SER B CA 1
ATOM 3785 C C . SER B 2 69 ? -33.490 -6.822 -1.049 1.00 58.42 70 SER B C 1
ATOM 3786 O O . SER B 2 69 ? -33.160 -6.420 0.073 1.00 59.89 70 SER B O 1
ATOM 3794 N N . SER B 2 70 ? -32.624 -7.031 -2.035 1.00 59.78 71 SER B N 1
ATOM 3795 C CA . SER B 2 70 ? -31.223 -6.660 -1.894 1.00 61.27 71 SER B CA 1
ATOM 3796 C C . SER B 2 70 ? -31.036 -5.147 -1.888 1.00 57.90 71 SER B C 1
ATOM 3797 O O . SER B 2 70 ? -29.992 -4.663 -1.446 1.00 58.80 71 SER B O 1
ATOM 3805 N N . TRP B 2 71 ? -32.014 -4.391 -2.377 1.00 54.77 72 TRP B N 1
ATOM 3806 C CA . TRP B 2 71 ? -31.976 -2.947 -2.197 1.00 53.97 72 TRP B CA 1
ATOM 3807 C C . TRP B 2 71 ? -32.080 -2.594 -0.719 1.00 53.37 72 TRP B C 1
ATOM 3808 O O . TRP B 2 71 ? -31.354 -1.730 -0.216 1.00 53.21 72 TRP B O 1
ATOM 3829 N N . CYS B 2 72 ? -32.995 -3.257 -0.011 1.00 54.14 73 CYS B N 1
ATOM 3830 C CA . CYS B 2 72 ? -33.195 -2.964 1.398 1.00 54.37 73 CYS B CA 1
ATOM 3831 C C . CYS B 2 72 ? -31.993 -3.373 2.220 1.00 55.97 73 CYS B C 1
ATOM 3832 O O . CYS B 2 72 ? -31.655 -2.695 3.191 1.00 53.28 73 CYS B O 1
ATOM 3840 N N . LEU B 2 73 ? -31.349 -4.490 1.866 1.00 57.55 74 LEU B N 1
ATOM 3841 C CA . LEU B 2 73 ? -30.194 -4.949 2.634 1.00 60.90 74 LEU B CA 1
ATOM 3842 C C . LEU B 2 73 ? -28.946 -4.130 2.320 1.00 59.22 74 LEU B C 1
ATOM 3843 O O . LEU B 2 73 ? -28.155 -3.812 3.220 1.00 56.87 74 LEU B O 1
ATOM 3859 N N . ASP B 2 74 ? -28.747 -3.779 1.053 1.00 60.42 75 ASP B N 1
ATOM 3860 C CA . ASP B 2 74 ? -27.606 -2.939 0.714 1.00 58.70 75 ASP B CA 1
ATOM 3861 C C . ASP B 2 74 ? -27.708 -1.594 1.411 1.00 57.72 75 ASP B C 1
ATOM 3862 O O . ASP B 2 74 ? -26.695 -1.031 1.832 1.00 59.25 75 ASP B O 1
ATOM 3871 N N . GLU B 2 75 ? -28.923 -1.053 1.538 1.00 59.03 76 GLU B N 1
ATOM 3872 C CA . GLU B 2 75 ? -29.084 0.196 2.276 1.00 57.84 76 GLU B CA 1
ATOM 3873 C C . GLU B 2 75 ? -28.714 0.032 3.748 1.00 57.28 76 GLU B C 1
ATOM 3874 O O . GLU B 2 75 ? -28.019 0.877 4.327 1.00 55.43 76 GLU B O 1
ATOM 3886 N N . LEU B 2 76 ? -29.193 -1.045 4.377 1.00 57.17 77 LEU B N 1
ATOM 3887 C CA . LEU B 2 76 ? -28.933 -1.249 5.796 1.00 58.20 77 LEU B CA 1
ATOM 3888 C C . LEU B 2 76 ? -27.436 -1.314 6.060 1.00 58.57 77 LEU B C 1
ATOM 3889 O O . LEU B 2 76 ? -26.945 -0.706 7.016 1.00 59.61 77 LEU B O 1
ATOM 3905 N N . ALA B 2 77 ? -26.690 -2.029 5.212 1.00 57.54 78 ALA B N 1
ATOM 3906 C CA . ALA B 2 77 ? -25.241 -2.099 5.391 1.00 59.12 78 ALA B CA 1
ATOM 3907 C C . ALA B 2 77 ? -24.594 -0.728 5.248 1.00 59.12 78 ALA B C 1
ATOM 3908 O O . ALA B 2 77 ? -23.618 -0.428 5.938 1.00 60.25 78 ALA B O 1
ATOM 3915 N N . GLU B 2 78 ? -25.124 0.117 4.366 1.00 58.04 79 GLU B N 1
ATOM 3916 C CA . GLU B 2 78 ? -24.581 1.462 4.220 1.00 58.15 79 GLU B CA 1
ATOM 3917 C C . GLU B 2 78 ? -24.936 2.340 5.422 1.00 59.60 79 GLU B C 1
ATOM 3918 O O . GLU B 2 78 ? -24.141 3.197 5.812 1.00 59.81 79 GLU B O 1
ATOM 3930 N N . ILE B 2 79 ? -26.121 2.161 6.011 1.00 59.96 80 ILE B N 1
ATOM 3931 C CA . ILE B 2 79 ? -26.524 2.977 7.157 1.00 59.22 80 ILE B CA 1
ATOM 3932 C C . ILE B 2 79 ? -25.671 2.635 8.381 1.00 58.89 80 ILE B C 1
ATOM 3933 O O . ILE B 2 79 ? -25.168 3.516 9.081 1.00 58.73 80 ILE B O 1
ATOM 3949 N N . MET B 2 80 ? -25.513 1.344 8.651 1.00 58.59 81 MET B N 1
ATOM 3950 C CA . MET B 2 80 ? -24.620 0.948 9.735 1.00 60.19 81 MET B CA 1
ATOM 3951 C C . MET B 2 80 ? -23.190 1.456 9.500 1.00 69.20 81 MET B C 1
ATOM 3952 O O . MET B 2 80 ? -22.461 1.780 10.458 1.00 68.57 81 MET B O 1
ATOM 3966 N N . LYS B 2 81 ? -22.766 1.529 8.242 1.00 62.77 82 LYS B N 1
ATOM 3967 C CA . LYS B 2 81 ? -21.475 2.108 7.917 1.00 62.57 82 LYS B CA 1
ATOM 3968 C C . LYS B 2 81 ? -21.430 3.583 8.301 1.00 62.73 82 LYS B C 1
ATOM 3969 O O . LYS B 2 81 ? -20.384 4.082 8.740 1.00 63.90 82 LYS B O 1
ATOM 3988 N N . CYS B 2 82 ? -22.556 4.298 8.130 1.00 60.99 83 CYS B N 1
ATOM 3989 C CA . CYS B 2 82 ? -22.605 5.725 8.444 1.00 61.67 83 CYS B CA 1
ATOM 3990 C C . CYS B 2 82 ? -22.851 5.950 9.921 1.00 61.53 83 CYS B C 1
ATOM 3991 O O . CYS B 2 82 ? -22.465 6.987 10.456 1.00 62.36 83 CYS B O 1
ATOM 3999 N N . ARG B 2 83 ? -23.540 5.026 10.583 1.00 62.12 84 ARG B N 1
ATOM 4000 C CA . ARG B 2 83 ? -23.704 5.137 12.027 1.00 62.26 84 ARG B CA 1
ATOM 4001 C C . ARG B 2 83 ? -22.365 5.151 12.735 1.00 64.00 84 ARG B C 1
ATOM 4002 O O . ARG B 2 83 ? -22.108 6.000 13.591 1.00 66.21 84 ARG B O 1
ATOM 4023 N N . GLU B 2 84 ? -21.492 4.220 12.382 1.00 64.78 85 GLU B N 1
ATOM 4024 C CA . GLU B 2 84 ? -20.219 4.092 13.085 1.00 66.90 85 GLU B CA 1
ATOM 4025 C C . GLU B 2 84 ? -19.281 5.254 12.763 1.00 67.74 85 GLU B C 1
ATOM 4026 O O . GLU B 2 84 ? -18.758 5.910 13.667 1.00 70.26 85 GLU B O 1
ATOM 4038 N N . LEU B 2 85 ? -19.049 5.517 11.476 1.00 67.08 86 LEU B N 1
ATOM 4039 C CA . LEU B 2 85 ? -18.017 6.462 11.066 1.00 68.18 86 LEU B CA 1
ATOM 4040 C C . LEU B 2 85 ? -18.503 7.910 11.104 1.00 67.67 86 LEU B C 1
ATOM 4041 O O . LEU B 2 85 ? -17.756 8.811 11.487 1.00 69.10 86 LEU B O 1
ATOM 4057 N N . LEU B 2 86 ? -19.716 8.167 10.685 1.00 65.89 87 LEU B N 1
ATOM 4058 C CA . LEU B 2 86 ? -20.325 9.477 10.838 1.00 65.53 87 LEU B CA 1
ATOM 4059 C C . LEU B 2 86 ? -21.123 9.503 12.145 1.00 67.22 87 LEU B C 1
ATOM 4060 O O . LEU B 2 86 ? -21.081 8.567 12.953 1.00 71.19 87 LEU B O 1
ATOM 4076 N N . GLY B 2 87 ? -21.840 10.585 12.394 1.00 65.29 88 GLY B N 1
ATOM 4077 C CA . GLY B 2 87 ? -22.629 10.631 13.615 1.00 66.35 88 GLY B CA 1
ATOM 4078 C C . GLY B 2 87 ? -24.079 10.207 13.426 1.00 66.38 88 GLY B C 1
ATOM 4079 O O . GLY B 2 87 ? -24.963 10.595 14.207 1.00 64.91 88 GLY B O 1
ATOM 4083 N N . GLN B 2 88 ? -24.335 9.399 12.392 1.00 63.49 89 GLN B N 1
ATOM 4084 C CA . GLN B 2 88 ? -25.714 9.143 11.991 1.00 66.19 89 GLN B CA 1
ATOM 4085 C C . GLN B 2 88 ? -26.480 8.444 13.101 1.00 61.65 89 GLN B C 1
ATOM 4086 O O . GLN B 2 88 ? -26.004 7.461 13.676 1.00 61.36 89 GLN B O 1
ATOM 4100 N N . ILE B 2 89 ? -27.665 8.972 13.405 1.00 63.78 90 ILE B N 1
ATOM 4101 C CA . ILE B 2 89 ? -28.573 8.366 14.371 1.00 60.75 90 ILE B CA 1
ATOM 4102 C C . ILE B 2 89 ? -29.453 7.372 13.633 1.00 59.40 90 ILE B C 1
ATOM 4103 O O . ILE B 2 89 ? -30.003 7.698 12.578 1.00 62.23 90 ILE B O 1
ATOM 4119 N N . VAL B 2 90 ? -29.557 6.152 14.158 1.00 58.74 91 VAL B N 1
ATOM 4120 C CA . VAL B 2 90 ? -30.342 5.085 13.544 1.00 58.89 91 VAL B CA 1
ATOM 4121 C C . VAL B 2 90 ? -31.517 4.758 14.459 1.00 61.55 91 VAL B C 1
ATOM 4122 O O . VAL B 2 90 ? -31.323 4.370 15.617 1.00 61.63 91 VAL B O 1
ATOM 4135 N N . MET B 2 91 ? -32.730 4.923 13.930 1.00 56.40 92 MET B N 1
ATOM 4136 C CA . MET B 2 91 ? -33.981 4.639 14.614 1.00 56.39 92 MET B CA 1
ATOM 4137 C C . MET B 2 91 ? -34.673 3.465 13.929 1.00 56.70 92 MET B C 1
ATOM 4138 O O . MET B 2 91 ? -34.772 3.409 12.697 1.00 59.27 92 MET B O 1
ATOM 4152 N N . THR B 2 92 ? -35.178 2.541 14.723 1.00 55.89 93 THR B N 1
ATOM 4153 C CA . THR B 2 92 ? -35.736 1.308 14.203 1.00 55.26 93 THR B CA 1
ATOM 4154 C C . THR B 2 92 ? -37.244 1.229 14.451 1.00 55.42 93 THR B C 1
ATOM 4155 O O . THR B 2 92 ? -37.741 1.605 15.518 1.00 55.82 93 THR B O 1
ATOM 4166 N N . ILE B 2 93 ? -37.967 0.728 13.455 1.00 53.84 94 ILE B N 1
ATOM 4167 C CA . ILE B 2 93 ? -39.388 0.431 13.575 1.00 54.26 94 ILE B CA 1
ATOM 4168 C C . ILE B 2 93 ? -39.592 -1.033 13.199 1.00 53.52 94 ILE B C 1
ATOM 4169 O O . ILE B 2 93 ? -39.346 -1.421 12.052 1.00 52.74 94 ILE B O 1
ATOM 4185 N N . PHE B 2 94 ? -40.063 -1.835 14.147 1.00 54.50 95 PHE B N 1
ATOM 4186 C CA . PHE B 2 94 ? -40.327 -3.253 13.913 1.00 56.70 95 PHE B CA 1
ATOM 4187 C C . PHE B 2 94 ? -41.810 -3.415 13.585 1.00 59.53 95 PHE B C 1
ATOM 4188 O O . PHE B 2 94 ? -42.663 -3.353 14.469 1.00 63.21 95 PHE B O 1
ATOM 4205 N N . TYR B 2 95 ? -42.121 -3.599 12.310 1.00 59.00 96 TYR B N 1
ATOM 4206 C CA . TYR B 2 95 ? -43.503 -3.588 11.850 1.00 62.92 96 TYR B CA 1
ATOM 4207 C C . TYR B 2 95 ? -43.944 -5.035 11.645 1.00 66.39 96 TYR B C 1
ATOM 4208 O O . TYR B 2 95 ? -43.620 -5.665 10.633 1.00 61.82 96 TYR B O 1
ATOM 4226 N N . GLU B 2 96 ? -44.715 -5.549 12.600 1.00 68.82 97 GLU B N 1
ATOM 4227 C CA . GLU B 2 96 ? -45.206 -6.914 12.518 1.00 70.52 97 GLU B CA 1
ATOM 4228 C C . GLU B 2 96 ? -44.051 -7.872 12.258 1.00 74.70 97 GLU B C 1
ATOM 4229 O O . GLU B 2 96 ? -44.135 -8.748 11.400 1.00 80.23 97 GLU B O 1
ATOM 4241 N N . VAL B 2 97 ? -42.941 -7.668 12.975 1.00 76.97 98 VAL B N 1
ATOM 4242 C CA . VAL B 2 97 ? -41.775 -8.543 12.896 1.00 72.04 98 VAL B CA 1
ATOM 4243 C C . VAL B 2 97 ? -41.088 -8.537 14.252 1.00 71.96 98 VAL B C 1
ATOM 4244 O O . VAL B 2 97 ? -41.102 -7.532 14.965 1.00 69.10 98 VAL B O 1
ATOM 4257 N N . ASP B 2 98 ? -40.504 -9.678 14.620 1.00 74.90 99 ASP B N 1
ATOM 4258 C CA . ASP B 2 98 ? -39.894 -9.809 15.940 1.00 77.82 99 ASP B CA 1
ATOM 4259 C C . ASP B 2 98 ? -38.413 -9.435 15.898 1.00 81.36 99 ASP B C 1
ATOM 4260 O O . ASP B 2 98 ? -37.709 -9.780 14.944 1.00 82.03 99 ASP B O 1
ATOM 4269 N N . PRO B 2 99 ? -37.916 -8.724 16.913 1.00 80.19 100 PRO B N 1
ATOM 4270 C CA . PRO B 2 99 ? -36.513 -8.268 16.844 1.00 80.03 100 PRO B CA 1
ATOM 4271 C C . PRO B 2 99 ? -35.487 -9.387 16.775 1.00 83.61 100 PRO B C 1
ATOM 4272 O O . PRO B 2 99 ? -34.528 -9.300 15.996 1.00 83.44 100 PRO B O 1
ATOM 4283 N N . THR B 2 100 ? -35.642 -10.431 17.593 1.00 85.89 101 THR B N 1
ATOM 4284 C CA . THR B 2 100 ? -34.675 -11.525 17.570 1.00 90.69 101 THR B CA 1
ATOM 4285 C C . THR B 2 100 ? -34.829 -12.369 16.305 1.00 89.72 101 THR B C 1
ATOM 4286 O O . THR B 2 100 ? -33.849 -12.949 15.813 1.00 88.15 101 THR B O 1
ATOM 4297 N N . ASP B 2 101 ? -36.050 -12.436 15.762 1.00 87.17 102 ASP B N 1
ATOM 4298 C CA . ASP B 2 101 ? -36.265 -13.132 14.497 1.00 88.34 102 ASP B CA 1
ATOM 4299 C C . ASP B 2 101 ? -35.412 -12.535 13.388 1.00 86.06 102 ASP B C 1
ATOM 4300 O O . ASP B 2 101 ? -34.998 -13.254 12.473 1.00 87.76 102 ASP B O 1
ATOM 4309 N N . ILE B 2 102 ? -35.149 -11.228 13.441 1.00 83.18 103 ILE B N 1
ATOM 4310 C CA . ILE B 2 102 ? -34.220 -10.617 12.495 1.00 86.37 103 ILE B CA 1
ATOM 4311 C C . ILE B 2 102 ? -32.774 -10.888 12.906 1.00 88.01 103 ILE B C 1
ATOM 4312 O O . ILE B 2 102 ? -31.916 -11.144 12.052 1.00 85.39 103 ILE B O 1
ATOM 4328 N N . LYS B 2 103 ? -32.481 -10.840 14.212 1.00 82.89 104 LYS B N 1
ATOM 4329 C CA . LYS B 2 103 ? -31.096 -10.976 14.651 1.00 90.04 104 LYS B CA 1
ATOM 4330 C C . LYS B 2 103 ? -30.497 -12.294 14.184 1.00 91.33 104 LYS B C 1
ATOM 4331 O O . LYS B 2 103 ? -29.347 -12.333 13.729 1.00 86.71 104 LYS B O 1
ATOM 4335 N N . LYS B 2 104 ? -31.254 -13.382 14.287 1.00 91.69 105 LYS B N 1
ATOM 4336 C CA . LYS B 2 104 ? -30.781 -14.690 13.863 1.00 92.74 105 LYS B CA 1
ATOM 4337 C C . LYS B 2 104 ? -31.317 -15.094 12.506 1.00 88.78 105 LYS B C 1
ATOM 4338 O O . LYS B 2 104 ? -31.057 -16.213 12.062 1.00 89.32 105 LYS B O 1
ATOM 4357 N N . GLN B 2 105 ? -32.044 -14.213 11.833 1.00 91.69 106 GLN B N 1
ATOM 4358 C CA . GLN B 2 105 ? -32.554 -14.492 10.496 1.00 92.82 106 GLN B CA 1
ATOM 4359 C C . GLN B 2 105 ? -33.225 -15.863 10.446 1.00 93.04 106 GLN B C 1
ATOM 4360 O O . GLN B 2 105 ? -32.861 -16.731 9.652 1.00 92.43 106 GLN B O 1
ATOM 4374 N N . THR B 2 106 ? -34.198 -16.051 11.335 1.00 92.92 107 THR B N 1
ATOM 4375 C CA . THR B 2 106 ? -34.924 -17.307 11.453 1.00 93.09 107 THR B CA 1
ATOM 4376 C C . THR B 2 106 ? -36.414 -16.984 11.385 1.00 98.88 107 THR B C 1
ATOM 4377 O O . THR B 2 106 ? -36.800 -15.840 11.112 1.00 96.00 107 THR B O 1
ATOM 4388 N N . GLY B 2 107 ? -37.261 -17.970 11.638 1.00 99.56 108 GLY B N 1
ATOM 4389 C CA . GLY B 2 107 ? -38.658 -17.657 11.479 1.00 95.00 108 GLY B CA 1
ATOM 4390 C C . GLY B 2 107 ? -39.029 -17.414 10.019 1.00 98.64 108 GLY B C 1
ATOM 4391 O O . GLY B 2 107 ? -38.361 -17.862 9.078 1.00 100.35 108 GLY B O 1
ATOM 4395 N N . GLU B 2 108 ? -40.133 -16.684 9.839 1.00 94.96 109 GLU B N 1
ATOM 4396 C CA . GLU B 2 108 ? -40.562 -16.334 8.491 1.00 94.43 109 GLU B CA 1
ATOM 4397 C C . GLU B 2 108 ? -39.624 -15.307 7.846 1.00 95.73 109 GLU B C 1
ATOM 4398 O O . GLU B 2 108 ? -39.371 -15.366 6.637 1.00 96.72 109 GLU B O 1
ATOM 4410 N N . PHE B 2 109 ? -39.093 -14.360 8.629 1.00 94.72 110 PHE B N 1
ATOM 4411 C CA . PHE B 2 109 ? -38.115 -13.414 8.086 1.00 92.37 110 PHE B CA 1
ATOM 4412 C C . PHE B 2 109 ? -36.882 -14.137 7.548 1.00 94.62 110 PHE B C 1
ATOM 4413 O O . PHE B 2 109 ? -36.370 -13.800 6.473 1.00 91.26 110 PHE B O 1
ATOM 4430 N N . GLY B 2 110 ? -36.396 -15.140 8.280 1.00 94.65 111 GLY B N 1
ATOM 4431 C CA . GLY B 2 110 ? -35.175 -15.813 7.872 1.00 97.53 111 GLY B CA 1
ATOM 4432 C C . GLY B 2 110 ? -35.310 -16.559 6.559 1.00 99.14 111 GLY B C 1
ATOM 4433 O O . GLY B 2 110 ? -34.388 -16.558 5.739 1.00 101.25 111 GLY B O 1
ATOM 4437 N N . LYS B 2 111 ? -36.455 -17.201 6.336 1.00 97.49 112 LYS B N 1
ATOM 4438 C CA . LYS B 2 111 ? -36.641 -17.919 5.082 1.00 102.50 112 LYS B CA 1
ATOM 4439 C C . LYS B 2 111 ? -36.557 -16.965 3.902 1.00 101.57 112 LYS B C 1
ATOM 4440 O O . LYS B 2 111 ? -36.086 -17.345 2.824 1.00 101.16 112 LYS B O 1
ATOM 4459 N N . ALA B 2 112 ? -36.992 -15.718 4.094 1.00 100.18 113 ALA B N 1
ATOM 4460 C CA . ALA B 2 112 ? -36.864 -14.724 3.037 1.00 97.96 113 ALA B CA 1
ATOM 4461 C C . ALA B 2 112 ? -35.416 -14.303 2.835 1.00 95.78 113 ALA B C 1
ATOM 4462 O O . ALA B 2 112 ? -35.006 -14.006 1.708 1.00 95.54 113 ALA B O 1
ATOM 4469 N N . PHE B 2 113 ? -34.631 -14.250 3.912 1.00 97.61 114 PHE B N 1
ATOM 4470 C CA . PHE B 2 113 ? -33.241 -13.829 3.777 1.00 95.83 114 PHE B CA 1
ATOM 4471 C C . PHE B 2 113 ? -32.413 -14.866 3.030 1.00 98.67 114 PHE B C 1
ATOM 4472 O O . PHE B 2 113 ? -31.706 -14.537 2.071 1.00 100.46 114 PHE B O 1
ATOM 4489 N N . THR B 2 114 ? -32.494 -16.127 3.450 1.00 101.24 115 THR B N 1
ATOM 4490 C CA . THR B 2 114 ? -31.645 -17.157 2.862 1.00 105.94 115 THR B CA 1
ATOM 4491 C C . THR B 2 114 ? -31.886 -17.337 1.371 1.00 106.71 115 THR B C 1
ATOM 4492 O O . THR B 2 114 ? -30.993 -17.808 0.662 1.00 113.20 115 THR B O 1
ATOM 4503 N N . LYS B 2 115 ? -33.074 -17.000 0.886 1.00 104.42 116 LYS B N 1
ATOM 4504 C CA . LYS B 2 115 ? -33.347 -17.094 -0.543 1.00 108.68 116 LYS B CA 1
ATOM 4505 C C . LYS B 2 115 ? -32.613 -16.015 -1.336 1.00 108.38 116 LYS B C 1
ATOM 4506 O O . LYS B 2 115 ? -32.083 -16.286 -2.420 1.00 111.69 116 LYS B O 1
ATOM 4525 N N . THR B 2 116 ? -32.567 -14.790 -0.809 1.00 105.16 117 THR B N 1
ATOM 4526 C CA . THR B 2 116 ? -31.867 -13.670 -1.433 1.00 103.60 117 THR B CA 1
ATOM 4527 C C . THR B 2 116 ? -30.348 -13.821 -1.427 1.00 107.51 117 THR B C 1
ATOM 4528 O O . THR B 2 116 ? -29.661 -12.978 -2.018 1.00 105.41 117 THR B O 1
ATOM 4539 N N . CYS B 2 117 ? -29.808 -14.854 -0.786 1.00 108.82 118 CYS B N 1
ATOM 4540 C CA . CYS B 2 117 ? -28.371 -15.083 -0.746 1.00 113.77 118 CYS B CA 1
ATOM 4541 C C . CYS B 2 117 ? -27.883 -15.966 -1.888 1.00 119.71 118 CYS B C 1
ATOM 4542 O O . CYS B 2 117 ? -26.670 -16.080 -2.092 1.00 123.74 118 CYS B O 1
ATOM 4550 N N . LYS B 2 118 ? -28.797 -16.588 -2.627 1.00 121.67 119 LYS B N 1
ATOM 4551 C CA . LYS B 2 118 ? -28.433 -17.463 -3.733 1.00 123.35 119 LYS B CA 1
ATOM 4552 C C . LYS B 2 118 ? -27.750 -16.673 -4.841 1.00 123.25 119 LYS B C 1
ATOM 4553 O O . LYS B 2 118 ? -28.255 -15.643 -5.298 1.00 117.69 119 LYS B O 1
ATOM 4572 N N . GLY B 2 119 ? -26.597 -17.173 -5.273 1.00 125.64 120 GLY B N 1
ATOM 4573 C CA . GLY B 2 119 ? -25.773 -16.474 -6.235 1.00 122.77 120 GLY B CA 1
ATOM 4574 C C . GLY B 2 119 ? -25.080 -15.259 -5.668 1.00 124.73 120 GLY B C 1
ATOM 4575 O O . GLY B 2 119 ? -24.853 -14.287 -6.395 1.00 124.41 120 GLY B O 1
ATOM 4579 N N . LYS B 2 120 ? -24.732 -15.291 -4.383 1.00 126.63 121 LYS B N 1
ATOM 4580 C CA . LYS B 2 120 ? -24.000 -14.219 -3.722 1.00 126.52 121 LYS B CA 1
ATOM 4581 C C . LYS B 2 120 ? -22.851 -14.841 -2.939 1.00 123.77 121 LYS B C 1
ATOM 4582 O O . LYS B 2 120 ? -23.049 -15.836 -2.234 1.00 121.73 121 LYS B O 1
ATOM 4601 N N . THR B 2 121 ? -21.659 -14.256 -3.058 1.00 125.49 122 THR B N 1
ATOM 4602 C CA . THR B 2 121 ? -20.524 -14.701 -2.257 1.00 125.94 122 THR B CA 1
ATOM 4603 C C . THR B 2 121 ? -20.903 -14.731 -0.781 1.00 124.65 122 THR B C 1
ATOM 4604 O O . THR B 2 121 ? -21.676 -13.898 -0.296 1.00 125.34 122 THR B O 1
ATOM 4615 N N . LYS B 2 122 ? -20.357 -15.712 -0.062 1.00 121.24 123 LYS B N 1
ATOM 4616 C CA . LYS B 2 122 ? -20.626 -15.803 1.363 1.00 117.67 123 LYS B CA 1
ATOM 4617 C C . LYS B 2 122 ? -20.181 -14.568 2.126 1.00 115.36 123 LYS B C 1
ATOM 4618 O O . LYS B 2 122 ? -20.589 -14.405 3.278 1.00 114.02 123 LYS B O 1
ATOM 4637 N N . GLU B 2 123 ? -19.363 -13.701 1.528 1.00 116.01 124 GLU B N 1
ATOM 4638 C CA . GLU B 2 123 ? -18.859 -12.524 2.227 1.00 115.67 124 GLU B CA 1
ATOM 4639 C C . GLU B 2 123 ? -19.796 -11.330 2.092 1.00 115.68 124 GLU B C 1
ATOM 4640 O O . GLU B 2 123 ? -20.001 -10.591 3.060 1.00 111.72 124 GLU B O 1
ATOM 4652 N N . TYR B 2 124 ? -20.364 -11.118 0.905 1.00 120.64 125 TYR B N 1
ATOM 4653 C CA . TYR B 2 124 ? -21.443 -10.145 0.775 1.00 121.81 125 TYR B CA 1
ATOM 4654 C C . TYR B 2 124 ? -22.625 -10.560 1.643 1.00 112.63 125 TYR B C 1
ATOM 4655 O O . TYR B 2 124 ? -23.232 -9.728 2.328 1.00 104.56 125 TYR B O 1
ATOM 4673 N N . VAL B 2 125 ? -22.959 -11.852 1.624 1.00 111.97 126 VAL B N 1
ATOM 4674 C CA . VAL B 2 125 ? -24.102 -12.352 2.380 1.00 106.98 126 VAL B CA 1
ATOM 4675 C C . VAL B 2 125 ? -23.986 -11.942 3.840 1.00 106.81 126 VAL B C 1
ATOM 4676 O O . VAL B 2 125 ? -24.944 -11.457 4.453 1.00 105.90 126 VAL B O 1
ATOM 4689 N N . GLU B 2 126 ? -22.810 -12.151 4.424 1.00 107.86 127 GLU B N 1
ATOM 4690 C CA . GLU B 2 126 ? -22.628 -11.916 5.849 1.00 106.00 127 GLU B CA 1
ATOM 4691 C C . GLU B 2 126 ? -22.451 -10.437 6.159 1.00 100.10 127 GLU B C 1
ATOM 4692 O O . GLU B 2 126 ? -22.742 -10.013 7.283 1.00 96.67 127 GLU B O 1
ATOM 4704 N N . ARG B 2 127 ? -21.997 -9.641 5.185 1.00 98.48 128 ARG B N 1
ATOM 4705 C CA . ARG B 2 127 ? -22.058 -8.190 5.342 1.00 98.13 128 ARG B CA 1
ATOM 4706 C C . ARG B 2 127 ? -23.498 -7.742 5.574 1.00 97.08 128 ARG B C 1
ATOM 4707 O O . ARG B 2 127 ? -23.758 -6.825 6.363 1.00 91.56 128 ARG B O 1
ATOM 4728 N N . TRP B 2 128 ? -24.452 -8.393 4.906 1.00 93.17 129 TRP B N 1
ATOM 4729 C CA . TRP B 2 128 ? -25.854 -8.168 5.219 1.00 86.18 129 TRP B CA 1
ATOM 4730 C C . TRP B 2 128 ? -26.173 -8.680 6.616 1.00 87.75 129 TRP B C 1
ATOM 4731 O O . TRP B 2 128 ? -26.808 -7.983 7.418 1.00 81.80 129 TRP B O 1
ATOM 4752 N N . ARG B 2 129 ? -25.712 -9.894 6.934 1.00 92.67 130 ARG B N 1
ATOM 4753 C CA . ARG B 2 129 ? -26.062 -10.516 8.208 1.00 91.81 130 ARG B CA 1
ATOM 4754 C C . ARG B 2 129 ? -25.612 -9.676 9.395 1.00 86.37 130 ARG B C 1
ATOM 4755 O O . ARG B 2 129 ? -26.404 -9.409 10.306 1.00 83.86 130 ARG B O 1
ATOM 4776 N N . LYS B 2 130 ? -24.355 -9.231 9.404 1.00 83.17 131 LYS B N 1
ATOM 4777 C CA . LYS B 2 130 ? -23.916 -8.406 10.524 1.00 84.09 131 LYS B CA 1
ATOM 4778 C C . LYS B 2 130 ? -24.772 -7.150 10.634 1.00 81.26 131 LYS B C 1
ATOM 4779 O O . LYS B 2 130 ? -25.093 -6.700 11.741 1.00 80.94 131 LYS B O 1
ATOM 4798 N N . ALA B 2 131 ? -25.163 -6.571 9.495 1.00 80.06 132 ALA B N 1
ATOM 4799 C CA . ALA B 2 131 ? -26.050 -5.412 9.542 1.00 81.57 132 ALA B CA 1
ATOM 4800 C C . ALA B 2 131 ? -27.361 -5.775 10.224 1.00 74.98 132 ALA B C 1
ATOM 4801 O O . ALA B 2 131 ? -27.901 -4.999 11.025 1.00 68.62 132 ALA B O 1
ATOM 4808 N N . LEU B 2 132 ? -27.899 -6.946 9.894 1.00 76.16 133 LEU B N 1
ATOM 4809 C CA . LEU B 2 132 ? -29.097 -7.424 10.568 1.00 77.71 133 LEU B CA 1
ATOM 4810 C C . LEU B 2 132 ? -28.804 -7.752 12.029 1.00 80.08 133 LEU B C 1
ATOM 4811 O O . LEU B 2 132 ? -29.608 -7.430 12.910 1.00 79.22 133 LEU B O 1
ATOM 4827 N N . GLU B 2 133 ? -27.666 -8.399 12.309 1.00 78.40 134 GLU B N 1
ATOM 4828 C CA . GLU B 2 133 ? -27.285 -8.646 13.697 1.00 76.93 134 GLU B CA 1
ATOM 4829 C C . GLU B 2 133 ? -27.271 -7.353 14.502 1.00 73.11 134 GLU B C 1
ATOM 4830 O O . GLU B 2 133 ? -27.820 -7.287 15.607 1.00 73.14 134 GLU B O 1
ATOM 4842 N N . ASP B 2 134 ? -26.630 -6.312 13.962 1.00 72.27 135 ASP B N 1
ATOM 4843 C CA . ASP B 2 134 ? -26.433 -5.081 14.725 1.00 71.01 135 ASP B CA 1
ATOM 4844 C C . ASP B 2 134 ? -27.724 -4.280 14.854 1.00 71.80 135 ASP B C 1
ATOM 4845 O O . ASP B 2 134 ? -28.099 -3.867 15.959 1.00 71.93 135 ASP B O 1
ATOM 4854 N N . VAL B 2 135 ? -28.426 -4.061 13.737 1.00 71.32 136 VAL B N 1
ATOM 4855 C CA . VAL B 2 135 ? -29.613 -3.210 13.761 1.00 68.29 136 VAL B CA 1
ATOM 4856 C C . VAL B 2 135 ? -30.700 -3.824 14.639 1.00 64.32 136 VAL B C 1
ATOM 4857 O O . VAL B 2 135 ? -31.529 -3.106 15.204 1.00 63.78 136 VAL B O 1
ATOM 4870 N N . ALA B 2 136 ? -30.713 -5.148 14.780 1.00 62.30 137 ALA B N 1
ATOM 4871 C CA . ALA B 2 136 ? -31.717 -5.798 15.611 1.00 66.27 137 ALA B CA 1
ATOM 4872 C C . ALA B 2 136 ? -31.537 -5.509 17.096 1.00 69.35 137 ALA B C 1
ATOM 4873 O O . ALA B 2 136 ? -32.434 -5.828 17.882 1.00 71.62 137 ALA B O 1
ATOM 4880 N N . THR B 2 137 ? -30.406 -4.947 17.508 1.00 69.11 138 THR B N 1
ATOM 4881 C CA . THR B 2 137 ? -30.170 -4.619 18.907 1.00 65.95 138 THR B CA 1
ATOM 4882 C C . THR B 2 137 ? -30.298 -3.127 19.204 1.00 65.40 138 THR B C 1
ATOM 4883 O O . THR B 2 137 ? -30.035 -2.712 20.336 1.00 69.56 138 THR B O 1
ATOM 4894 N N . ILE B 2 138 ? -30.685 -2.312 18.228 1.00 64.75 139 ILE B N 1
ATOM 4895 C CA . ILE B 2 138 ? -30.995 -0.908 18.480 1.00 63.09 139 ILE B CA 1
ATOM 4896 C C . ILE B 2 138 ? -32.440 -0.815 18.969 1.00 65.74 139 ILE B C 1
ATOM 4897 O O . ILE B 2 138 ? -33.374 -1.181 18.250 1.00 63.83 139 ILE B O 1
ATOM 4913 N N . ALA B 2 139 ? -32.621 -0.356 20.203 1.00 64.13 140 ALA B N 1
ATOM 4914 C CA . ALA B 2 139 ? -33.954 -0.203 20.765 1.00 64.15 140 ALA B CA 1
ATOM 4915 C C . ALA B 2 139 ? -34.816 0.698 19.885 1.00 68.10 140 ALA B C 1
ATOM 4916 O O . ALA B 2 139 ? -34.383 1.776 19.467 1.00 70.63 140 ALA B O 1
ATOM 4923 N N . GLY B 2 140 ? -36.038 0.264 19.606 1.00 62.31 141 GLY B N 1
ATOM 4924 C CA . GLY B 2 140 ? -36.932 0.994 18.721 1.00 65.20 141 GLY B CA 1
ATOM 4925 C C . GLY B 2 140 ? -38.391 0.804 19.087 1.00 61.86 141 GLY B C 1
ATOM 4926 O O . GLY B 2 140 ? -38.736 0.531 20.236 1.00 65.17 141 GLY B O 1
ATOM 4930 N N . TYR B 2 141 ? -39.243 0.904 18.081 1.00 61.75 142 TYR B N 1
ATOM 4931 C CA . TYR B 2 141 ? -40.690 0.922 18.247 1.00 61.49 142 TYR B CA 1
ATOM 4932 C C . TYR B 2 141 ? -41.262 -0.354 17.647 1.00 61.97 142 TYR B C 1
ATOM 4933 O O . TYR B 2 141 ? -41.071 -0.613 16.456 1.00 58.62 142 TYR B O 1
ATOM 4951 N N . HIS B 2 142 ? -41.971 -1.138 18.459 1.00 67.41 143 HIS B N 1
ATOM 4952 C CA . HIS B 2 142 ? -42.574 -2.392 18.021 1.00 63.59 143 HIS B CA 1
ATOM 4953 C C . HIS B 2 142 ? -44.053 -2.145 17.774 1.00 63.06 143 HIS B C 1
ATOM 4954 O O . HIS B 2 142 ? -44.777 -1.751 18.692 1.00 63.87 143 HIS B O 1
ATOM 4968 N N . SER B 2 143 ? -44.490 -2.367 16.534 1.00 60.05 144 SER B N 1
ATOM 4969 C CA . SER B 2 143 ? -45.855 -2.044 16.155 1.00 57.01 144 SER B CA 1
ATOM 4970 C C . SER B 2 143 ? -46.853 -2.948 16.870 1.00 66.90 144 SER B C 1
ATOM 4971 O O . SER B 2 143 ? -47.944 -2.501 17.251 1.00 69.22 144 SER B O 1
ATOM 4979 N N . HIS B 2 144 ? -46.516 -4.227 17.045 1.00 65.29 145 HIS B N 1
ATOM 4980 C CA . HIS B 2 144 ? -47.481 -5.150 17.637 1.00 63.56 145 HIS B CA 1
ATOM 4981 C C . HIS B 2 144 ? -47.891 -4.697 19.029 1.00 64.05 145 HIS B C 1
ATOM 4982 O O . HIS B 2 144 ? -48.997 -5.007 19.502 1.00 66.41 145 HIS B O 1
ATOM 4996 N N . LYS B 2 145 ? -47.013 -3.983 19.705 1.00 66.37 146 LYS B N 1
ATOM 4997 C CA . LYS B 2 145 ? -47.271 -3.561 21.071 1.00 66.03 146 LYS B CA 1
ATOM 4998 C C . LYS B 2 145 ? -48.136 -2.314 21.153 1.00 63.96 146 LYS B C 1
ATOM 4999 O O . LYS B 2 145 ? -48.439 -1.861 22.263 1.00 66.30 146 LYS B O 1
ATOM 5018 N N . TRP B 2 146 ? -48.505 -1.723 20.024 1.00 64.14 147 TRP B N 1
ATOM 5019 C CA . TRP B 2 146 ? -49.283 -0.495 20.028 1.00 66.34 147 TRP B CA 1
ATOM 5020 C C . TRP B 2 146 ? -50.745 -0.793 19.697 1.00 66.58 147 TRP B C 1
ATOM 5021 O O . TRP B 2 146 ? -51.039 -1.652 18.861 1.00 66.69 147 TRP B O 1
ATOM 5042 N N . ARG B 2 147 ? -51.656 -0.053 20.343 1.00 63.19 148 ARG B N 1
ATOM 5043 C CA . ARG B 2 147 ? -53.097 -0.223 20.192 1.00 63.70 148 ARG B CA 1
ATOM 5044 C C . ARG B 2 147 ? -53.647 0.609 19.039 1.00 62.39 148 ARG B C 1
ATOM 5045 O O . ARG B 2 147 ? -54.621 0.209 18.396 1.00 62.09 148 ARG B O 1
ATOM 5049 N N . ASN B 2 148 ? -53.023 1.746 18.745 1.00 61.74 149 ASN B N 1
ATOM 5050 C CA . ASN B 2 148 ? -53.462 2.654 17.688 1.00 60.75 149 ASN B CA 1
ATOM 5051 C C . ASN B 2 148 ? -52.251 3.116 16.885 1.00 59.15 149 ASN B C 1
ATOM 5052 O O . ASN B 2 148 ? -51.367 3.792 17.412 1.00 59.52 149 ASN B O 1
ATOM 5063 N N . GLU B 2 149 ? -52.222 2.773 15.597 1.00 57.56 150 GLU B N 1
ATOM 5064 C CA . GLU B 2 149 ? -51.067 3.124 14.776 1.00 56.16 150 GLU B CA 1
ATOM 5065 C C . GLU B 2 149 ? -50.915 4.632 14.628 1.00 56.31 150 GLU B C 1
ATOM 5066 O O . GLU B 2 149 ? -49.798 5.147 14.561 1.00 55.92 150 GLU B O 1
ATOM 5078 N N . ALA B 2 150 ? -52.021 5.360 14.546 1.00 57.02 151 ALA B N 1
ATOM 5079 C CA . ALA B 2 150 ? -51.918 6.800 14.356 1.00 57.37 151 ALA B CA 1
ATOM 5080 C C . ALA B 2 150 ? -51.148 7.448 15.502 1.00 58.53 151 ALA B C 1
ATOM 5081 O O . ALA B 2 150 ? -50.275 8.296 15.275 1.00 58.30 151 ALA B O 1
ATOM 5088 N N . ASP B 2 151 ? -51.452 7.055 16.739 1.00 59.95 152 ASP B N 1
ATOM 5089 C CA . ASP B 2 151 ? -50.736 7.610 17.883 1.00 62.26 152 ASP B CA 1
ATOM 5090 C C . ASP B 2 151 ? -49.263 7.222 17.856 1.00 60.40 152 ASP B C 1
ATOM 5091 O O . ASP B 2 151 ? -48.398 8.025 18.219 1.00 60.94 152 ASP B O 1
ATOM 5100 N N . MET B 2 152 ? -48.959 5.999 17.422 1.00 59.19 153 MET B N 1
ATOM 5101 C CA . MET B 2 152 ? -47.568 5.584 17.282 1.00 59.99 153 MET B CA 1
ATOM 5102 C C . MET B 2 152 ? -46.813 6.513 16.338 1.00 59.65 153 MET B C 1
ATOM 5103 O O . MET B 2 152 ? -45.702 6.959 16.646 1.00 57.65 153 MET B O 1
ATOM 5117 N N . ILE B 2 153 ? -47.398 6.804 15.171 1.00 59.67 154 ILE B N 1
ATOM 5118 C CA . ILE B 2 153 ? -46.763 7.713 14.221 1.00 57.02 154 ILE B CA 1
ATOM 5119 C C . ILE B 2 153 ? -46.510 9.069 14.866 1.00 57.57 154 ILE B C 1
ATOM 5120 O O . ILE B 2 153 ? -45.461 9.682 14.655 1.00 58.69 154 ILE B O 1
ATOM 5136 N N . GLU B 2 154 ? -47.474 9.579 15.635 1.00 62.00 155 GLU B N 1
ATOM 5137 C CA . GLU B 2 154 ? -47.271 10.862 16.303 1.00 61.66 155 GLU B CA 1
ATOM 5138 C C . GLU B 2 154 ? -46.134 10.780 17.326 1.00 62.00 155 GLU B C 1
ATOM 5139 O O . GLU B 2 154 ? -45.364 11.735 17.507 1.00 61.46 155 GLU B O 1
ATOM 5151 N N . LYS B 2 155 ? -46.013 9.647 18.009 1.00 60.83 156 LYS B N 1
ATOM 5152 C CA . LYS B 2 155 ? -44.892 9.473 18.919 1.00 61.68 156 LYS B CA 1
ATOM 5153 C C . LYS B 2 155 ? -43.573 9.436 18.157 1.00 60.41 156 LYS B C 1
ATOM 5154 O O . LYS B 2 155 ? -42.573 10.006 18.608 1.00 61.24 156 LYS B O 1
ATOM 5173 N N . ILE B 2 156 ? -43.543 8.747 17.019 1.00 58.59 157 ILE B N 1
ATOM 5174 C CA . ILE B 2 156 ? -42.312 8.656 16.248 1.00 60.79 157 ILE B CA 1
ATOM 5175 C C . ILE B 2 156 ? -41.919 10.026 15.715 1.00 61.66 157 ILE B C 1
ATOM 5176 O O . ILE B 2 156 ? -40.757 10.438 15.811 1.00 60.00 157 ILE B O 1
ATOM 5192 N N . ALA B 2 157 ? -42.879 10.755 15.145 1.00 57.54 158 ALA B N 1
ATOM 5193 C CA . ALA B 2 157 ? -42.551 12.050 14.559 1.00 59.02 158 ALA B CA 1
ATOM 5194 C C . ALA B 2 157 ? -42.065 13.024 15.619 1.00 63.48 158 ALA B C 1
ATOM 5195 O O . ALA B 2 157 ? -41.283 13.931 15.319 1.00 63.15 158 ALA B O 1
ATOM 5202 N N . THR B 2 158 ? -42.535 12.868 16.855 1.00 66.00 159 THR B N 1
ATOM 5203 C CA . THR B 2 158 ? -42.094 13.747 17.931 1.00 66.92 159 THR B CA 1
ATOM 5204 C C . THR B 2 158 ? -40.685 13.400 18.382 1.00 65.38 159 THR B C 1
ATOM 5205 O O . THR B 2 158 ? -39.885 14.302 18.647 1.00 68.50 159 THR B O 1
ATOM 5216 N N . ASP B 2 159 ? -40.365 12.103 18.453 1.00 65.43 160 ASP 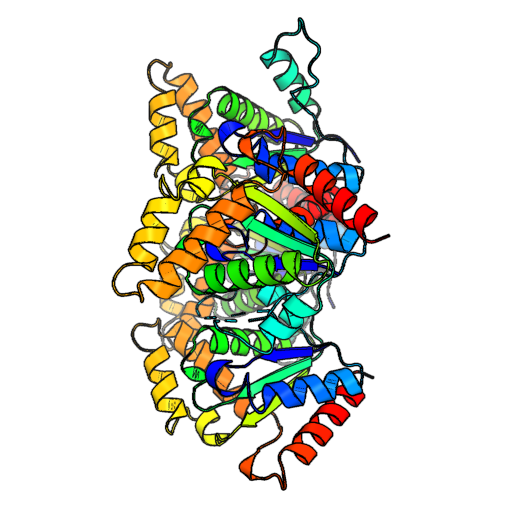B N 1
ATOM 5217 C CA . ASP B 2 159 ? -39.006 11.683 18.787 1.00 64.64 160 ASP B CA 1
ATOM 5218 C C . ASP B 2 159 ? -38.011 12.166 17.738 1.00 68.78 160 ASP B C 1
ATOM 5219 O O . ASP B 2 159 ? -36.937 12.671 18.079 1.00 68.35 160 ASP B O 1
ATOM 5228 N N . VAL B 2 160 ? -38.355 12.021 16.456 1.00 74.01 161 VAL B N 1
ATOM 5229 C CA . VAL B 2 160 ? -37.489 12.488 15.377 1.00 66.33 161 VAL B CA 1
ATOM 5230 C C . VAL B 2 160 ? -37.285 13.990 15.475 1.00 69.66 161 VAL B C 1
ATOM 5231 O O . VAL B 2 160 ? -36.164 14.488 15.341 1.00 74.82 161 VAL B O 1
ATOM 5244 N N . SER B 2 161 ? -38.365 14.734 15.709 1.00 69.02 162 SER B N 1
ATOM 5245 C CA . SER B 2 161 ? -38.248 16.184 15.804 1.00 74.13 162 SER B CA 1
ATOM 5246 C C . SER B 2 161 ? -37.301 16.588 16.931 1.00 76.61 162 SER B C 1
ATOM 5247 O O . SER B 2 161 ? -36.415 17.433 16.743 1.00 75.99 162 SER B O 1
ATOM 5255 N N . ASN B 2 162 ? -37.482 16.005 18.119 1.00 76.23 163 ASN B N 1
ATOM 5256 C CA . ASN B 2 162 ? -36.606 16.345 19.232 1.00 78.37 163 ASN B CA 1
ATOM 5257 C C . ASN B 2 162 ? -35.165 16.014 18.890 1.00 77.13 163 ASN B C 1
ATOM 5258 O O . ASN B 2 162 ? -34.271 16.851 19.038 1.00 86.16 163 ASN B O 1
ATOM 5269 N N . MET B 2 163 ? -34.927 14.794 18.412 1.00 72.15 164 MET B N 1
ATOM 5270 C CA . MET B 2 163 ? -33.572 14.384 18.076 1.00 79.41 164 MET B CA 1
ATOM 5271 C C . MET B 2 163 ? -32.913 15.298 17.049 1.00 81.13 164 MET B C 1
ATOM 5272 O O . MET B 2 163 ? -31.687 15.424 17.044 1.00 82.10 164 MET B O 1
ATOM 5286 N N . LEU B 2 164 ? -33.687 15.944 16.175 1.00 82.06 165 LEU B N 1
ATOM 5287 C CA . LEU B 2 164 ? -33.095 16.786 15.134 1.00 84.41 165 LEU B CA 1
ATOM 5288 C C . LEU B 2 164 ? -32.423 17.965 15.823 1.00 87.44 165 LEU B C 1
ATOM 5289 O O . LEU B 2 164 ? -32.948 19.080 15.924 1.00 83.46 165 LEU B O 1
ATOM 5305 N N . ASN B 2 165 ? -31.210 17.695 16.303 1.00 104.77 166 ASN B N 1
ATOM 5306 C CA . ASN B 2 165 ? -30.317 18.694 16.915 1.00 114.03 166 ASN B CA 1
ATOM 5307 C C . ASN B 2 165 ? -28.940 18.638 16.226 1.00 104.71 166 ASN B C 1
ATOM 5308 O O . ASN B 2 165 ? -28.747 17.875 15.265 1.00 99.75 166 ASN B O 1
ATOM 5319 N N . HIS C 2 3 ? -2.841 14.706 13.154 1.00 57.22 4 HIS E N 1
ATOM 5320 C CA . HIS C 2 3 ? -2.408 14.856 11.770 1.00 51.03 4 HIS E CA 1
ATOM 5321 C C . HIS C 2 3 ? -2.385 13.515 11.050 1.00 47.82 4 HIS E C 1
ATOM 5322 O O . HIS C 2 3 ? -3.078 13.313 10.049 1.00 49.55 4 HIS E O 1
ATOM 5336 N N . VAL C 2 4 ? -1.576 12.585 11.542 1.00 44.51 5 VAL E N 1
ATOM 5337 C CA . VAL C 2 4 ? -1.218 11.393 10.796 1.00 38.62 5 VAL E CA 1
ATOM 5338 C C . VAL C 2 4 ? -1.303 10.173 11.690 1.00 38.24 5 VAL E C 1
ATOM 5339 O O . VAL C 2 4 ? -1.011 10.252 12.884 1.00 44.34 5 VAL E O 1
ATOM 5352 N N . PHE C 2 5 ? -1.747 9.059 11.125 1.00 40.69 6 PHE E N 1
ATOM 5353 C CA . PHE C 2 5 ? -1.823 7.770 11.812 1.00 40.87 6 PHE E CA 1
ATOM 5354 C C . PHE C 2 5 ? -0.976 6.776 11.039 1.00 41.20 6 PHE E C 1
ATOM 5355 O O . PHE C 2 5 ? -1.384 6.349 9.942 1.00 37.99 6 PHE E O 1
ATOM 5372 N N . PRO C 2 6 ? 0.187 6.365 11.544 1.00 44.40 7 PRO E N 1
ATOM 5373 C CA . PRO C 2 6 ? 0.976 5.345 10.831 1.00 41.23 7 PRO E CA 1
ATOM 5374 C C . PRO C 2 6 ? 0.550 3.927 11.189 1.00 37.28 7 PRO E C 1
ATOM 5375 O O . PRO C 2 6 ? 0.376 3.606 12.362 1.00 41.11 7 PRO E O 1
ATOM 5386 N N . SER C 2 7 ? 0.335 3.074 10.198 1.00 40.59 8 SER E N 1
ATOM 5387 C CA . SER C 2 7 ? 0.034 1.668 10.429 1.00 42.81 8 SER E CA 1
ATOM 5388 C C . SER C 2 7 ? 1.216 0.841 9.934 1.00 42.40 8 SER E C 1
ATOM 5389 O O . SER C 2 7 ? 1.660 0.998 8.785 1.00 35.74 8 SER E O 1
ATOM 5397 N N . PHE C 2 8 ? 1.722 -0.033 10.803 1.00 37.54 9 PHE E N 1
ATOM 5398 C CA . PHE C 2 8 ? 2.964 -0.736 10.533 1.00 36.57 9 PHE E CA 1
ATOM 5399 C C . PHE C 2 8 ? 2.983 -2.017 11.339 1.00 36.49 9 PHE E C 1
ATOM 5400 O O . PHE C 2 8 ? 2.225 -2.169 12.287 1.00 39.88 9 PHE E O 1
ATOM 5417 N N . HIS C 2 9 ? 3.861 -2.935 10.947 1.00 37.46 10 HIS E N 1
ATOM 5418 C CA . HIS C 2 9 ? 4.178 -4.142 11.719 1.00 42.38 10 HIS E CA 1
ATOM 5419 C C . HIS C 2 9 ? 5.535 -3.922 12.387 1.00 42.97 10 HIS E C 1
ATOM 5420 O O . HIS C 2 9 ? 6.580 -4.026 11.745 1.00 36.50 10 HIS E O 1
ATOM 5434 N N . GLY C 2 10 ? 5.514 -3.633 13.687 1.00 45.12 11 GLY E N 1
ATOM 5435 C CA . GLY C 2 10 ? 6.707 -3.126 14.359 1.00 51.30 11 GLY E CA 1
ATOM 5436 C C . GLY C 2 10 ? 7.937 -4.000 14.196 1.00 49.79 11 GLY E C 1
ATOM 5437 O O . GLY C 2 10 ? 9.047 -3.497 14.000 1.00 49.72 11 GLY E O 1
ATOM 5441 N N . ALA C 2 11 ? 7.766 -5.319 14.314 1.00 45.95 12 ALA E N 1
ATOM 5442 C CA . ALA C 2 11 ? 8.902 -6.221 14.190 1.00 38.72 12 ALA E CA 1
ATOM 5443 C C . ALA C 2 11 ? 9.666 -6.011 12.886 1.00 45.20 12 ALA E C 1
ATOM 5444 O O . ALA C 2 11 ? 10.877 -6.231 12.842 1.00 46.62 12 ALA E O 1
ATOM 5451 N N . ASP C 2 12 ? 8.995 -5.592 11.811 1.00 43.38 13 ASP E N 1
ATOM 5452 C CA . ASP C 2 12 ? 9.708 -5.407 10.551 1.00 45.21 13 ASP E CA 1
ATOM 5453 C C . ASP C 2 12 ? 10.469 -4.080 10.487 1.00 45.14 13 ASP E C 1
ATOM 5454 O O . ASP C 2 12 ? 11.546 -4.017 9.879 1.00 45.64 13 ASP E O 1
ATOM 5463 N N . VAL C 2 13 ? 9.947 -3.016 11.099 1.00 39.91 14 VAL E N 1
ATOM 5464 C CA . VAL C 2 13 ? 10.418 -1.690 10.730 1.00 40.14 14 VAL E CA 1
ATOM 5465 C C . VAL C 2 13 ? 10.645 -0.743 11.895 1.00 42.28 14 VAL E C 1
ATOM 5466 O O . VAL C 2 13 ? 11.146 0.368 11.686 1.00 40.59 14 VAL E O 1
ATOM 5479 N N . ARG C 2 14 ? 10.228 -1.140 13.103 1.00 45.16 15 ARG E N 1
ATOM 5480 C CA . ARG C 2 14 ? 10.289 -0.242 14.250 1.00 47.18 15 ARG E CA 1
ATOM 5481 C C . ARG C 2 14 ? 11.693 0.340 14.405 1.00 47.71 15 ARG E C 1
ATOM 5482 O O . ARG C 2 14 ? 11.873 1.562 14.413 1.00 49.53 15 ARG E O 1
ATOM 5503 N N . LYS C 2 15 ? 12.712 -0.519 14.525 1.00 47.33 16 LYS E N 1
ATOM 5504 C CA . LYS C 2 15 ? 14.049 0.000 14.810 1.00 48.77 16 LYS E CA 1
ATOM 5505 C C . LYS C 2 15 ? 14.675 0.661 13.593 1.00 49.41 16 LYS E C 1
ATOM 5506 O O . LYS C 2 15 ? 15.513 1.555 13.739 1.00 53.61 16 LYS E O 1
ATOM 5525 N N . THR C 2 16 ? 14.295 0.232 12.396 1.00 45.02 17 THR E N 1
ATOM 5526 C CA . THR C 2 16 ? 14.997 0.670 11.202 1.00 45.23 17 THR E CA 1
ATOM 5527 C C . THR C 2 16 ? 14.276 1.829 10.551 1.00 43.34 17 THR E C 1
ATOM 5528 O O . THR C 2 16 ? 14.360 2.954 11.044 1.00 45.41 17 THR E O 1
ATOM 5539 N N . ILE C 2 17 ? 13.565 1.578 9.452 1.00 42.19 18 ILE E N 1
ATOM 5540 C CA . ILE C 2 17 ? 13.074 2.689 8.645 1.00 40.34 18 ILE E CA 1
ATOM 5541 C C . ILE C 2 17 ? 12.108 3.550 9.449 1.00 38.26 18 ILE E C 1
ATOM 5542 O O . ILE C 2 17 ? 12.149 4.782 9.378 1.00 35.92 18 ILE E O 1
ATOM 5558 N N . LEU C 2 18 ? 11.268 2.924 10.273 1.00 39.08 19 LEU E N 1
ATOM 5559 C CA . LEU C 2 18 ? 10.274 3.686 11.020 1.00 36.92 19 LEU E CA 1
ATOM 5560 C C . LEU C 2 18 ? 10.927 4.681 11.980 1.00 37.57 19 LEU E C 1
ATOM 5561 O O . LEU C 2 18 ? 10.429 5.799 12.172 1.00 35.91 19 LEU E O 1
ATOM 5577 N N . SER C 2 19 ? 12.045 4.306 12.589 1.00 37.24 20 SER E N 1
ATOM 5578 C CA . SER C 2 19 ? 12.724 5.241 13.479 1.00 41.35 20 SER E CA 1
ATOM 5579 C C . SER C 2 19 ? 13.103 6.524 12.743 1.00 39.46 20 SER E C 1
ATOM 5580 O O . SER C 2 19 ? 12.863 7.631 13.239 1.00 39.49 20 SER E O 1
ATOM 5584 N N . HIS C 2 20 ? 13.651 6.396 11.535 1.00 41.18 21 HIS E N 1
ATOM 5585 C CA . HIS C 2 20 ? 14.072 7.568 10.779 1.00 40.88 21 HIS E CA 1
ATOM 5586 C C . HIS C 2 20 ? 12.887 8.404 10.338 1.00 41.33 21 HIS E C 1
ATOM 5587 O O . HIS C 2 20 ? 12.949 9.640 10.405 1.00 40.28 21 HIS E O 1
ATOM 5601 N N . ILE C 2 21 ? 11.800 7.750 9.890 1.00 42.33 22 ILE E N 1
ATOM 5602 C CA . ILE C 2 21 ? 10.593 8.474 9.479 1.00 39.73 22 ILE E CA 1
ATOM 5603 C C . ILE C 2 21 ? 10.108 9.387 10.596 1.00 42.30 22 ILE E C 1
ATOM 5604 O O . ILE C 2 21 ? 9.861 10.580 10.387 1.00 44.40 22 ILE E O 1
ATOM 5620 N N . LEU C 2 22 ? 9.979 8.847 11.807 1.00 39.72 23 LEU E N 1
ATOM 5621 C CA . LEU C 2 22 ? 9.485 9.658 12.912 1.00 42.65 23 LEU E CA 1
ATOM 5622 C C . LEU C 2 22 ? 10.411 10.831 13.192 1.00 47.24 23 LEU E C 1
ATOM 5623 O O . LEU C 2 22 ? 9.948 11.898 13.612 1.00 50.79 23 LEU E O 1
ATOM 5639 N N . GLU C 2 23 ? 11.710 10.672 12.920 1.00 45.69 24 GLU E N 1
ATOM 5640 C CA . GLU C 2 23 ? 12.629 11.794 13.069 1.00 46.92 24 GLU E CA 1
ATOM 5641 C C . GLU C 2 23 ? 12.380 12.862 12.005 1.00 48.05 24 GLU E C 1
ATOM 5642 O O . GLU C 2 23 ? 12.445 14.059 12.305 1.00 49.95 24 GLU E O 1
ATOM 5646 N N . SER C 2 24 ? 12.089 12.452 10.759 1.00 44.15 25 SER E N 1
ATOM 5647 C CA . SER C 2 24 ? 11.742 13.412 9.708 1.00 50.07 25 SER E CA 1
ATOM 5648 C C . SER C 2 24 ? 10.505 14.214 10.090 1.00 52.52 25 SER E C 1
ATOM 5649 O O . SER C 2 24 ? 10.486 15.449 9.981 1.00 53.51 25 SER E O 1
ATOM 5657 N N . PHE C 2 25 ? 9.462 13.531 10.564 1.00 50.16 26 PHE E N 1
ATOM 5658 C CA . PHE C 2 25 ? 8.227 14.213 10.909 1.00 51.82 26 PHE E CA 1
ATOM 5659 C C . PHE C 2 25 ? 8.477 15.288 11.944 1.00 51.20 26 PHE E C 1
ATOM 5660 O O . PHE C 2 25 ? 8.119 16.449 11.753 1.00 54.41 26 PHE E O 1
ATOM 5677 N N . ARG C 2 26 ? 9.117 14.913 13.053 1.00 55.00 27 ARG E N 1
ATOM 5678 C CA . ARG C 2 26 ? 9.304 15.885 14.124 1.00 59.25 27 ARG E CA 1
ATOM 5679 C C . ARG C 2 26 ? 10.112 17.082 13.669 1.00 56.71 27 ARG E C 1
ATOM 5680 O O . ARG C 2 26 ? 9.796 18.228 14.012 1.00 59.94 27 ARG E O 1
ATOM 5701 N N . ARG C 2 27 ? 11.148 16.851 12.883 1.00 59.89 28 ARG E N 1
ATOM 5702 C CA . ARG C 2 27 ? 11.898 17.981 12.364 1.00 64.26 28 ARG E CA 1
ATOM 5703 C C . ARG C 2 27 ? 10.992 18.933 11.597 1.00 60.42 28 ARG E C 1
ATOM 5704 O O . ARG C 2 27 ? 11.160 20.161 11.649 1.00 62.81 28 ARG E O 1
ATOM 5725 N N . LYS C 2 28 ? 10.017 18.377 10.898 1.00 54.68 29 LYS E N 1
ATOM 5726 C CA . LYS C 2 28 ? 9.059 19.162 10.152 1.00 61.43 29 LYS E CA 1
ATOM 5727 C C . LYS C 2 28 ? 7.824 19.529 10.973 1.00 63.77 29 LYS E C 1
ATOM 5728 O O . LYS C 2 28 ? 6.895 20.136 10.431 1.00 62.85 29 LYS E O 1
ATOM 5747 N N . GLY C 2 29 ? 7.793 19.201 12.260 1.00 63.06 30 GLY E N 1
ATOM 5748 C CA . GLY C 2 29 ? 6.667 19.559 13.092 1.00 63.31 30 GLY E CA 1
ATOM 5749 C C . GLY C 2 29 ? 5.448 18.679 12.954 1.00 61.64 30 GLY E C 1
ATOM 5750 O O . GLY C 2 29 ? 4.406 19.012 13.518 1.00 67.09 30 GLY E O 1
ATOM 5754 N N . ILE C 2 30 ? 5.531 17.572 12.231 1.00 58.36 31 ILE E N 1
ATOM 5755 C CA . ILE C 2 30 ? 4.402 16.659 12.111 1.00 54.65 31 ILE E CA 1
ATOM 5756 C C . ILE C 2 30 ? 4.316 15.812 13.372 1.00 58.14 31 ILE E C 1
ATOM 5757 O O . ILE C 2 30 ? 5.324 15.284 13.858 1.00 59.41 31 ILE E O 1
ATOM 5773 N N . ASP C 2 31 ? 3.105 15.674 13.902 1.00 63.75 32 ASP E N 1
ATOM 5774 C CA . ASP C 2 31 ? 2.857 14.963 15.150 1.00 63.61 32 ASP E CA 1
ATOM 5775 C C . ASP C 2 31 ? 2.113 13.675 14.842 1.00 60.67 32 ASP E C 1
ATOM 5776 O O . ASP C 2 31 ? 0.872 13.668 14.759 1.00 60.67 32 ASP E O 1
ATOM 5785 N N . PRO C 2 32 ? 2.803 12.556 14.682 1.00 56.83 33 PRO E N 1
ATOM 5786 C CA . PRO C 2 32 ? 2.105 11.291 14.417 1.00 49.33 33 PRO E CA 1
ATOM 5787 C C . PRO C 2 32 ? 1.451 10.718 15.667 1.00 53.31 33 PRO E C 1
ATOM 5788 O O . PRO C 2 32 ? 1.741 11.100 16.798 1.00 59.33 33 PRO E O 1
ATOM 5799 N N . PHE C 2 33 ? 0.538 9.789 15.442 1.00 53.26 34 PHE E N 1
ATOM 5800 C CA . PHE C 2 33 ? -0.118 9.070 16.522 1.00 51.78 34 PHE E CA 1
ATOM 5801 C C . PHE C 2 33 ? 0.468 7.677 16.631 1.00 56.30 34 PHE E C 1
ATOM 5802 O O . PHE C 2 33 ? 0.342 6.877 15.699 1.00 55.38 34 PHE E O 1
ATOM 5819 N N . ILE C 2 34 ? 1.075 7.382 17.771 1.00 59.14 35 ILE E N 1
ATOM 5820 C CA . ILE C 2 34 ? 1.689 6.089 18.045 1.00 61.74 35 ILE E CA 1
ATOM 5821 C C . ILE C 2 34 ? 1.059 5.522 19.315 1.00 67.00 35 ILE E C 1
ATOM 5822 O O . ILE C 2 34 ? 0.993 6.206 20.348 1.00 68.11 35 ILE E O 1
ATOM 5838 N N . ASP C 2 35 ? 0.598 4.279 19.235 1.00 67.61 36 ASP E N 1
ATOM 5839 C CA . ASP C 2 35 ? -0.092 3.628 20.347 1.00 66.89 36 ASP E CA 1
ATOM 5840 C C . ASP C 2 35 ? 0.764 3.694 21.618 1.00 71.51 36 ASP E C 1
ATOM 5841 O O . ASP C 2 35 ? 0.602 2.895 22.558 1.00 72.23 36 ASP E O 1
ATOM 5850 N N . LYS C 2 42 ? -6.460 -10.067 16.088 1.00 81.89 43 LYS E N 1
ATOM 5851 C CA . LYS C 2 42 ? -7.551 -9.438 15.350 1.00 84.96 43 LYS E CA 1
ATOM 5852 C C . LYS C 2 42 ? -8.193 -8.330 16.190 1.00 93.95 43 LYS E C 1
ATOM 5853 O O . LYS C 2 42 ? -9.141 -7.677 15.754 1.00 97.46 43 LYS E O 1
ATOM 5871 N N . SER C 2 43 ? -7.671 -8.128 17.398 1.00 95.10 44 SER E N 1
ATOM 5872 C CA . SER C 2 43 ? -8.094 -6.997 18.211 1.00 91.96 44 SER E CA 1
ATOM 5873 C C . SER C 2 43 ? -7.723 -5.684 17.522 1.00 88.01 44 SER E C 1
ATOM 5874 O O . SER C 2 43 ? -6.790 -5.620 16.717 1.00 86.53 44 SER E O 1
ATOM 5882 N N . ILE C 2 44 ? -8.482 -4.634 17.827 1.00 81.01 45 ILE E N 1
ATOM 5883 C CA . ILE C 2 44 ? -8.149 -3.266 17.439 1.00 79.33 45 ILE E CA 1
ATOM 5884 C C . ILE C 2 44 ? -8.610 -2.339 18.553 1.00 81.21 45 ILE E C 1
ATOM 5885 O O . ILE C 2 44 ? -7.862 -1.466 19.009 1.00 86.10 45 ILE E O 1
ATOM 5901 N N . GLY C 2 45 ? -9.839 -2.514 18.993 1.00 77.79 46 GLY E N 1
ATOM 5902 C CA . GLY C 2 45 ? -10.331 -1.642 20.046 1.00 80.48 46 GLY E CA 1
ATOM 5903 C C . GLY C 2 45 ? -11.068 -0.434 19.506 1.00 76.71 46 GLY E C 1
ATOM 5904 O O . GLY C 2 45 ? -10.783 0.078 18.428 1.00 75.13 46 GLY E O 1
ATOM 5908 N N . HIS C 2 46 ? -12.002 0.068 20.314 1.00 79.23 47 HIS E N 1
ATOM 5909 C CA . HIS C 2 46 ? -12.775 1.243 19.925 1.00 73.97 47 HIS E CA 1
ATOM 5910 C C . HIS C 2 46 ? -11.937 2.515 20.016 1.00 68.57 47 HIS E C 1
ATOM 5911 O O . HIS C 2 46 ? -12.138 3.445 19.229 1.00 68.86 47 HIS E O 1
ATOM 5925 N N . GLU C 2 47 ? -10.980 2.573 20.938 1.00 66.10 48 GLU E N 1
ATOM 5926 C CA . GLU C 2 47 ? -10.130 3.751 21.008 1.00 63.10 48 GLU E CA 1
ATOM 5927 C C . GLU C 2 47 ? -9.192 3.848 19.820 1.00 59.35 48 GLU E C 1
ATOM 5928 O O . GLU C 2 47 ? -8.890 4.960 19.365 1.00 54.31 48 GLU E O 1
ATOM 5940 N N . LEU C 2 48 ? -8.723 2.705 19.308 1.00 61.66 49 LEU E N 1
ATOM 5941 C CA . LEU C 2 48 ? -7.855 2.729 18.134 1.00 56.52 49 LEU E CA 1
ATOM 5942 C C . LEU C 2 48 ? -8.642 3.127 16.894 1.00 58.59 49 LEU E C 1
ATOM 5943 O O . LEU C 2 48 ? -8.150 3.906 16.068 1.00 56.82 49 LEU E O 1
ATOM 5959 N N . LYS C 2 49 ? -9.871 2.606 16.751 1.00 62.15 50 LYS E N 1
ATOM 5960 C CA . LYS C 2 49 ? -10.741 3.045 15.669 1.00 55.83 50 LYS E CA 1
ATOM 5961 C C . LYS C 2 49 ? -10.995 4.544 15.745 1.00 53.77 50 LYS E C 1
ATOM 5962 O O . LYS C 2 49 ? -10.970 5.240 14.725 1.00 56.63 50 LYS E O 1
ATOM 5981 N N . GLU C 2 50 ? -11.205 5.072 16.945 1.00 52.87 51 GLU E N 1
ATOM 5982 C CA . GLU C 2 50 ? -11.476 6.500 17.058 1.00 58.04 51 GLU E CA 1
ATOM 5983 C C . GLU C 2 50 ? -10.288 7.332 16.601 1.00 56.42 51 GLU E C 1
ATOM 5984 O O . GLU C 2 50 ? -10.455 8.376 15.951 1.00 49.79 51 GLU E O 1
ATOM 5996 N N . ALA C 2 51 ? -9.078 6.863 16.903 1.00 68.48 52 ALA E N 1
ATOM 5997 C CA . ALA C 2 51 ? -7.887 7.608 16.520 1.00 54.29 52 ALA E CA 1
ATOM 5998 C C . ALA C 2 51 ? -7.716 7.616 15.022 1.00 48.56 52 ALA E C 1
ATOM 5999 O O . ALA C 2 51 ? -7.284 8.631 14.463 1.00 48.63 52 ALA E O 1
ATOM 6006 N N . ILE C 2 52 ? -8.039 6.504 14.344 1.00 50.78 53 ILE E N 1
ATOM 6007 C CA . ILE C 2 52 ? -7.930 6.445 12.893 1.00 50.87 53 ILE E CA 1
ATOM 6008 C C . ILE C 2 52 ? -8.918 7.409 12.277 1.00 47.46 53 ILE E C 1
ATOM 6009 O O . ILE C 2 52 ? -8.576 8.201 11.405 1.00 44.26 53 ILE E O 1
ATOM 6025 N N . LYS C 2 53 ? -10.184 7.356 12.759 1.00 48.44 54 LYS E N 1
ATOM 6026 C CA . LYS C 2 53 ? -11.184 8.258 12.195 1.00 45.44 54 LYS E CA 1
ATOM 6027 C C . LYS C 2 53 ? -10.774 9.712 12.342 1.00 48.45 54 LYS E C 1
ATOM 6028 O O . LYS C 2 53 ? -11.150 10.549 11.522 1.00 46.76 54 LYS E O 1
ATOM 6047 N N . GLY C 2 54 ? -10.002 10.042 13.365 1.00 49.79 55 GLY E N 1
ATOM 6048 C CA . GLY C 2 54 ? -9.663 11.422 13.601 1.00 48.09 55 GLY E CA 1
ATOM 6049 C C . GLY C 2 54 ? -8.357 11.863 13.008 1.00 44.21 55 GLY E C 1
ATOM 6050 O O . GLY C 2 54 ? -7.890 12.958 13.337 1.00 48.10 55 GLY E O 1
ATOM 6054 N N . SER C 2 55 ? -7.776 11.066 12.128 1.00 43.30 56 SER E N 1
ATOM 6055 C CA . SER C 2 55 ? -6.542 11.397 11.443 1.00 47.24 56 SER E CA 1
ATOM 6056 C C . SER C 2 55 ? -6.847 11.856 10.025 1.00 42.42 56 SER E C 1
ATOM 6057 O O . SER C 2 55 ? -7.525 11.148 9.276 1.00 41.92 56 SER E O 1
ATOM 6065 N N . LYS C 2 56 ? -6.331 13.025 9.641 1.00 39.36 57 LYS E N 1
ATOM 6066 C CA . LYS C 2 56 ? -6.511 13.428 8.254 1.00 42.14 57 LYS E CA 1
ATOM 6067 C C . LYS C 2 56 ? -5.784 12.479 7.312 1.00 42.89 57 LYS E C 1
ATOM 6068 O O . LYS C 2 56 ? -6.361 12.012 6.321 1.00 46.94 57 LYS E O 1
ATOM 6087 N N . ILE C 2 57 ? -4.531 12.143 7.628 1.00 40.73 58 ILE E N 1
ATOM 6088 C CA . ILE C 2 57 ? -3.740 11.238 6.805 1.00 36.57 58 ILE E CA 1
ATOM 6089 C C . ILE C 2 57 ? -3.455 9.945 7.564 1.00 38.83 58 ILE E C 1
ATOM 6090 O O . ILE C 2 57 ? -3.333 9.929 8.789 1.00 39.88 58 ILE E O 1
ATOM 6106 N N . ALA C 2 58 ? -3.364 8.847 6.824 1.00 38.20 59 ALA E N 1
ATOM 6107 C CA . ALA C 2 58 ? -2.918 7.566 7.354 1.00 38.22 59 ALA E CA 1
ATOM 6108 C C . ALA C 2 58 ? -1.791 7.089 6.455 1.00 40.57 59 ALA E C 1
ATOM 6109 O O . ALA C 2 58 ? -1.922 7.136 5.226 1.00 39.52 59 ALA E O 1
ATOM 6116 N N . ILE C 2 59 ? -0.674 6.681 7.058 1.00 41.24 60 ILE E N 1
ATOM 6117 C CA . ILE C 2 59 ? 0.476 6.156 6.322 1.00 41.48 60 ILE E CA 1
ATOM 6118 C C . ILE C 2 59 ? 0.506 4.638 6.469 1.00 40.33 60 ILE E C 1
ATOM 6119 O O . ILE C 2 59 ? 0.599 4.110 7.583 1.00 39.50 60 ILE E O 1
ATOM 6135 N N . VAL C 2 60 ? 0.392 3.936 5.347 1.00 41.59 61 VAL E N 1
ATOM 6136 C CA . VAL C 2 60 ? 0.390 2.477 5.322 1.00 40.56 61 VAL E CA 1
ATOM 6137 C C . VAL C 2 60 ? 1.804 2.017 4.987 1.00 40.58 61 VAL E C 1
ATOM 6138 O O . VAL C 2 60 ? 2.238 2.114 3.842 1.00 39.47 61 VAL E O 1
ATOM 6151 N N . LEU C 2 61 ? 2.525 1.528 6.000 1.00 42.37 62 LEU E N 1
ATOM 6152 C CA . LEU C 2 61 ? 3.896 1.040 5.858 1.00 36.38 62 LEU E CA 1
ATOM 6153 C C . LEU C 2 61 ? 3.853 -0.470 5.637 1.00 35.29 62 LEU E C 1
ATOM 6154 O O . LEU C 2 61 ? 3.792 -1.255 6.582 1.00 34.87 62 LEU E O 1
ATOM 6170 N N . LEU C 2 62 ? 3.894 -0.887 4.385 1.00 40.67 63 LEU E N 1
ATOM 6171 C CA . LEU C 2 62 ? 3.742 -2.296 4.040 1.00 39.99 63 LEU E CA 1
ATOM 6172 C C . LEU C 2 62 ? 5.096 -2.998 4.037 1.00 40.92 63 LEU E C 1
ATOM 6173 O O . LEU C 2 62 ? 6.092 -2.435 3.589 1.00 42.14 63 LEU E O 1
ATOM 6189 N N . SER C 2 63 ? 5.130 -4.220 4.562 1.00 42.80 64 SER E N 1
ATOM 6190 C CA . SER C 2 63 ? 6.374 -4.943 4.757 1.00 43.27 64 SER E CA 1
ATOM 6191 C C . SER C 2 63 ? 6.100 -6.435 4.597 1.00 45.99 64 SER E C 1
ATOM 6192 O O . SER C 2 63 ? 4.959 -6.893 4.528 1.00 46.23 64 SER E O 1
ATOM 6200 N N . LYS C 2 64 ? 7.186 -7.191 4.551 1.00 49.86 65 LYS E N 1
ATOM 6201 C CA . LYS C 2 64 ? 7.088 -8.618 4.308 1.00 52.64 65 LYS E CA 1
ATOM 6202 C C . LYS C 2 64 ? 6.070 -9.300 5.227 1.00 49.36 65 LYS E C 1
ATOM 6203 O O . LYS C 2 64 ? 5.318 -10.177 4.785 1.00 47.70 65 LYS E O 1
ATOM 6222 N N . ASN C 2 65 ? 6.092 -8.966 6.523 1.00 49.69 66 ASN E N 1
ATOM 6223 C CA . ASN C 2 65 ? 5.294 -9.642 7.542 1.00 46.44 66 ASN E CA 1
ATOM 6224 C C . ASN C 2 65 ? 4.095 -8.817 8.002 1.00 45.56 66 ASN E C 1
ATOM 6225 O O . ASN C 2 65 ? 3.430 -9.196 8.967 1.00 45.45 66 ASN E O 1
ATOM 6236 N N . TYR C 2 66 ? 3.788 -7.710 7.332 1.00 41.67 67 TYR E N 1
ATOM 6237 C CA . TYR C 2 66 ? 2.605 -6.937 7.705 1.00 45.66 67 TYR E CA 1
ATOM 6238 C C . TYR C 2 66 ? 1.350 -7.814 7.738 1.00 47.32 67 TYR E C 1
ATOM 6239 O O . TYR C 2 66 ? 0.482 -7.642 8.599 1.00 46.03 67 TYR E O 1
ATOM 6257 N N . ALA C 2 67 ? 1.229 -8.752 6.800 1.00 48.18 68 ALA E N 1
ATOM 6258 C CA . ALA C 2 67 ? 0.039 -9.594 6.719 1.00 48.46 68 ALA E CA 1
ATOM 6259 C C . ALA C 2 67 ? 0.082 -10.788 7.661 1.00 47.86 68 ALA E C 1
ATOM 6260 O O . ALA C 2 67 ? -0.878 -11.558 7.689 1.00 51.49 68 ALA E O 1
ATOM 6267 N N . SER C 2 68 ? 1.167 -10.985 8.404 1.00 47.50 69 SER E N 1
ATOM 6268 C CA . SER C 2 68 ? 1.192 -12.024 9.421 1.00 47.28 69 SER E CA 1
ATOM 6269 C C . SER C 2 68 ? 0.408 -11.628 10.660 1.00 47.00 69 SER E C 1
ATOM 6270 O O . SER C 2 68 ? 0.092 -12.497 11.473 1.00 45.79 69 SER E O 1
ATOM 6278 N N . SER C 2 69 ? 0.073 -10.347 10.799 1.00 47.10 70 SER E N 1
ATOM 6279 C CA . SER C 2 69 ? -0.643 -9.809 11.950 1.00 47.81 70 SER E CA 1
ATOM 6280 C C . SER C 2 69 ? -2.059 -9.403 11.540 1.00 49.82 70 SER E C 1
ATOM 6281 O O . SER C 2 69 ? -2.240 -8.535 10.678 1.00 48.69 70 SER E O 1
ATOM 6289 N N . SER C 2 70 ? -3.063 -10.014 12.175 1.00 49.04 71 SER E N 1
ATOM 6290 C CA . SER C 2 70 ? -4.442 -9.606 11.930 1.00 52.17 71 SER E CA 1
ATOM 6291 C C . SER C 2 70 ? -4.757 -8.240 12.527 1.00 55.16 71 SER E C 1
ATOM 6292 O O . SER C 2 70 ? -5.710 -7.588 12.078 1.00 55.71 71 SER E O 1
ATOM 6300 N N . TRP C 2 71 ? -3.976 -7.790 13.518 1.00 55.10 72 TRP E N 1
ATOM 6301 C CA . TRP C 2 71 ? -4.083 -6.410 13.988 1.00 55.91 72 TRP E CA 1
ATOM 6302 C C . TRP C 2 71 ? -3.719 -5.426 12.880 1.00 54.82 72 TRP E C 1
ATOM 6303 O O . TRP C 2 71 ? -4.429 -4.434 12.661 1.00 54.79 72 TRP E O 1
ATOM 6324 N N . CYS C 2 72 ? -2.629 -5.692 12.149 1.00 50.20 73 CYS E N 1
ATOM 6325 C CA . CYS C 2 72 ? -2.261 -4.804 11.046 1.00 51.02 73 CYS E CA 1
ATOM 6326 C C . CYS C 2 72 ? -3.298 -4.844 9.927 1.00 50.35 73 CYS E C 1
ATOM 6327 O O . CYS C 2 72 ? -3.525 -3.834 9.253 1.00 52.21 73 CYS E O 1
ATOM 6335 N N . LEU C 2 73 ? -3.926 -5.996 9.704 1.00 49.83 74 LEU E N 1
ATOM 6336 C CA . LEU C 2 73 ? -4.910 -6.095 8.634 1.00 51.55 74 LEU E CA 1
ATOM 6337 C C . LEU C 2 73 ? -6.212 -5.397 9.006 1.00 47.90 74 LEU E C 1
ATOM 6338 O O . LEU C 2 73 ? -6.863 -4.799 8.145 1.00 45.95 74 LEU E O 1
ATOM 6354 N N . ASP C 2 74 ? -6.637 -5.500 10.264 1.00 49.69 75 ASP E N 1
ATOM 6355 C CA . ASP C 2 74 ? -7.831 -4.773 10.697 1.00 52.34 75 ASP E CA 1
ATOM 6356 C C . ASP C 2 74 ? -7.633 -3.262 10.598 1.00 50.48 75 ASP E C 1
ATOM 6357 O O . ASP C 2 74 ? -8.569 -2.520 10.268 1.00 49.89 75 ASP E O 1
ATOM 6366 N N . GLU C 2 75 ? -6.422 -2.788 10.891 1.00 48.57 76 GLU E N 1
ATOM 6367 C CA . GLU C 2 75 ? -6.110 -1.376 10.704 1.00 46.29 76 GLU E CA 1
ATOM 6368 C C . GLU C 2 75 ? -6.289 -0.967 9.243 1.00 44.04 76 GLU E C 1
ATOM 6369 O O . GLU C 2 75 ? -6.808 0.115 8.957 1.00 44.39 76 GLU E O 1
ATOM 6381 N N . LEU C 2 76 ? -5.824 -1.800 8.306 1.00 43.41 77 LEU E N 1
ATOM 6382 C CA . LEU C 2 76 ? -5.958 -1.488 6.886 1.00 42.40 77 LEU E CA 1
ATOM 6383 C C . LEU C 2 76 ? -7.421 -1.368 6.480 1.00 42.61 77 LEU E C 1
ATOM 6384 O O . LEU C 2 76 ? -7.805 -0.437 5.759 1.00 38.72 77 LEU E O 1
ATOM 6400 N N . ALA C 2 77 ? -8.258 -2.294 6.941 1.00 42.63 78 ALA E N 1
ATOM 6401 C CA . ALA C 2 77 ? -9.662 -2.253 6.555 1.00 42.51 78 ALA E CA 1
ATOM 6402 C C . ALA C 2 77 ? -10.347 -0.983 7.052 1.00 42.72 78 ALA E C 1
ATOM 6403 O O . ALA C 2 77 ? -11.216 -0.426 6.366 1.00 41.91 78 ALA E O 1
ATOM 6410 N N . GLU C 2 78 ? -9.963 -0.503 8.229 1.00 42.21 79 GLU E N 1
ATOM 6411 C CA . GLU C 2 78 ? -10.575 0.709 8.749 1.00 43.53 79 GLU E CA 1
ATOM 6412 C C . GLU C 2 78 ? -10.094 1.938 7.992 1.00 44.95 79 GLU E C 1
ATOM 6413 O O . GLU C 2 78 ? -10.876 2.865 7.745 1.00 42.74 79 GLU E O 1
ATOM 6425 N N . ILE C 2 79 ? -8.817 1.956 7.597 1.00 45.38 80 ILE E N 1
ATOM 6426 C CA . ILE C 2 79 ? -8.286 3.104 6.872 1.00 43.86 80 ILE E CA 1
ATOM 6427 C C . ILE C 2 79 ? -8.972 3.214 5.520 1.00 43.42 80 ILE E C 1
ATOM 6428 O O . ILE C 2 79 ? -9.373 4.305 5.097 1.00 45.16 80 ILE E O 1
ATOM 6444 N N . MET C 2 80 ? -9.115 2.084 4.821 1.00 39.22 81 MET E N 1
ATOM 6445 C CA . MET C 2 80 ? -9.802 2.109 3.540 1.00 42.64 81 MET E CA 1
ATOM 6446 C C . MET C 2 80 ? -11.251 2.518 3.725 1.00 42.95 81 MET E C 1
ATOM 6447 O O . MET C 2 80 ? -11.812 3.236 2.894 1.00 39.80 81 MET E O 1
ATOM 6461 N N . LYS C 2 81 ? -11.857 2.096 4.835 1.00 43.95 82 LYS E N 1
ATOM 6462 C CA . LYS C 2 81 ? -13.215 2.506 5.152 1.00 44.10 82 LYS E CA 1
ATOM 6463 C C . LYS C 2 81 ? -13.283 3.994 5.437 1.00 44.61 82 LYS E C 1
ATOM 6464 O O . LYS C 2 81 ? -14.294 4.629 5.115 1.00 48.64 82 LYS E O 1
ATOM 6483 N N . CYS C 2 82 ? -12.229 4.567 6.035 1.00 39.98 83 CYS E N 1
ATOM 6484 C CA . CYS C 2 82 ? -12.227 5.999 6.316 1.00 41.87 83 CYS E CA 1
ATOM 6485 C C . CYS C 2 82 ? -11.877 6.804 5.072 1.00 42.11 83 CYS E C 1
ATOM 6486 O O . CYS C 2 82 ? -12.296 7.959 4.949 1.00 38.95 83 CYS E O 1
ATOM 6494 N N . ARG C 2 83 ? -11.094 6.216 4.160 1.00 44.52 84 ARG E N 1
ATOM 6495 C CA . ARG C 2 83 ? -10.848 6.837 2.864 1.00 40.57 84 ARG E CA 1
ATOM 6496 C C . ARG C 2 83 ? -12.144 7.042 2.103 1.00 43.76 84 ARG E C 1
ATOM 6497 O O . ARG C 2 83 ? -12.357 8.098 1.504 1.00 44.15 84 ARG E O 1
ATOM 6518 N N . GLU C 2 84 ? -13.022 6.040 2.120 1.00 46.07 85 GLU E N 1
ATOM 6519 C CA . GLU C 2 84 ? -14.275 6.116 1.379 1.00 51.47 85 GLU E CA 1
ATOM 6520 C C . GLU C 2 84 ? -15.231 7.155 1.972 1.00 50.44 85 GLU E C 1
ATOM 6521 O O . GLU C 2 84 ? -15.659 8.079 1.276 1.00 51.50 85 GLU E O 1
ATOM 6533 N N . LEU C 2 85 ? -15.593 7.020 3.248 1.00 46.97 86 LEU E N 1
ATOM 6534 C CA . LEU C 2 85 ? -16.664 7.859 3.778 1.00 50.52 86 LEU E CA 1
ATOM 6535 C C . LEU C 2 85 ? -16.172 9.197 4.304 1.00 51.47 86 LEU E C 1
ATOM 6536 O O . LEU C 2 85 ? -16.831 10.223 4.101 1.00 54.76 86 LEU E O 1
ATOM 6552 N N . LEU C 2 86 ? -15.047 9.208 5.006 1.00 49.35 87 LEU E N 1
ATOM 6553 C CA . LEU C 2 86 ? -14.437 10.455 5.429 1.00 45.68 87 LEU E CA 1
ATOM 6554 C C . LEU C 2 86 ? -13.470 10.874 4.332 1.00 48.97 87 LEU E C 1
ATOM 6555 O O . LEU C 2 86 ? -13.357 10.221 3.293 1.00 60.70 87 LEU E O 1
ATOM 6571 N N . GLY C 2 87 ? -12.764 11.967 4.538 1.00 49.20 88 GLY E N 1
ATOM 6572 C CA . GLY C 2 87 ? -11.876 12.414 3.478 1.00 57.25 88 GLY E CA 1
ATOM 6573 C C . GLY C 2 87 ? -10.450 11.925 3.623 1.00 47.91 88 GLY E C 1
ATOM 6574 O O . GLY C 2 87 ? -9.510 12.562 3.139 1.00 53.29 88 GLY E O 1
ATOM 6578 N N . GLN C 2 88 ? -10.266 10.795 4.294 1.00 44.02 89 GLN E N 1
ATOM 6579 C CA . GLN C 2 88 ? -8.922 10.432 4.730 1.00 43.57 89 GLN E CA 1
ATOM 6580 C C . GLN C 2 88 ? -7.995 10.227 3.546 1.00 40.04 89 GLN E C 1
ATOM 6581 O O . GLN C 2 88 ? -8.321 9.532 2.587 1.00 37.85 89 GLN E O 1
ATOM 6595 N N . ILE C 2 89 ? -6.848 10.843 3.612 1.00 41.46 90 ILE E N 1
ATOM 6596 C CA . ILE C 2 89 ? -5.804 10.643 2.621 1.00 41.57 90 ILE E CA 1
ATOM 6597 C C . ILE C 2 89 ? -4.963 9.459 3.065 1.00 39.01 90 ILE E C 1
ATOM 6598 O O . ILE C 2 89 ? -4.526 9.404 4.217 1.00 40.42 90 ILE E O 1
ATOM 6614 N N . VAL C 2 90 ? -4.741 8.507 2.164 1.00 36.33 91 VAL E N 1
ATOM 6615 C CA . VAL C 2 90 ? -3.964 7.313 2.461 1.00 38.08 91 VAL E CA 1
ATOM 6616 C C . VAL C 2 90 ? -2.677 7.353 1.628 1.00 40.63 91 VAL E C 1
ATOM 6617 O O . VAL C 2 90 ? -2.722 7.420 0.395 1.00 38.50 91 VAL E O 1
ATOM 6630 N N . MET C 2 91 ? -1.529 7.346 2.301 1.00 42.38 92 MET E N 1
ATOM 6631 C CA . MET C 2 91 ? -0.234 7.304 1.644 1.00 43.40 92 MET E CA 1
ATOM 6632 C C . MET C 2 91 ? 0.448 5.983 1.941 1.00 41.93 92 MET E C 1
ATOM 6633 O O . MET C 2 91 ? 0.465 5.535 3.087 1.00 42.76 92 MET E O 1
ATOM 6647 N N . THR C 2 92 ? 1.017 5.381 0.897 1.00 42.74 93 THR E N 1
ATOM 6648 C CA . THR C 2 92 ? 1.554 4.032 0.935 1.00 45.46 93 THR E CA 1
ATOM 6649 C C . THR C 2 92 ? 3.070 4.011 0.759 1.00 47.54 93 THR E C 1
ATOM 6650 O O . THR C 2 92 ? 3.630 4.751 -0.051 1.00 106.28 93 THR E O 1
ATOM 6661 N N . ILE C 2 93 ? 3.711 3.162 1.562 1.00 44.28 94 ILE E N 1
ATOM 6662 C CA . ILE C 2 93 ? 5.142 2.908 1.540 1.00 42.26 94 ILE E CA 1
ATOM 6663 C C . ILE C 2 93 ? 5.344 1.405 1.395 1.00 41.98 94 ILE E C 1
ATOM 6664 O O . ILE C 2 93 ? 4.938 0.629 2.270 1.00 39.92 94 ILE E O 1
ATOM 6680 N N . PHE C 2 94 ? 5.970 0.996 0.295 1.00 42.81 95 PHE E N 1
ATOM 6681 C CA . PHE C 2 94 ? 6.230 -0.418 0.014 1.00 45.82 95 PHE E CA 1
ATOM 6682 C C . PHE C 2 94 ? 7.680 -0.725 0.391 1.00 41.10 95 PHE E C 1
ATOM 6683 O O . PHE C 2 94 ? 8.612 -0.377 -0.338 1.00 37.53 95 PHE E O 1
ATOM 6700 N N . TYR C 2 95 ? 7.870 -1.374 1.544 1.00 39.90 96 TYR E N 1
ATOM 6701 C CA . TYR C 2 95 ? 9.194 -1.558 2.137 1.00 38.44 96 TYR E CA 1
ATOM 6702 C C . TYR C 2 95 ? 9.668 -2.979 1.885 1.00 41.41 96 TYR E C 1
ATOM 6703 O O . TYR C 2 95 ? 9.250 -3.913 2.569 1.00 41.02 96 TYR E O 1
ATOM 6721 N N . GLU C 2 96 ? 10.577 -3.130 0.923 1.00 38.40 97 GLU E N 1
ATOM 6722 C CA . GLU C 2 96 ? 11.110 -4.433 0.557 1.00 38.62 97 GLU E CA 1
ATOM 6723 C C . GLU C 2 96 ? 10.000 -5.430 0.259 1.00 37.60 97 GLU E C 1
ATOM 6724 O O . GLU C 2 96 ? 10.067 -6.597 0.638 1.00 41.21 97 GLU E O 1
ATOM 6736 N N . VAL C 2 97 ? 8.962 -4.953 -0.416 1.00 40.03 98 VAL E N 1
ATOM 6737 C CA . VAL C 2 97 ? 7.840 -5.774 -0.862 1.00 42.31 98 VAL E CA 1
ATOM 6738 C C . VAL C 2 97 ? 7.315 -5.131 -2.136 1.00 41.97 98 VAL E C 1
ATOM 6739 O O . VAL C 2 97 ? 7.274 -3.902 -2.243 1.00 39.87 98 VAL E O 1
ATOM 6752 N N . ASP C 2 98 ? 6.912 -5.958 -3.097 1.00 43.49 99 ASP E N 1
ATOM 6753 C CA . ASP C 2 98 ? 6.486 -5.399 -4.369 1.00 43.27 99 ASP E CA 1
ATOM 6754 C C . ASP C 2 98 ? 4.971 -5.163 -4.347 1.00 43.96 99 ASP E C 1
ATOM 6755 O O . ASP C 2 98 ? 4.218 -5.989 -3.821 1.00 44.19 99 ASP E O 1
ATOM 6764 N N . PRO C 2 99 ? 4.485 -4.044 -4.884 1.00 40.78 100 PRO E N 1
ATOM 6765 C CA . PRO C 2 99 ? 3.033 -3.777 -4.798 1.00 44.15 100 PRO E CA 1
ATOM 6766 C C . PRO C 2 99 ? 2.193 -4.897 -5.383 1.00 42.17 100 PRO E C 1
ATOM 6767 O O . PRO C 2 99 ? 1.115 -5.197 -4.870 1.00 42.45 100 PRO E O 1
ATOM 6778 N N . THR C 2 100 ? 2.647 -5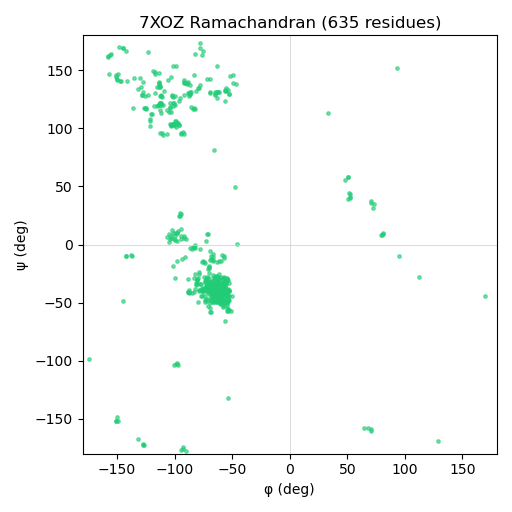.535 -6.453 1.00 45.06 101 THR E N 1
ATOM 6779 C CA . THR C 2 100 ? 1.819 -6.568 -7.053 1.00 44.67 101 THR E CA 1
ATOM 6780 C C . THR C 2 100 ? 1.695 -7.780 -6.142 1.00 47.55 101 THR E C 1
ATOM 6781 O O . THR C 2 100 ? 0.653 -8.443 -6.152 1.00 47.19 101 THR E O 1
ATOM 6792 N N . ASP C 2 101 ? 2.735 -8.080 -5.349 1.00 48.07 102 ASP E N 1
ATOM 6793 C CA . ASP C 2 101 ? 2.625 -9.134 -4.343 1.00 48.99 102 ASP E CA 1
ATOM 6794 C C . ASP C 2 101 ? 1.551 -8.791 -3.332 1.00 47.87 102 ASP E C 1
ATOM 6795 O O . ASP C 2 101 ? 0.922 -9.689 -2.761 1.00 50.04 102 ASP E O 1
ATOM 6804 N N . ILE C 2 102 ? 1.328 -7.493 -3.109 1.00 47.07 103 ILE E N 1
ATOM 6805 C CA . ILE C 2 102 ? 0.293 -7.046 -2.185 1.00 46.76 103 ILE E CA 1
ATOM 6806 C C . ILE C 2 102 ? -1.076 -7.161 -2.816 1.00 45.95 103 ILE E C 1
ATOM 6807 O O . ILE C 2 102 ? -2.018 -7.633 -2.175 1.00 46.68 103 ILE E O 1
ATOM 6823 N N . LYS C 2 103 ? -1.201 -6.730 -4.078 1.00 46.37 104 LYS E N 1
ATOM 6824 C CA . LYS C 2 103 ? -2.493 -6.790 -4.756 1.00 47.47 104 LYS E CA 1
ATOM 6825 C C . LYS C 2 103 ? -2.957 -8.229 -4.917 1.00 49.80 104 LYS E C 1
ATOM 6826 O O . LYS C 2 103 ? -4.131 -8.540 -4.702 1.00 51.53 104 LYS E O 1
ATOM 6845 N N . LYS C 2 104 ? -2.044 -9.122 -5.276 1.00 48.57 105 LYS E N 1
ATOM 6846 C CA . LYS C 2 104 ? -2.352 -10.522 -5.512 1.00 48.40 105 LYS E CA 1
ATOM 6847 C C . LYS C 2 104 ? -2.008 -11.433 -4.338 1.00 49.81 105 LYS E C 1
ATOM 6848 O O . LYS C 2 104 ? -2.164 -12.647 -4.462 1.00 52.36 105 LYS E O 1
ATOM 6867 N N . GLN C 2 105 ? -1.553 -10.893 -3.209 1.00 50.28 106 GLN E N 1
ATOM 6868 C CA . GLN C 2 105 ? -1.237 -11.700 -2.023 1.00 51.22 106 GLN E CA 1
ATOM 6869 C C . GLN C 2 105 ? -0.322 -12.879 -2.380 1.00 51.84 106 GLN E C 1
ATOM 6870 O O . GLN C 2 105 ? -0.649 -14.050 -2.188 1.00 55.22 106 GLN E O 1
ATOM 6884 N N . THR C 2 106 ? 0.835 -12.554 -2.936 1.00 52.01 107 THR E N 1
ATOM 6885 C CA . THR C 2 106 ? 1.757 -13.592 -3.372 1.00 51.65 107 THR E CA 1
ATOM 6886 C C . THR C 2 106 ? 3.143 -13.363 -2.787 1.00 52.12 107 THR E C 1
ATOM 6887 O O . THR C 2 106 ? 3.338 -12.446 -1.980 1.00 49.71 107 THR E O 1
ATOM 6898 N N . GLY C 2 107 ? 4.119 -14.162 -3.233 1.00 55.04 108 GLY E N 1
ATOM 6899 C CA . GLY C 2 107 ? 5.440 -14.130 -2.635 1.00 53.81 108 GLY E CA 1
ATOM 6900 C C . GLY C 2 107 ? 5.393 -14.577 -1.185 1.00 54.77 108 GLY E C 1
ATOM 6901 O O . GLY C 2 107 ? 4.449 -15.224 -0.726 1.00 54.96 108 GLY E O 1
ATOM 6905 N N . GLU C 2 108 ? 6.412 -14.146 -0.441 1.00 55.52 109 GLU E N 1
ATOM 6906 C CA . GLU C 2 108 ? 6.432 -14.447 0.984 1.00 57.83 109 GLU E CA 1
ATOM 6907 C C . GLU C 2 108 ? 5.355 -13.673 1.715 1.00 55.11 109 GLU E C 1
ATOM 6908 O O . GLU C 2 108 ? 4.789 -14.168 2.689 1.00 55.28 109 GLU E O 1
ATOM 6920 N N . PHE C 2 109 ? 5.040 -12.469 1.248 1.00 52.56 110 PHE E N 1
ATOM 6921 C CA . PHE C 2 109 ? 3.926 -11.744 1.841 1.00 50.78 110 PHE E CA 1
ATOM 6922 C C . PHE C 2 109 ? 2.642 -12.562 1.807 1.00 51.49 110 PHE E C 1
ATOM 6923 O O . PHE C 2 109 ? 1.904 -12.627 2.797 1.00 47.97 110 PHE E O 1
ATOM 6940 N N . GLY C 2 110 ? 2.389 -13.221 0.680 1.00 53.18 111 GLY E N 1
ATOM 6941 C CA . GLY C 2 110 ? 1.199 -14.038 0.563 1.00 52.93 111 GLY E CA 1
ATOM 6942 C C . GLY C 2 110 ? 1.237 -15.241 1.481 1.00 55.29 111 GLY E C 1
ATOM 6943 O O . GLY C 2 110 ? 0.212 -15.628 2.045 1.00 55.48 111 GLY E O 1
ATOM 6947 N N . LYS C 2 111 ? 2.413 -15.856 1.633 1.00 52.95 112 LYS E N 1
ATOM 6948 C CA . LYS C 2 111 ? 2.518 -17.015 2.511 1.00 54.18 112 LYS E CA 1
ATOM 6949 C C . LYS C 2 111 ? 2.176 -16.638 3.946 1.00 57.65 112 LYS E C 1
ATOM 6950 O O . LYS C 2 111 ? 1.604 -17.447 4.687 1.00 57.87 112 LYS E O 1
ATOM 6969 N N . ALA C 2 112 ? 2.538 -15.414 4.363 1.00 56.63 113 ALA E N 1
ATOM 6970 C CA . ALA C 2 112 ? 2.180 -14.942 5.700 1.00 55.35 113 ALA E CA 1
ATOM 6971 C C . ALA C 2 112 ? 0.696 -14.610 5.796 1.00 55.21 113 ALA E C 1
ATOM 6972 O O . ALA C 2 112 ? 0.059 -14.859 6.829 1.00 54.36 113 ALA E O 1
ATOM 6979 N N . PHE C 2 113 ? 0.124 -14.085 4.713 1.00 54.44 114 PHE E N 1
ATOM 6980 C CA . PHE C 2 113 ? -1.282 -13.713 4.735 1.00 56.79 114 PHE E CA 1
ATOM 6981 C C . PHE C 2 113 ? -2.159 -14.944 4.881 1.00 58.62 114 PHE E C 1
ATOM 6982 O O . PHE C 2 113 ? -3.074 -14.965 5.711 1.00 60.35 114 PHE E O 1
ATOM 6999 N N . THR C 2 114 ? -1.904 -15.974 4.065 1.00 55.85 115 THR E N 1
ATOM 7000 C CA . THR C 2 114 ? -2.734 -17.170 4.115 1.00 58.59 115 THR E CA 1
ATOM 7001 C C . THR C 2 114 ? -2.635 -17.853 5.464 1.00 59.51 115 THR E C 1
ATOM 7002 O O . THR C 2 114 ? -3.573 -18.541 5.867 1.00 66.35 115 THR E O 1
ATOM 7013 N N . LYS C 2 115 ? -1.515 -17.684 6.171 1.00 58.73 116 LYS E N 1
ATOM 7014 C CA . LYS C 2 115 ? -1.411 -18.212 7.530 1.00 62.06 116 LYS E CA 1
ATOM 7015 C C . LYS C 2 115 ? -2.300 -17.433 8.492 1.00 61.60 116 LYS E C 1
ATOM 7016 O O . LYS C 2 115 ? -2.949 -18.019 9.368 1.00 64.25 116 LYS E O 1
ATOM 7035 N N . THR C 2 116 ? -2.354 -16.115 8.340 1.00 57.07 117 THR E N 1
ATOM 7036 C CA . THR C 2 116 ? -3.293 -15.338 9.130 1.00 58.85 117 THR E CA 1
ATOM 7037 C C . THR C 2 116 ? -4.739 -15.640 8.759 1.00 64.58 117 THR E C 1
ATOM 7038 O O . THR C 2 116 ? -5.651 -15.206 9.466 1.00 67.90 117 THR E O 1
ATOM 7049 N N . CYS C 2 117 ? -4.970 -16.364 7.668 1.00 63.01 118 CYS E N 1
ATOM 7050 C CA . CYS C 2 117 ? -6.312 -16.737 7.254 1.00 69.52 118 CYS E CA 1
ATOM 7051 C C . CYS C 2 117 ? -6.703 -18.145 7.689 1.00 74.32 118 CYS E C 1
ATOM 7052 O O . CYS C 2 117 ? -7.891 -18.477 7.653 1.00 77.08 118 CYS E O 1
ATOM 7060 N N . LYS C 2 118 ? -5.752 -18.971 8.118 1.00 71.67 119 LYS E N 1
ATOM 7061 C CA . LYS C 2 118 ? -6.097 -20.325 8.517 1.00 74.23 119 LYS E CA 1
ATOM 7062 C C . LYS C 2 118 ? -7.000 -20.285 9.743 1.00 76.08 119 LYS E C 1
ATOM 7063 O O . LYS C 2 118 ? -6.687 -19.631 10.740 1.00 77.22 119 LYS E O 1
ATOM 7082 N N . GLY C 2 119 ? -8.122 -20.985 9.678 1.00 79.40 120 GLY E N 1
ATOM 7083 C CA . GLY C 2 119 ? -9.040 -20.940 10.800 1.00 85.57 120 GLY E CA 1
ATOM 7084 C C . GLY C 2 119 ? -9.748 -19.612 10.953 1.00 89.88 120 GLY E C 1
ATOM 7085 O O . GLY C 2 119 ? -9.976 -19.160 12.084 1.00 91.60 120 GLY E O 1
ATOM 7089 N N . LYS C 2 120 ? -10.105 -18.972 9.842 1.00 87.02 121 LYS E N 1
ATOM 7090 C CA . LYS C 2 120 ? -10.772 -17.681 9.870 1.00 83.89 121 LYS E CA 1
ATOM 7091 C C . LYS C 2 120 ? -12.039 -17.740 9.037 1.00 84.96 121 LYS E C 1
ATOM 7092 O O . LYS C 2 120 ? -12.053 -18.347 7.962 1.00 85.23 121 LYS E O 1
ATOM 7111 N N . THR C 2 121 ? -13.103 -17.113 9.538 1.00 88.00 122 THR E N 1
ATOM 7112 C CA . THR C 2 121 ? -14.326 -16.995 8.756 1.00 91.12 122 THR E CA 1
ATOM 7113 C C . THR C 2 121 ? -13.988 -16.470 7.366 1.00 89.23 122 THR E C 1
ATOM 7114 O O . THR C 2 121 ? -13.156 -15.574 7.213 1.00 91.31 122 THR E O 1
ATOM 7125 N N . LYS C 2 122 ? -14.636 -17.030 6.345 1.00 88.31 123 LYS E N 1
ATOM 7126 C CA . LYS C 2 122 ? -14.415 -16.562 4.978 1.00 89.56 123 LYS E CA 1
ATOM 7127 C C . LYS C 2 122 ? -14.793 -15.099 4.770 1.00 87.64 123 LYS E C 1
ATOM 7128 O O . LYS C 2 122 ? -14.397 -14.509 3.756 1.00 84.62 123 LYS E O 1
ATOM 7147 N N . GLU C 2 123 ? -15.531 -14.503 5.701 1.00 85.89 124 GLU E N 1
ATOM 7148 C CA . GLU C 2 123 ? -16.004 -13.130 5.575 1.00 86.48 124 GLU E CA 1
ATOM 7149 C C . GLU C 2 123 ? -14.988 -12.130 6.097 1.00 84.63 124 GLU E C 1
ATOM 7150 O O . GLU C 2 123 ? -14.819 -11.058 5.504 1.00 79.93 124 GLU E O 1
ATOM 7162 N N . TYR C 2 124 ? -14.309 -12.455 7.197 1.00 84.87 125 TYR E N 1
ATOM 7163 C CA . TYR C 2 124 ? -13.138 -11.681 7.585 1.00 79.85 125 TYR E CA 1
ATOM 7164 C C . TYR C 2 124 ? -12.073 -11.714 6.495 1.00 72.04 125 TYR E C 1
ATOM 7165 O O . TYR C 2 124 ? -11.497 -10.682 6.140 1.00 65.35 125 TYR E O 1
ATOM 7183 N N . VAL C 2 125 ? -11.808 -12.897 5.945 1.00 71.87 126 VAL E N 1
ATOM 7184 C CA . VAL C 2 125 ? -10.713 -13.052 4.995 1.00 71.00 126 VAL E CA 1
ATOM 7185 C C . VAL C 2 125 ? -10.852 -12.063 3.851 1.00 72.06 126 VAL E C 1
ATOM 7186 O O . VAL C 2 125 ? -9.900 -11.358 3.496 1.00 74.41 126 VAL E O 1
ATOM 7199 N N . GLU C 2 126 ? -12.040 -11.994 3.255 1.00 74.99 127 GLU E N 1
ATOM 7200 C CA . GLU C 2 126 ? -12.208 -11.199 2.047 1.00 71.59 127 GLU E CA 1
ATOM 7201 C C . GLU C 2 126 ? -12.332 -9.714 2.352 1.00 66.34 127 GLU E C 1
ATOM 7202 O O . GLU C 2 126 ? -12.023 -8.890 1.486 1.00 65.94 127 GLU E O 1
ATOM 7214 N N . ARG C 2 127 ? -12.780 -9.344 3.552 1.00 64.72 128 ARG E N 1
ATOM 7215 C CA . ARG C 2 127 ? -12.707 -7.941 3.941 1.00 63.03 128 ARG E CA 1
ATOM 7216 C C . ARG C 2 127 ? -11.259 -7.471 3.983 1.00 63.61 128 ARG E C 1
ATOM 7217 O O . ARG C 2 127 ? -10.938 -6.359 3.546 1.00 60.81 128 ARG E O 1
ATOM 7238 N N . TRP C 2 128 ? -10.375 -8.328 4.496 1.00 63.86 129 TRP E N 1
ATOM 7239 C CA . TRP C 2 128 ? -8.940 -8.070 4.389 1.00 59.99 129 TRP E CA 1
ATOM 7240 C C . TRP C 2 128 ? -8.474 -8.136 2.933 1.00 59.09 129 TRP E C 1
ATOM 7241 O O . TRP C 2 128 ? -7.788 -7.220 2.444 1.00 56.87 129 TRP E O 1
ATOM 7262 N N . ARG C 2 129 ? -8.840 -9.201 2.226 1.00 58.08 130 ARG E N 1
ATOM 7263 C CA . ARG C 2 129 ? -8.395 -9.379 0.853 1.00 56.92 130 ARG E CA 1
ATOM 7264 C C . ARG C 2 129 ? -8.731 -8.156 0.019 1.00 55.47 130 ARG E C 1
ATOM 7265 O O . ARG C 2 129 ? -7.911 -7.691 -0.782 1.00 54.30 130 ARG E O 1
ATOM 7286 N N . LYS C 2 130 ? -9.994 -7.698 0.127 1.00 57.11 131 LYS E N 1
ATOM 7287 C CA . LYS C 2 130 ? -10.450 -6.547 -0.652 1.00 53.75 131 LYS E CA 1
ATOM 7288 C C . LYS C 2 130 ? -9.616 -5.330 -0.300 1.00 51.02 131 LYS E C 1
ATOM 7289 O O . LYS C 2 130 ? -9.315 -4.514 -1.174 1.00 49.16 131 LYS E O 1
ATOM 7308 N N . ALA C 2 131 ? -9.252 -5.177 0.980 1.00 50.64 132 ALA E N 1
ATOM 7309 C CA . ALA C 2 131 ? -8.460 -4.024 1.402 1.00 49.09 132 ALA E CA 1
ATOM 7310 C C . ALA C 2 131 ? -7.062 -4.039 0.796 1.00 45.49 132 ALA E C 1
ATOM 7311 O O . ALA C 2 131 ? -6.560 -3.008 0.326 1.00 42.14 132 ALA E O 1
ATOM 7318 N N . LEU C 2 132 ? -6.423 -5.198 0.779 1.00 42.78 133 LEU E N 1
ATOM 7319 C CA . LEU C 2 132 ? -5.086 -5.246 0.217 1.00 43.84 133 LEU E CA 1
ATOM 7320 C C . LEU C 2 132 ? -5.093 -4.968 -1.274 1.00 46.16 133 LEU E C 1
ATOM 7321 O O . LEU C 2 132 ? -4.248 -4.209 -1.765 1.00 43.56 133 LEU E O 1
ATOM 7337 N N . GLU C 2 133 ? -6.038 -5.562 -2.012 1.00 49.62 134 GLU E N 1
ATOM 7338 C CA . GLU C 2 133 ? -6.153 -5.285 -3.442 1.00 47.01 134 GLU E CA 1
ATOM 7339 C C . GLU C 2 133 ? -6.247 -3.789 -3.693 1.00 42.96 134 GLU E C 1
ATOM 7340 O O . GLU C 2 133 ? -5.581 -3.250 -4.579 1.00 48.04 134 GLU E O 1
ATOM 7352 N N . ASP C 2 134 ? -7.063 -3.098 -2.905 1.00 41.71 135 ASP E N 1
ATOM 7353 C CA . ASP C 2 134 ? -7.308 -1.682 -3.151 1.00 45.02 135 ASP E CA 1
ATOM 7354 C C . ASP C 2 134 ? -6.105 -0.826 -2.777 1.00 43.04 135 ASP E C 1
ATOM 7355 O O . ASP C 2 134 ? -5.740 0.091 -3.522 1.00 41.30 135 ASP E O 1
ATOM 7364 N N . VAL C 2 135 ? -5.521 -1.064 -1.597 1.00 42.45 136 VAL E N 1
ATOM 7365 C CA . VAL C 2 135 ? -4.402 -0.242 -1.145 1.00 42.03 136 VAL E CA 1
ATOM 7366 C C . VAL C 2 135 ? -3.198 -0.441 -2.054 1.00 40.87 136 VAL E C 1
ATOM 7367 O O . VAL C 2 135 ? -2.391 0.468 -2.238 1.00 36.83 136 VAL E O 1
ATOM 7380 N N . ALA C 2 136 ? -3.075 -1.603 -2.678 1.00 42.03 137 ALA E N 1
ATOM 7381 C CA . ALA C 2 136 ? -1.923 -1.814 -3.536 1.00 40.50 137 ALA E CA 1
ATOM 7382 C C . ALA C 2 136 ? -1.925 -0.925 -4.772 1.00 40.45 137 ALA E C 1
ATOM 7383 O O . ALA C 2 136 ? -0.901 -0.863 -5.459 1.00 39.11 137 ALA E O 1
ATOM 7390 N N . THR C 2 137 ? -3.052 -0.292 -5.106 1.00 41.43 138 THR E N 1
ATOM 7391 C CA . THR C 2 137 ? -3.148 0.574 -6.277 1.00 39.42 138 THR E CA 1
ATOM 7392 C C . THR C 2 137 ? -3.196 2.045 -5.911 1.00 38.79 138 THR E C 1
ATOM 7393 O O . THR C 2 137 ? -3.399 2.874 -6.793 1.00 37.74 138 THR E O 1
ATOM 7404 N N . ILE C 2 138 ? -3.023 2.390 -4.639 1.00 40.78 139 ILE E N 1
ATOM 7405 C CA . ILE C 2 138 ? -2.889 3.788 -4.247 1.00 39.06 139 ILE E CA 1
ATOM 7406 C C . ILE C 2 138 ? -1.432 4.188 -4.477 1.00 40.25 139 ILE E C 1
ATOM 7407 O O . ILE C 2 138 ? -0.515 3.651 -3.846 1.00 38.07 139 ILE E O 1
ATOM 7423 N N . ALA C 2 139 ? -1.213 5.139 -5.374 1.00 38.54 140 ALA E N 1
ATOM 7424 C CA . ALA C 2 139 ? 0.132 5.580 -5.694 1.00 40.28 140 ALA E CA 1
ATOM 7425 C C . ALA C 2 139 ? 0.901 5.966 -4.438 1.00 44.45 140 ALA E C 1
ATOM 7426 O O . ALA C 2 139 ? 0.431 6.768 -3.628 1.00 45.04 140 ALA E O 1
ATOM 7433 N N . GLY C 2 140 ? 2.105 5.425 -4.310 1.00 45.37 141 GLY E N 1
ATOM 7434 C CA . GLY C 2 140 ? 2.953 5.666 -3.156 1.00 45.97 141 GLY E CA 1
ATOM 7435 C C . GLY C 2 140 ? 4.431 5.597 -3.462 1.00 43.71 141 GLY E C 1
ATOM 7436 O O . GLY C 2 140 ? 4.873 5.961 -4.576 1.00 41.18 141 GLY E O 1
ATOM 7440 N N . TYR C 2 141 ? 5.208 5.169 -2.477 1.00 45.15 142 TYR E N 1
ATOM 7441 C CA . TYR C 2 141 ? 6.665 5.159 -2.508 1.00 46.64 142 TYR E CA 1
ATOM 7442 C C . TYR C 2 141 ? 7.190 3.725 -2.401 1.00 47.31 142 TYR E C 1
ATOM 7443 O O . TYR C 2 141 ? 6.966 3.038 -1.400 1.00 43.38 142 TYR E O 1
ATOM 7461 N N . HIS C 2 142 ? 7.915 3.286 -3.421 1.00 50.93 143 HIS E N 1
ATOM 7462 C CA . HIS C 2 142 ? 8.493 1.950 -3.468 1.00 46.23 143 HIS E CA 1
ATOM 7463 C C . HIS C 2 142 ? 9.992 2.023 -3.187 1.00 48.62 143 HIS E C 1
ATOM 7464 O O . HIS C 2 142 ? 10.738 2.698 -3.911 1.00 50.58 143 HIS E O 1
ATOM 7478 N N . SER C 2 143 ? 10.431 1.312 -2.151 1.00 47.40 144 SER E N 1
ATOM 7479 C CA . SER C 2 143 ? 11.811 1.428 -1.711 1.00 43.85 144 SER E CA 1
ATOM 7480 C C . SER C 2 143 ? 12.775 0.928 -2.778 1.00 49.96 144 SER E C 1
ATOM 7481 O O . SER C 2 143 ? 13.816 1.546 -3.021 1.00 52.53 144 SER E O 1
ATOM 7489 N N . HIS C 2 144 ? 12.444 -0.176 -3.439 1.00 48.06 145 HIS E N 1
ATOM 7490 C CA . HIS C 2 144 ? 13.333 -0.707 -4.469 1.00 50.19 145 HIS E CA 1
ATOM 7491 C C . HIS C 2 144 ? 13.624 0.329 -5.548 1.00 54.31 145 HIS E C 1
ATOM 7492 O O . HIS C 2 144 ? 14.715 0.327 -6.126 1.00 54.83 145 HIS E O 1
ATOM 7506 N N . LYS C 2 145 ? 12.671 1.219 -5.831 1.00 55.41 146 LYS E N 1
ATOM 7507 C CA . LYS C 2 145 ? 12.804 2.215 -6.887 1.00 54.32 146 LYS E CA 1
ATOM 7508 C C . LYS C 2 145 ? 13.524 3.481 -6.450 1.00 51.23 146 LYS E C 1
ATOM 7509 O O . LYS C 2 145 ? 13.742 4.361 -7.284 1.00 53.90 146 LYS E O 1
ATOM 7528 N N . TRP C 2 146 ? 13.892 3.605 -5.183 1.00 51.26 147 TRP E N 1
ATOM 7529 C CA . TRP C 2 146 ? 14.466 4.841 -4.670 1.00 53.53 147 TRP E CA 1
ATOM 7530 C C . TRP C 2 146 ? 15.975 4.760 -4.530 1.00 53.82 147 TRP E C 1
ATOM 7531 O O . TRP C 2 146 ? 16.545 3.689 -4.305 1.00 52.32 147 TRP E O 1
ATOM 7552 N N . ARG C 2 147 ? 16.610 5.931 -4.611 1.00 55.33 148 ARG E N 1
ATOM 7553 C CA . ARG C 2 147 ? 18.063 5.977 -4.689 1.00 61.26 148 ARG E CA 1
ATOM 7554 C C . ARG C 2 147 ? 18.718 5.702 -3.338 1.00 58.59 148 ARG E C 1
ATOM 7555 O O . ARG C 2 147 ? 19.713 4.975 -3.271 1.00 56.89 148 ARG E O 1
ATOM 7576 N N . ASN C 2 148 ? 18.171 6.236 -2.254 1.00 57.82 149 ASN E N 1
ATOM 7577 C CA . ASN C 2 148 ? 18.660 5.936 -0.916 1.00 56.71 149 ASN E CA 1
ATOM 7578 C C . ASN C 2 148 ? 17.504 6.211 0.033 1.00 52.79 149 ASN E C 1
ATOM 7579 O O . ASN C 2 148 ? 16.683 7.102 -0.222 1.00 51.78 149 ASN E O 1
ATOM 7590 N N . GLU C 2 149 ? 17.432 5.427 1.114 1.00 48.01 150 GLU E N 1
ATOM 7591 C CA . GLU C 2 149 ? 16.307 5.571 2.030 1.00 48.73 150 GLU E CA 1
ATOM 7592 C C . GLU C 2 149 ? 16.202 6.991 2.572 1.00 46.45 150 GLU E C 1
ATOM 7593 O O . GLU C 2 149 ? 15.097 7.493 2.782 1.00 40.20 150 GLU E O 1
ATOM 7605 N N . ALA C 2 150 ? 17.333 7.656 2.818 1.00 49.76 151 ALA E N 1
ATOM 7606 C CA . ALA C 2 150 ? 17.274 8.994 3.402 1.00 48.48 151 ALA E CA 1
ATOM 7607 C C . ALA C 2 150 ? 16.506 9.965 2.510 1.00 49.54 151 ALA E C 1
ATOM 7608 O O . ALA C 2 150 ? 15.634 10.701 2.987 1.00 47.51 151 ALA E O 1
ATOM 7615 N N . ASP C 2 151 ? 16.805 9.972 1.205 1.00 47.26 152 ASP E N 1
ATOM 7616 C CA . ASP C 2 151 ? 16.091 10.854 0.289 1.00 44.82 152 ASP E CA 1
ATOM 7617 C C . ASP C 2 151 ? 14.627 10.454 0.167 1.00 44.58 152 ASP E C 1
ATOM 7618 O O . ASP C 2 151 ? 13.753 11.315 0.059 1.00 41.81 152 ASP E O 1
ATOM 7627 N N . MET C 2 152 ? 14.336 9.156 0.174 1.00 43.29 153 MET E N 1
ATOM 7628 C CA . MET C 2 152 ? 12.945 8.731 0.137 1.00 44.38 153 MET E CA 1
ATOM 7629 C C . MET C 2 152 ? 12.171 9.276 1.338 1.00 44.46 153 MET E C 1
ATOM 7630 O O . MET C 2 152 ? 11.079 9.841 1.186 1.00 42.12 153 MET E O 1
ATOM 7644 N N . ILE C 2 153 ? 12.711 9.092 2.548 1.00 45.65 154 ILE E N 1
ATOM 7645 C CA . ILE C 2 153 ? 12.031 9.595 3.740 1.00 46.68 154 ILE E CA 1
ATOM 7646 C C . ILE C 2 153 ? 11.803 11.094 3.625 1.00 45.43 154 ILE E C 1
ATOM 7647 O O . ILE C 2 153 ? 10.717 11.603 3.944 1.00 45.60 154 ILE E O 1
ATOM 7663 N N . GLU C 2 154 ? 12.814 11.825 3.158 1.00 39.91 155 GLU E N 1
ATOM 7664 C CA . GLU C 2 154 ? 12.676 13.271 3.066 1.00 43.93 155 GLU E CA 1
ATOM 7665 C C . GLU C 2 154 ? 11.598 13.653 2.068 1.00 44.87 155 GLU E C 1
ATOM 7666 O O . GLU C 2 154 ? 10.828 14.587 2.303 1.00 47.07 155 GLU E O 1
ATOM 7678 N N . LYS C 2 155 ? 11.495 12.918 0.964 1.00 44.42 156 LYS E N 1
ATOM 7679 C CA . LYS C 2 155 ? 10.423 13.203 0.017 1.00 44.02 156 LYS E CA 1
ATOM 7680 C C . LYS C 2 155 ? 9.047 12.927 0.632 1.00 45.95 156 LYS E C 1
ATOM 7681 O O . LYS C 2 155 ? 8.123 13.738 0.481 1.00 42.74 156 LYS E O 1
ATOM 7700 N N . ILE C 2 156 ? 8.900 11.811 1.356 1.00 43.91 157 ILE E N 1
ATOM 7701 C CA . ILE C 2 156 ? 7.616 11.487 1.977 1.00 43.23 157 ILE E CA 1
ATOM 7702 C C . ILE C 2 156 ? 7.246 12.541 3.011 1.00 45.11 157 ILE E C 1
ATOM 7703 O O . ILE C 2 156 ? 6.108 13.029 3.060 1.00 44.79 157 ILE E O 1
ATOM 7719 N N . ALA C 2 157 ? 8.204 12.902 3.862 1.00 47.09 158 ALA E N 1
ATOM 7720 C CA . ALA C 2 157 ? 7.915 13.865 4.919 1.00 48.26 158 ALA E CA 1
ATOM 7721 C C . ALA C 2 157 ? 7.545 15.239 4.370 1.00 47.67 158 ALA E C 1
ATOM 7722 O O . ALA C 2 157 ? 6.775 15.960 5.012 1.00 46.99 158 ALA E O 1
ATOM 7729 N N . THR C 2 158 ? 8.102 15.641 3.214 1.00 45.94 159 THR E N 1
ATOM 7730 C CA . THR C 2 158 ? 7.717 16.937 2.661 1.00 47.67 159 THR E CA 1
ATOM 7731 C C . THR C 2 158 ? 6.332 16.864 2.019 1.00 45.62 159 THR E C 1
ATOM 7732 O O . THR C 2 158 ? 5.559 17.828 2.081 1.00 43.52 159 THR E O 1
ATOM 7743 N N . ASP C 2 159 ? 6.025 15.739 1.364 1.00 48.02 160 ASP E N 1
ATOM 7744 C CA . ASP C 2 159 ? 4.706 15.555 0.760 1.00 47.32 160 ASP E CA 1
ATOM 7745 C C . ASP C 2 159 ? 3.621 15.536 1.822 1.00 47.52 160 ASP E C 1
ATOM 7746 O O . ASP C 2 159 ? 2.595 16.209 1.686 1.00 50.63 160 ASP E O 1
ATOM 7755 N N . VAL C 2 160 ? 3.840 14.782 2.902 1.00 45.87 161 VAL E N 1
ATOM 7756 C CA . VAL C 2 160 ? 2.862 14.755 3.984 1.00 47.93 161 VAL E CA 1
ATOM 7757 C C . VAL C 2 160 ? 2.692 16.147 4.586 1.00 46.19 161 VAL E C 1
ATOM 7758 O O . VAL C 2 160 ? 1.576 16.583 4.895 1.00 45.95 161 VAL E O 1
ATOM 7771 N N . SER C 2 161 ? 3.794 16.853 4.795 1.00 46.62 162 SER E N 1
ATOM 7772 C CA . SER C 2 161 ? 3.711 18.195 5.351 1.00 46.68 162 SER E CA 1
ATOM 7773 C C . SER C 2 161 ? 2.886 19.105 4.456 1.00 46.93 162 SER E C 1
ATOM 7774 O O . SER C 2 161 ? 2.029 19.864 4.929 1.00 46.38 162 SER E O 1
ATOM 7782 N N . ASN C 2 162 ? 3.172 19.083 3.158 1.00 46.63 163 ASN E N 1
ATOM 7783 C CA . ASN C 2 162 ? 2.428 19.929 2.235 1.00 47.30 163 ASN E CA 1
ATOM 7784 C C . ASN C 2 162 ? 0.951 19.591 2.272 1.00 45.42 163 ASN E C 1
ATOM 7785 O O . ASN C 2 162 ? 0.102 20.484 2.347 1.00 47.29 163 ASN E O 1
ATOM 7796 N N . MET C 2 163 ? 0.629 18.300 2.201 1.00 41.11 164 MET E N 1
ATOM 7797 C CA . MET C 2 163 ? -0.764 17.887 2.225 1.00 46.46 164 MET E CA 1
ATOM 7798 C C . MET C 2 163 ? -1.475 18.378 3.477 1.00 47.77 164 MET E C 1
ATOM 7799 O O . MET C 2 163 ? -2.637 18.781 3.401 1.00 53.34 164 MET E O 1
ATOM 7813 N N . LEU C 2 164 ? -0.792 18.428 4.602 1.00 48.15 165 LEU E N 1
ATOM 7814 C CA . LEU C 2 164 ? -1.363 18.936 5.855 1.00 48.47 165 LEU E CA 1
ATOM 7815 C C . LEU C 2 164 ? -1.559 20.446 5.822 1.00 46.72 165 LEU E C 1
ATOM 7816 O O . LEU C 2 164 ? -1.883 21.024 6.849 1.00 47.70 165 LEU E O 1
ATOM 7832 N N . ASN C 2 165 ? -1.388 21.091 4.672 1.00 49.02 166 ASN E N 1
ATOM 7833 C CA . ASN C 2 165 ? -1.646 22.526 4.539 1.00 51.45 166 ASN E CA 1
ATOM 7834 C C . ASN C 2 165 ? -2.704 22.757 3.439 1.00 53.31 166 ASN E C 1
ATOM 7835 O O . ASN C 2 165 ? -3.004 21.851 2.621 1.00 48.28 166 ASN E O 1
ATOM 7846 N N . GLN D 1 3 ? 11.585 14.671 33.708 1.00 54.89 4 GLN F N 1
ATOM 7847 C CA . GLN D 1 3 ? 11.135 14.936 35.071 1.00 55.35 4 GLN F CA 1
ATOM 7848 C C . GLN D 1 3 ? 10.967 13.641 35.863 1.00 52.40 4 GLN F C 1
ATOM 7849 O O . GLN D 1 3 ? 11.471 13.515 36.984 1.00 51.85 4 GLN F O 1
ATOM 7863 N N . VAL D 1 4 ? 10.283 12.660 35.292 1.00 49.82 5 VAL F N 1
ATOM 7864 C CA . VAL D 1 4 ? 9.863 11.489 36.040 1.00 48.46 5 VAL F CA 1
ATOM 7865 C C . VAL D 1 4 ? 9.995 10.255 35.162 1.00 44.69 5 VAL F C 1
ATOM 7866 O O . VAL D 1 4 ? 9.714 10.303 33.964 1.00 46.98 5 VAL F O 1
ATOM 7879 N N . PHE D 1 5 ? 10.439 9.153 35.751 1.00 49.62 6 PHE F N 1
ATOM 7880 C CA . PHE D 1 5 ? 10.537 7.865 35.064 1.00 50.18 6 PHE F CA 1
ATOM 7881 C C . PHE D 1 5 ? 9.699 6.838 35.810 1.00 47.43 6 PHE F C 1
ATOM 7882 O O . PHE D 1 5 ? 10.109 6.376 36.890 1.00 46.57 6 PHE F O 1
ATOM 7899 N N . PRO D 1 6 ? 8.558 6.440 35.301 1.00 50.23 7 PRO F N 1
ATOM 7900 C CA . PRO D 1 6 ? 7.794 5.377 35.965 1.00 49.51 7 PRO F CA 1
ATOM 7901 C C . PRO D 1 6 ? 8.250 3.987 35.512 1.00 50.21 7 PRO F C 1
ATOM 7902 O O . PRO D 1 6 ? 8.393 3.724 34.314 1.00 57.05 7 PRO F O 1
ATOM 7913 N N . SER D 1 7 ? 8.505 3.094 36.463 1.00 48.70 8 SER F N 1
ATOM 7914 C CA . SER D 1 7 ? 8.798 1.692 36.185 1.00 50.07 8 SER F CA 1
ATOM 7915 C C . SER D 1 7 ? 7.642 0.838 36.703 1.00 46.63 8 SER F C 1
ATOM 7916 O O . SER D 1 7 ? 7.226 0.971 37.861 1.00 43.73 8 SER F O 1
ATOM 7924 N N . PHE D 1 8 ? 7.122 -0.033 35.847 1.00 45.10 9 PHE F N 1
ATOM 7925 C CA . PHE D 1 8 ? 5.889 -0.734 36.158 1.00 45.55 9 PHE F CA 1
ATOM 7926 C C . PHE D 1 8 ? 5.862 -2.031 35.371 1.00 44.78 9 PHE F C 1
ATOM 7927 O O . PHE D 1 8 ? 6.619 -2.206 34.419 1.00 47.85 9 PHE F O 1
ATOM 7944 N N . HIS D 1 9 ? 4.972 -2.937 35.789 1.00 45.35 10 HIS F N 1
ATOM 7945 C CA . HIS D 1 9 ? 4.646 -4.168 35.068 1.00 46.15 10 HIS F CA 1
ATOM 7946 C C . HIS D 1 9 ? 3.318 -3.901 34.362 1.00 46.65 10 HIS F C 1
ATOM 7947 O O . HIS D 1 9 ? 2.258 -3.883 34.999 1.00 42.45 10 HIS F O 1
ATOM 7961 N N . GLY D 1 10 ? 3.383 -3.671 33.046 1.00 45.35 11 GLY F N 1
ATOM 7962 C CA . GLY D 1 10 ? 2.235 -3.140 32.335 1.00 45.45 11 GLY F CA 1
ATOM 7963 C C . GLY D 1 10 ? 0.975 -3.956 32.538 1.00 47.37 11 GLY F C 1
ATOM 7964 O O . GLY D 1 10 ? -0.109 -3.404 32.725 1.00 45.23 11 GLY F O 1
ATOM 7968 N N . ALA D 1 11 ? 1.094 -5.280 32.485 1.00 48.13 12 ALA F N 1
ATOM 7969 C CA . ALA D 1 11 ? -0.082 -6.137 32.612 1.00 45.52 12 ALA F CA 1
ATOM 7970 C C . ALA D 1 11 ? -0.862 -5.882 33.900 1.00 46.83 12 ALA F C 1
ATOM 7971 O O . ALA D 1 11 ? -2.078 -6.091 33.946 1.00 45.98 12 ALA F O 1
ATOM 7978 N N . ASP D 1 12 ? -0.188 -5.462 34.960 1.00 46.42 13 ASP F N 1
ATOM 7979 C CA . ASP D 1 12 ? -0.880 -5.272 36.223 1.00 46.37 13 ASP F CA 1
ATOM 7980 C C . ASP D 1 12 ? -1.616 -3.945 36.299 1.00 46.31 13 ASP F C 1
ATOM 7981 O O . ASP D 1 12 ? -2.668 -3.880 36.943 1.00 50.64 13 ASP F O 1
ATOM 7990 N N . VAL D 1 13 ? -1.099 -2.883 35.672 1.00 43.04 14 VAL F N 1
ATOM 7991 C CA . VAL D 1 13 ? -1.544 -1.541 36.036 1.00 43.75 14 VAL F CA 1
ATOM 7992 C C . VAL D 1 13 ? -1.791 -0.638 34.839 1.00 46.54 14 VAL F C 1
ATOM 7993 O O . VAL D 1 13 ? -2.288 0.484 35.000 1.00 46.18 14 VAL F O 1
ATOM 8006 N N . ARG D 1 14 ? -1.397 -1.090 33.648 1.00 48.34 15 ARG F N 1
ATOM 8007 C CA . ARG D 1 14 ? -1.490 -0.243 32.466 1.00 46.05 15 ARG F CA 1
ATOM 8008 C C . ARG D 1 14 ? -2.910 0.293 32.308 1.00 45.02 15 ARG F C 1
ATOM 8009 O O . ARG D 1 14 ? -3.136 1.504 32.246 1.00 46.11 15 ARG F O 1
ATOM 8030 N N . LYS D 1 15 ? -3.887 -0.608 32.234 1.00 43.42 16 LYS F N 1
ATOM 8031 C CA . LYS D 1 15 ? -5.244 -0.183 31.926 1.00 44.38 16 LYS F CA 1
ATOM 8032 C C . LYS D 1 15 ? -5.880 0.564 33.082 1.00 46.85 16 LYS F C 1
ATOM 8033 O O . LYS D 1 15 ? -6.767 1.398 32.861 1.00 46.79 16 LYS F O 1
ATOM 8052 N N . THR D 1 16 ? -5.476 0.255 34.313 1.00 43.99 17 THR F N 1
ATOM 8053 C CA . THR D 1 16 ? -6.149 0.822 35.465 1.00 44.54 17 THR F CA 1
ATOM 8054 C C . THR D 1 16 ? -5.390 1.988 36.078 1.00 44.85 17 THR F C 1
ATOM 8055 O O . THR D 1 16 ? -5.413 3.094 35.539 1.00 45.72 17 THR F O 1
ATOM 8066 N N . ILE D 1 17 ? -4.719 1.757 37.208 1.00 44.86 18 ILE F N 1
ATOM 8067 C CA . ILE D 1 17 ? -4.224 2.865 38.026 1.00 43.66 18 ILE F CA 1
ATOM 8068 C C . ILE D 1 17 ? -3.202 3.723 37.274 1.00 43.02 18 ILE F C 1
ATOM 8069 O O . ILE D 1 17 ? -3.160 4.948 37.429 1.00 42.48 18 ILE F O 1
ATOM 8085 N N . LEU D 1 18 ? -2.353 3.111 36.464 1.00 42.50 19 LEU F N 1
ATOM 8086 C CA . LEU D 1 18 ? -1.347 3.907 35.771 1.00 41.44 19 LEU F CA 1
ATOM 8087 C C . LEU D 1 18 ? -1.991 4.932 34.835 1.00 42.43 19 LEU F C 1
ATOM 8088 O O . LEU D 1 18 ? -1.479 6.051 34.674 1.00 40.55 19 LEU F O 1
ATOM 8104 N N . SER D 1 19 ? -3.102 4.559 34.190 1.00 41.91 20 SER F N 1
ATOM 8105 C CA . SER D 1 19 ? -3.801 5.490 33.309 1.00 40.97 20 SER F CA 1
ATOM 8106 C C . SER D 1 19 ? -4.286 6.716 34.070 1.00 40.89 20 SER F C 1
ATOM 8107 O O . SER D 1 19 ? -4.183 7.844 33.579 1.00 48.25 20 SER F O 1
ATOM 8115 N N . HIS D 1 20 ? -4.840 6.519 35.260 1.00 40.18 21 HIS F N 1
ATOM 8116 C CA . HIS D 1 20 ? -5.288 7.663 36.049 1.00 43.67 21 HIS F CA 1
ATOM 8117 C C . HIS D 1 20 ? -4.108 8.503 36.518 1.00 42.74 21 HIS F C 1
ATOM 8118 O O . HIS D 1 20 ? -4.171 9.737 36.505 1.00 45.94 21 HIS F O 1
ATOM 8132 N N . ILE D 1 21 ? -3.030 7.856 36.952 1.00 42.79 22 ILE F N 1
ATOM 8133 C CA . ILE D 1 21 ? -1.828 8.594 37.339 1.00 47.74 22 ILE F CA 1
ATOM 8134 C C . ILE D 1 21 ? -1.349 9.469 36.190 1.00 48.29 22 ILE F C 1
ATOM 8135 O O . ILE D 1 21 ? -1.039 10.652 36.373 1.00 50.74 22 ILE F O 1
ATOM 8151 N N . LEU D 1 22 ? -1.267 8.898 34.986 1.00 46.81 23 LEU F N 1
ATOM 8152 C CA . LEU D 1 22 ? -0.731 9.650 33.857 1.00 50.59 23 LEU F CA 1
ATOM 8153 C C . LEU D 1 22 ? -1.597 10.836 33.497 1.00 51.16 23 LEU F C 1
ATOM 8154 O O . LEU D 1 22 ? -1.067 11.860 33.057 1.00 51.11 23 LEU F O 1
ATOM 8170 N N . GLU D 1 23 ? -2.918 10.724 33.688 1.00 54.61 24 GLU F N 1
ATOM 8171 C CA . GLU D 1 23 ? -3.806 11.863 33.475 1.00 55.51 24 GLU F CA 1
ATOM 8172 C C . GLU D 1 23 ? -3.615 12.905 34.564 1.00 51.69 24 GLU F C 1
ATOM 8173 O O . GLU D 1 23 ? -3.669 14.107 34.297 1.00 52.88 24 GLU F O 1
ATOM 8185 N N . SER D 1 24 ? -3.387 12.468 35.796 1.00 49.01 25 SER F N 1
ATOM 8186 C CA . SER D 1 24 ? -3.086 13.412 36.869 1.00 54.01 25 SER F CA 1
ATOM 8187 C C . SER D 1 24 ? -1.826 14.216 36.566 1.00 56.58 25 SER F C 1
ATOM 8188 O O . SER D 1 24 ? -1.805 15.443 36.716 1.00 58.07 25 SER F O 1
ATOM 8196 N N . PHE D 1 25 ? -0.756 13.527 36.155 1.00 55.46 26 PHE F N 1
ATOM 8197 C CA . PHE D 1 25 ? 0.470 14.219 35.786 1.00 51.13 26 PHE F CA 1
ATOM 8198 C C . PHE D 1 25 ? 0.194 15.277 34.726 1.00 52.36 26 PHE F C 1
ATOM 8199 O O . PHE D 1 25 ? 0.553 16.447 34.908 1.00 51.77 26 PHE F O 1
ATOM 8216 N N . ARG D 1 26 ? -0.433 14.882 33.605 1.00 53.40 27 ARG F N 1
ATOM 8217 C CA . ARG D 1 26 ? -0.662 15.807 32.494 1.00 53.54 27 ARG F CA 1
ATOM 8218 C C . ARG D 1 26 ? -1.490 17.010 32.920 1.00 54.87 27 ARG F C 1
ATOM 8219 O O . ARG D 1 26 ? -1.220 18.134 32.490 1.00 58.10 27 ARG F O 1
ATOM 8240 N N . ARG D 1 27 ? -2.501 16.805 33.756 1.00 56.29 28 ARG F N 1
ATOM 8241 C CA . ARG D 1 27 ? -3.229 17.951 34.294 1.00 58.11 28 ARG F CA 1
ATOM 8242 C C . ARG D 1 27 ? -2.308 18.890 35.064 1.00 53.28 28 ARG F C 1
ATOM 8243 O O . ARG D 1 27 ? -2.511 20.105 35.047 1.00 54.50 28 ARG F O 1
ATOM 8264 N N . LYS D 1 28 ? -1.315 18.362 35.759 1.00 54.12 29 LYS F N 1
ATOM 8265 C CA . LYS D 1 28 ? -0.406 19.199 36.520 1.00 56.39 29 LYS F CA 1
ATOM 8266 C C . LYS D 1 28 ? 0.822 19.616 35.726 1.00 56.30 29 LYS F C 1
ATOM 8267 O O . LYS D 1 28 ? 1.722 20.246 36.289 1.00 55.84 29 LYS F O 1
ATOM 8286 N N . GLY D 1 29 ? 0.878 19.280 34.444 1.00 53.72 30 GLY F N 1
ATOM 8287 C CA . GLY D 1 29 ? 1.996 19.652 33.612 1.00 59.10 30 GLY F CA 1
ATOM 8288 C C . GLY D 1 29 ? 3.228 18.787 33.740 1.00 58.47 30 GLY F C 1
ATOM 8289 O O . GLY D 1 29 ? 4.265 19.147 33.183 1.00 59.10 30 GLY F O 1
ATOM 8293 N N . ILE D 1 30 ? 3.163 17.675 34.459 1.00 58.80 31 ILE F N 1
ATOM 8294 C CA . ILE D 1 30 ? 4.291 16.754 34.550 1.00 58.09 31 ILE F CA 1
ATOM 8295 C C . ILE D 1 30 ? 4.307 15.871 33.314 1.00 57.27 31 ILE F C 1
ATOM 8296 O O . ILE D 1 30 ? 3.277 15.302 32.932 1.00 56.90 31 ILE F O 1
ATOM 8312 N N . ASP D 1 31 ? 5.479 15.739 32.702 1.00 62.44 32 ASP F N 1
ATOM 8313 C CA . ASP D 1 31 ? 5.640 14.979 31.467 1.00 67.64 32 ASP F CA 1
ATOM 8314 C C . ASP D 1 31 ? 6.486 13.747 31.743 1.00 68.72 32 ASP F C 1
ATOM 8315 O O . ASP D 1 31 ? 7.728 13.831 31.732 1.00 67.97 32 ASP F O 1
ATOM 8324 N N . PRO D 1 32 ? 5.884 12.591 31.989 1.00 58.49 33 PRO F N 1
ATOM 8325 C CA . PRO D 1 32 ? 6.674 11.381 32.246 1.00 58.17 33 PRO F CA 1
ATOM 8326 C C . PRO D 1 32 ? 7.285 10.815 30.972 1.00 59.63 33 PRO F C 1
ATOM 8327 O O . PRO D 1 32 ? 6.931 11.195 29.861 1.00 62.95 33 PRO F O 1
ATOM 8338 N N . PHE D 1 33 ? 8.235 9.897 31.165 1.00 61.04 34 PHE F N 1
ATOM 8339 C CA . PHE D 1 33 ? 8.879 9.181 30.074 1.00 60.09 34 PHE F CA 1
ATOM 8340 C C . PHE D 1 33 ? 8.276 7.788 29.925 1.00 64.97 34 PHE F C 1
ATOM 8341 O O . PHE D 1 33 ? 8.290 6.987 30.867 1.00 63.74 34 PHE F O 1
ATOM 8358 N N . ILE D 1 34 ? 7.751 7.522 28.731 1.00 71.03 35 ILE F N 1
ATOM 8359 C CA . ILE D 1 34 ? 7.154 6.242 28.374 1.00 70.85 35 ILE F CA 1
ATOM 8360 C C . ILE D 1 34 ? 7.961 5.618 27.234 1.00 80.19 35 ILE F C 1
ATOM 8361 O O . ILE D 1 34 ? 8.253 6.276 26.231 1.00 79.55 35 ILE F O 1
ATOM 8377 N N . ASP D 1 35 ? 8.333 4.351 27.411 1.00 85.97 36 ASP F N 1
ATOM 8378 C CA . ASP D 1 35 ? 9.111 3.679 26.371 1.00 91.50 36 ASP F CA 1
ATOM 8379 C C . ASP D 1 35 ? 8.471 3.672 24.989 1.00 96.09 36 ASP F C 1
ATOM 8380 O O . ASP D 1 35 ? 9.043 4.286 24.067 1.00 100.25 36 ASP F O 1
ATOM 8389 N N . ASN D 1 36 ? 7.341 2.981 24.820 1.00 90.85 37 ASN F N 1
ATOM 8390 C CA . ASN D 1 36 ? 6.731 2.883 23.500 1.00 94.11 37 ASN F CA 1
ATOM 8391 C C . ASN D 1 36 ? 6.643 4.249 22.823 1.00 89.39 37 ASN F C 1
ATOM 8392 O O . ASN D 1 36 ? 5.925 4.428 21.849 1.00 87.71 37 ASN F O 1
ATOM 8396 N N . ILE D 1 44 ? 19.030 -5.070 30.886 1.00 97.76 45 ILE F N 1
ATOM 8397 C CA . ILE D 1 44 ? 18.291 -5.002 29.626 1.00 97.48 45 ILE F CA 1
ATOM 8398 C C . ILE D 1 44 ? 17.992 -3.517 29.338 1.00 97.21 45 ILE F C 1
ATOM 8399 O O . ILE D 1 44 ? 17.229 -2.858 30.058 1.00 91.59 45 ILE F O 1
ATOM 8414 N N . GLY D 1 45 ? 18.614 -2.993 28.283 1.00 93.96 46 GLY F N 1
ATOM 8415 C CA . GLY D 1 45 ? 18.498 -1.609 27.890 1.00 86.53 46 GLY F CA 1
ATOM 8416 C C . GLY D 1 45 ? 19.862 -0.994 27.698 1.00 88.14 46 GLY F C 1
ATOM 8417 O O . GLY D 1 45 ? 20.884 -1.684 27.641 1.00 98.50 46 GLY F O 1
ATOM 8421 N N . HIS D 1 46 ? 19.875 0.329 27.559 1.00 85.90 47 HIS F N 1
ATOM 8422 C CA . HIS D 1 46 ? 21.091 1.124 27.402 1.00 83.36 47 HIS F CA 1
ATOM 8423 C C . HIS D 1 46 ? 20.649 2.532 27.006 1.00 77.08 47 HIS F C 1
ATOM 8424 O O . HIS D 1 46 ? 21.134 3.536 27.541 1.00 74.74 47 HIS F O 1
ATOM 8438 N N . GLU D 1 47 ? 19.697 2.601 26.070 1.00 73.54 48 GLU F N 1
ATOM 8439 C CA . GLU D 1 47 ? 18.996 3.851 25.818 1.00 69.50 48 GLU F CA 1
ATOM 8440 C C . GLU D 1 47 ? 18.048 4.123 26.969 1.00 64.70 48 GLU F C 1
ATOM 8441 O O . GLU D 1 47 ? 17.813 5.283 27.337 1.00 60.54 48 GLU F O 1
ATOM 8453 N N . LEU D 1 48 ? 17.510 3.040 27.542 1.00 66.65 49 LEU F N 1
ATOM 8454 C CA . LEU D 1 48 ? 16.650 3.130 28.711 1.00 67.50 49 LEU F CA 1
ATOM 8455 C C . LEU D 1 48 ? 17.462 3.517 29.934 1.00 64.10 49 LEU F C 1
ATOM 8456 O O . LEU D 1 48 ? 16.999 4.299 30.775 1.00 59.97 49 LEU F O 1
ATOM 8472 N N . LYS D 1 49 ? 18.671 2.960 30.056 1.00 64.66 50 LYS F N 1
ATOM 8473 C CA . LYS D 1 49 ? 19.523 3.341 31.169 1.00 60.46 50 LY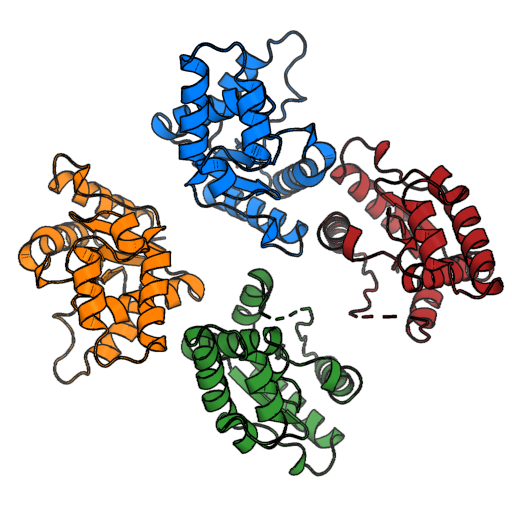S F CA 1
ATOM 8474 C C . LYS D 1 49 ? 19.813 4.829 31.113 1.00 58.37 50 LYS F C 1
ATOM 8475 O O . LYS D 1 49 ? 19.784 5.516 32.139 1.00 56.88 50 LYS F O 1
ATOM 8494 N N . GLU D 1 50 ? 20.068 5.356 29.919 1.00 59.06 51 GLU F N 1
ATOM 8495 C CA . GLU D 1 50 ? 20.348 6.781 29.816 1.00 61.96 51 GLU F CA 1
ATOM 8496 C C . GLU D 1 50 ? 19.140 7.598 30.243 1.00 58.90 51 GLU F C 1
ATOM 8497 O O . GLU D 1 50 ? 19.293 8.648 30.881 1.00 53.25 51 GLU F O 1
ATOM 8509 N N . ALA D 1 51 ? 17.927 7.114 29.919 1.00 63.37 52 ALA F N 1
ATOM 8510 C CA . ALA D 1 51 ? 16.702 7.827 30.284 1.00 58.29 52 ALA F CA 1
ATOM 8511 C C . ALA D 1 51 ? 16.480 7.804 31.789 1.00 53.24 52 ALA F C 1
ATOM 8512 O O . ALA D 1 51 ? 16.094 8.816 32.378 1.00 51.82 52 ALA F O 1
ATOM 8519 N N . ILE D 1 52 ? 16.738 6.656 32.414 1.00 51.72 53 ILE F N 1
ATOM 8520 C CA . ILE D 1 52 ? 16.747 6.606 33.877 1.00 52.53 53 ILE F CA 1
ATOM 8521 C C . ILE D 1 52 ? 17.843 7.508 34.436 1.00 49.95 53 ILE F C 1
ATOM 8522 O O . ILE D 1 52 ? 17.582 8.284 35.373 1.00 50.06 53 ILE F O 1
ATOM 8538 N N . LYS D 1 53 ? 19.074 7.421 33.907 1.00 54.26 54 LYS F N 1
ATOM 8539 C CA . LYS D 1 53 ? 20.165 8.262 34.392 1.00 51.72 54 LYS F CA 1
ATOM 8540 C C . LYS D 1 53 ? 19.747 9.720 34.365 1.00 50.20 54 LYS F C 1
ATOM 8541 O O . LYS D 1 53 ? 20.166 10.494 35.219 1.00 48.31 54 LYS F O 1
ATOM 8560 N N . GLY D 1 54 ? 18.925 10.114 33.395 1.00 53.13 55 GLY F N 1
ATOM 8561 C CA . GLY D 1 54 ? 18.531 11.497 33.200 1.00 53.51 55 GLY F CA 1
ATOM 8562 C C . GLY D 1 54 ? 17.201 11.905 33.800 1.00 52.27 55 GLY F C 1
ATOM 8563 O O . GLY D 1 54 ? 16.697 12.978 33.462 1.00 57.47 55 GLY F O 1
ATOM 8567 N N . SER D 1 55 ? 16.598 11.075 34.642 1.00 45.65 56 SER F N 1
ATOM 8568 C CA . SER D 1 55 ? 15.311 11.400 35.233 1.00 50.40 56 SER F CA 1
ATOM 8569 C C . SER D 1 55 ? 15.539 11.918 36.638 1.00 47.31 56 SER F C 1
ATOM 8570 O O . SER D 1 55 ? 16.207 11.258 37.433 1.00 46.91 56 SER F O 1
ATOM 8578 N N . LYS D 1 56 ? 14.972 13.094 36.938 1.00 52.09 57 LYS F N 1
ATOM 8579 C CA . LYS D 1 56 ? 15.063 13.653 38.288 1.00 53.05 57 LYS F CA 1
ATOM 8580 C C . LYS D 1 56 ? 14.372 12.756 39.311 1.00 47.93 57 LYS F C 1
ATOM 8581 O O . LYS D 1 56 ? 14.947 12.439 40.354 1.00 46.41 57 LYS F O 1
ATOM 8600 N N . ILE D 1 57 ? 13.156 12.303 39.009 1.00 47.74 58 ILE F N 1
ATOM 8601 C CA . ILE D 1 57 ? 12.393 11.431 39.888 1.00 44.59 58 ILE F CA 1
ATOM 8602 C C . ILE D 1 57 ? 12.163 10.091 39.200 1.00 46.26 58 ILE F C 1
ATOM 8603 O O . ILE D 1 57 ? 12.024 10.005 37.977 1.00 43.92 58 ILE F O 1
ATOM 8619 N N . ALA D 1 58 ? 12.097 9.039 40.006 1.00 45.99 59 ALA F N 1
ATOM 8620 C CA . ALA D 1 58 ? 11.725 7.708 39.556 1.00 43.12 59 ALA F CA 1
ATOM 8621 C C . ALA D 1 58 ? 10.576 7.250 40.439 1.00 44.55 59 ALA F C 1
ATOM 8622 O O . ALA D 1 58 ? 10.668 7.326 41.667 1.00 42.86 59 ALA F O 1
ATOM 8629 N N . ILE D 1 59 ? 9.484 6.811 39.817 1.00 46.34 60 ILE F N 1
ATOM 8630 C CA . ILE D 1 59 ? 8.309 6.313 40.530 1.00 46.89 60 ILE F CA 1
ATOM 8631 C C . ILE D 1 59 ? 8.293 4.802 40.369 1.00 45.57 60 ILE F C 1
ATOM 8632 O O . ILE D 1 59 ? 8.165 4.296 39.248 1.00 45.92 60 ILE F O 1
ATOM 8648 N N . VAL D 1 60 ? 8.437 4.083 41.479 1.00 47.95 61 VAL F N 1
ATOM 8649 C CA . VAL D 1 60 ? 8.438 2.623 41.472 1.00 46.31 61 VAL F CA 1
ATOM 8650 C C . VAL D 1 60 ? 7.016 2.185 41.824 1.00 44.78 61 VAL F C 1
ATOM 8651 O O . VAL D 1 60 ? 6.602 2.207 42.989 1.00 38.90 61 VAL F O 1
ATOM 8664 N N . LEU D 1 61 ? 6.262 1.771 40.802 1.00 46.61 62 LEU F N 1
ATOM 8665 C CA . LEU D 1 61 ? 4.874 1.340 40.957 1.00 44.57 62 LEU F CA 1
ATOM 8666 C C . LEU D 1 61 ? 4.913 -0.177 41.118 1.00 45.87 62 LEU F C 1
ATOM 8667 O O . LEU D 1 61 ? 4.942 -0.920 40.134 1.00 48.98 62 LEU F O 1
ATOM 8683 N N . LEU D 1 62 ? 4.922 -0.633 42.365 1.00 50.35 63 LEU F N 1
ATOM 8684 C CA . LEU D 1 62 ? 5.096 -2.042 42.665 1.00 49.65 63 LEU F CA 1
ATOM 8685 C C . LEU D 1 62 ? 3.757 -2.761 42.682 1.00 49.90 63 LEU F C 1
ATOM 8686 O O . LEU D 1 62 ? 2.747 -2.222 43.146 1.00 48.69 63 LEU F O 1
ATOM 8702 N N . SER D 1 63 ? 3.767 -3.969 42.125 1.00 52.37 64 SER F N 1
ATOM 8703 C CA . SER D 1 63 ? 2.589 -4.805 42.001 1.00 52.23 64 SER F CA 1
ATOM 8704 C C . SER D 1 63 ? 2.969 -6.272 42.175 1.00 57.24 64 SER F C 1
ATOM 8705 O O . SER D 1 63 ? 4.145 -6.645 42.178 1.00 57.98 64 SER F O 1
ATOM 8713 N N . LYS D 1 64 ? 1.946 -7.113 42.300 1.00 60.63 65 LYS F N 1
ATOM 8714 C CA . LYS D 1 64 ? 2.182 -8.518 42.610 1.00 61.50 65 LYS F CA 1
ATOM 8715 C C . LYS D 1 64 ? 3.128 -9.163 41.615 1.00 61.61 65 LYS F C 1
ATOM 8716 O O . LYS D 1 64 ? 4.024 -9.915 41.997 1.00 63.44 65 LYS F O 1
ATOM 8735 N N . ASN D 1 65 ? 2.955 -8.870 40.333 1.00 64.70 66 ASN F N 1
ATOM 8736 C CA . ASN D 1 65 ? 3.715 -9.523 39.283 1.00 60.34 66 ASN F CA 1
ATOM 8737 C C . ASN D 1 65 ? 4.878 -8.680 38.794 1.00 58.00 66 ASN F C 1
ATOM 8738 O O . ASN D 1 65 ? 5.506 -9.030 37.786 1.00 56.62 66 ASN F O 1
ATOM 8749 N N . TYR D 1 66 ? 5.184 -7.588 39.499 1.00 56.04 67 TYR F N 1
ATOM 8750 C CA . TYR D 1 66 ? 6.325 -6.758 39.132 1.00 57.03 67 TYR F CA 1
ATOM 8751 C C . TYR D 1 66 ? 7.588 -7.610 39.045 1.00 57.97 67 TYR F C 1
ATOM 8752 O O . TYR D 1 66 ? 8.397 -7.451 38.126 1.00 56.35 67 TYR F O 1
ATOM 8770 N N . ALA D 1 67 ? 7.753 -8.547 39.974 1.00 59.31 68 ALA F N 1
ATOM 8771 C CA . ALA D 1 67 ? 8.928 -9.405 40.011 1.00 61.57 68 ALA F CA 1
ATOM 8772 C C . ALA D 1 67 ? 8.813 -10.614 39.093 1.00 62.83 68 ALA F C 1
ATOM 8773 O O . ALA D 1 67 ? 9.758 -11.397 39.009 1.00 69.22 68 ALA F O 1
ATOM 8780 N N . SER D 1 68 ? 7.687 -10.801 38.411 1.00 65.04 69 SER F N 1
ATOM 8781 C CA . SER D 1 68 ? 7.600 -11.874 37.430 1.00 65.26 69 SER F CA 1
ATOM 8782 C C . SER D 1 68 ? 8.380 -11.541 36.167 1.00 62.10 69 SER F C 1
ATOM 8783 O O . SER D 1 68 ? 8.678 -12.445 35.381 1.00 65.08 69 SER F O 1
ATOM 8791 N N . SER D 1 69 ? 8.733 -10.274 35.978 1.00 59.11 70 SER F N 1
ATOM 8792 C CA . SER D 1 69 ? 9.470 -9.802 34.815 1.00 59.44 70 SER F CA 1
ATOM 8793 C C . SER D 1 69 ? 10.866 -9.373 35.256 1.00 59.30 70 SER F C 1
ATOM 8794 O O . SER D 1 69 ? 11.009 -8.468 36.084 1.00 58.48 70 SER F O 1
ATOM 8802 N N . SER D 1 70 ? 11.894 -10.014 34.698 1.00 59.72 71 SER F N 1
ATOM 8803 C CA . SER D 1 70 ? 13.260 -9.603 34.999 1.00 60.10 71 SER F CA 1
ATOM 8804 C C . SER D 1 70 ? 13.601 -8.254 34.384 1.00 60.49 71 SER F C 1
ATOM 8805 O O . SER D 1 70 ? 14.552 -7.605 34.831 1.00 60.98 71 SER F O 1
ATOM 8813 N N . TRP D 1 71 ? 12.846 -7.827 33.367 1.00 61.17 72 TRP F N 1
ATOM 8814 C CA . TRP D 1 71 ? 12.992 -6.480 32.817 1.00 60.20 72 TRP F CA 1
ATOM 8815 C C . TRP D 1 71 ? 12.620 -5.434 33.867 1.00 61.32 72 TRP F C 1
ATOM 8816 O O . TRP D 1 71 ? 13.300 -4.413 34.011 1.00 62.33 72 TRP F O 1
ATOM 8837 N N . CYS D 1 72 ? 11.547 -5.679 34.625 1.00 58.37 73 CYS F N 1
ATOM 8838 C CA . CYS D 1 72 ? 11.194 -4.768 35.711 1.00 58.88 73 CYS F CA 1
ATOM 8839 C C . CYS D 1 72 ? 12.232 -4.767 36.832 1.00 58.81 73 CYS F C 1
ATOM 8840 O O . CYS D 1 72 ? 12.413 -3.750 37.510 1.00 60.50 73 CYS F O 1
ATOM 8848 N N . LEU D 1 73 ? 12.876 -5.904 37.084 1.00 59.76 74 LEU F N 1
ATOM 8849 C CA . LEU D 1 73 ? 13.864 -5.964 38.154 1.00 62.65 74 LEU F CA 1
ATOM 8850 C C . LEU D 1 73 ? 15.149 -5.245 37.761 1.00 57.47 74 LEU F C 1
ATOM 8851 O O . LEU D 1 73 ? 15.771 -4.584 38.596 1.00 55.51 74 LEU F O 1
ATOM 8867 N N . ASP D 1 74 ? 15.562 -5.354 36.500 1.00 57.93 75 ASP F N 1
ATOM 8868 C CA . ASP D 1 74 ? 16.723 -4.591 36.046 1.00 61.26 75 ASP F CA 1
ATOM 8869 C C . ASP D 1 74 ? 16.489 -3.085 36.184 1.00 58.16 75 ASP F C 1
ATOM 8870 O O . ASP D 1 74 ? 17.392 -2.336 36.573 1.00 54.69 75 ASP F O 1
ATOM 8879 N N . GLU D 1 75 ? 15.266 -2.630 35.920 1.00 63.31 76 GLU F N 1
ATOM 8880 C CA . GLU D 1 75 ? 14.933 -1.226 36.141 1.00 57.39 76 GLU F CA 1
ATOM 8881 C C . GLU D 1 75 ? 15.091 -0.825 37.606 1.00 52.84 76 GLU F C 1
ATOM 8882 O O . GLU D 1 75 ? 15.596 0.260 37.902 1.00 49.56 76 GLU F O 1
ATOM 8894 N N . LEU D 1 76 ? 14.613 -1.652 38.536 1.00 48.41 77 LEU F N 1
ATOM 8895 C CA . LEU D 1 76 ? 14.763 -1.317 39.948 1.00 53.27 77 LEU F CA 1
ATOM 8896 C C . LEU D 1 76 ? 16.236 -1.206 40.348 1.00 51.74 77 LEU F C 1
ATOM 8897 O O . LEU D 1 76 ? 16.621 -0.265 41.049 1.00 47.72 77 LEU F O 1
ATOM 8913 N N . ALA D 1 77 ? 17.077 -2.149 39.912 1.00 50.76 78 ALA F N 1
ATOM 8914 C CA . ALA D 1 77 ? 18.493 -2.096 40.279 1.00 54.51 78 ALA F CA 1
ATOM 8915 C C . ALA D 1 77 ? 19.162 -0.836 39.729 1.00 53.11 78 ALA F C 1
ATOM 8916 O O . ALA D 1 77 ? 20.027 -0.240 40.381 1.00 53.00 78 ALA F O 1
ATOM 8923 N N . GLU D 1 78 ? 18.751 -0.391 38.547 1.00 52.37 79 GLU F N 1
ATOM 8924 C CA . GLU D 1 78 ? 19.332 0.821 37.983 1.00 52.84 79 GLU F CA 1
ATOM 8925 C C . GLU D 1 78 ? 18.844 2.063 38.720 1.00 53.45 79 GLU F C 1
ATOM 8926 O O . GLU D 1 78 ? 19.602 3.026 38.907 1.00 50.80 79 GLU F O 1
ATOM 8938 N N . ILE D 1 79 ? 17.580 2.062 39.145 1.00 52.68 80 ILE F N 1
ATOM 8939 C CA . ILE D 1 79 ? 17.051 3.207 39.873 1.00 50.65 80 ILE F CA 1
ATOM 8940 C C . ILE D 1 79 ? 17.770 3.339 41.209 1.00 51.33 80 ILE F C 1
ATOM 8941 O O . ILE D 1 79 ? 18.199 4.432 41.600 1.00 52.21 80 ILE F O 1
ATOM 8957 N N . MET D 1 80 ? 17.935 2.223 41.921 1.00 45.43 81 MET F N 1
ATOM 8958 C CA . MET D 1 80 ? 18.618 2.281 43.200 1.00 47.74 81 MET F CA 1
ATOM 8959 C C . MET D 1 80 ? 20.057 2.715 43.019 1.00 53.28 81 MET F C 1
ATOM 8960 O O . MET D 1 80 ? 20.637 3.373 43.891 1.00 49.04 81 MET F O 1
ATOM 8974 N N . LYS D 1 81 ? 20.650 2.335 41.897 1.00 63.88 82 LYS F N 1
ATOM 8975 C CA . LYS D 1 81 ? 22.020 2.725 41.622 1.00 50.41 82 LYS F CA 1
ATOM 8976 C C . LYS D 1 81 ? 22.115 4.236 41.447 1.00 50.99 82 LYS F C 1
ATOM 8977 O O . LYS D 1 81 ? 23.109 4.856 41.846 1.00 54.30 82 LYS F O 1
ATOM 8996 N N . CYS D 1 82 ? 21.075 4.848 40.862 1.00 49.99 83 CYS F N 1
ATOM 8997 C CA . CYS D 1 82 ? 21.092 6.283 40.612 1.00 48.42 83 CYS F CA 1
ATOM 8998 C C . CYS D 1 82 ? 20.736 7.084 41.852 1.00 48.31 83 CYS F C 1
ATOM 8999 O O . CYS D 1 82 ? 21.189 8.223 42.001 1.00 48.95 83 CYS F O 1
ATOM 9007 N N . ARG D 1 83 ? 19.902 6.523 42.731 1.00 50.55 84 ARG F N 1
ATOM 9008 C CA . ARG D 1 83 ? 19.633 7.162 44.012 1.00 47.65 84 ARG F CA 1
ATOM 9009 C C . ARG D 1 83 ? 20.922 7.340 44.785 1.00 49.56 84 ARG F C 1
ATOM 9010 O O . ARG D 1 83 ? 21.147 8.390 45.387 1.00 51.63 84 ARG F O 1
ATOM 9031 N N . GLU D 1 84 ? 21.791 6.330 44.749 1.00 50.69 85 GLU F N 1
ATOM 9032 C CA . GLU D 1 84 ? 23.043 6.375 45.490 1.00 55.83 85 GLU F CA 1
ATOM 9033 C C . GLU D 1 84 ? 24.015 7.398 44.910 1.00 58.77 85 GLU F C 1
ATOM 9034 O O . GLU D 1 84 ? 24.483 8.298 45.623 1.00 60.10 85 GLU F O 1
ATOM 9046 N N . LEU D 1 85 ? 24.372 7.248 43.627 1.00 56.53 86 LEU F N 1
ATOM 9047 C CA . LEU D 1 85 ? 25.464 8.033 43.048 1.00 57.77 86 LEU F CA 1
ATOM 9048 C C . LEU D 1 85 ? 24.999 9.367 42.484 1.00 56.39 86 LEU F C 1
ATOM 9049 O O . LEU D 1 85 ? 25.692 10.376 42.620 1.00 59.76 86 LEU F O 1
ATOM 9065 N N . LEU D 1 86 ? 23.865 9.389 41.817 1.00 53.46 87 LEU F N 1
ATOM 9066 C CA . LEU D 1 86 ? 23.255 10.634 41.405 1.00 53.30 87 LEU F CA 1
ATOM 9067 C C . LEU D 1 86 ? 22.279 11.064 42.493 1.00 55.64 87 LEU F C 1
ATOM 9068 O O . LEU D 1 86 ? 22.169 10.432 43.545 1.00 61.13 87 LEU F O 1
ATOM 9084 N N . GLY D 1 87 ? 21.556 12.144 42.252 1.00 57.88 88 GLY F N 1
ATOM 9085 C CA . GLY D 1 87 ? 20.613 12.607 43.259 1.00 63.26 88 GLY F CA 1
ATOM 9086 C C . GLY D 1 87 ? 19.178 12.131 43.072 1.00 54.01 88 GLY F C 1
ATOM 9087 O O . GLY D 1 87 ? 18.233 12.803 43.503 1.00 61.88 88 GLY F O 1
ATOM 9091 N N . GLN D 1 88 ? 18.987 10.985 42.425 1.00 49.22 89 GLN F N 1
ATOM 9092 C CA . GLN D 1 88 ? 17.645 10.621 41.982 1.00 49.1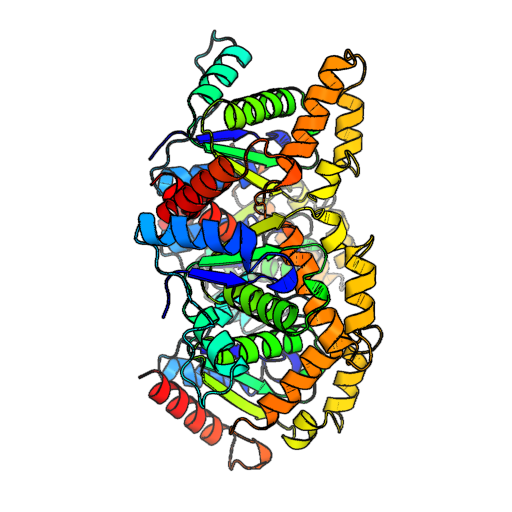3 89 GLN F CA 1
ATOM 9093 C C . GLN D 1 88 ? 16.712 10.435 43.163 1.00 47.82 89 GLN F C 1
ATOM 9094 O O . GLN D 1 88 ? 17.032 9.732 44.118 1.00 45.10 89 GLN F O 1
ATOM 9108 N N . ILE D 1 89 ? 15.551 11.053 43.081 1.00 49.23 90 ILE F N 1
ATOM 9109 C CA . ILE D 1 89 ? 14.507 10.887 44.076 1.00 47.44 90 ILE F CA 1
ATOM 9110 C C . ILE D 1 89 ? 13.686 9.670 43.687 1.00 45.48 90 ILE F C 1
ATOM 9111 O O . ILE D 1 89 ? 13.221 9.568 42.553 1.00 49.92 90 ILE F O 1
ATOM 9127 N N . VAL D 1 90 ? 13.476 8.764 44.624 1.00 45.60 91 VAL F N 1
ATOM 9128 C CA . VAL D 1 90 ? 12.738 7.534 44.380 1.00 49.71 91 VAL F CA 1
ATOM 9129 C C . VAL D 1 90 ? 11.423 7.608 45.159 1.00 55.99 91 VAL F C 1
ATOM 9130 O O . VAL D 1 90 ? 11.422 7.735 46.395 1.00 42.06 91 VAL F O 1
ATOM 9143 N N . MET D 1 91 ? 10.309 7.515 44.427 1.00 49.20 92 MET F N 1
ATOM 9144 C CA . MET D 1 91 ? 8.964 7.555 44.973 1.00 42.13 92 MET F CA 1
ATOM 9145 C C . MET D 1 91 ? 8.399 6.155 44.840 1.00 42.96 92 MET F C 1
ATOM 9146 O O . MET D 1 91 ? 8.498 5.552 43.768 1.00 44.47 92 MET F O 1
ATOM 9160 N N . THR D 1 92 ? 7.807 5.641 45.908 1.00 43.97 93 THR F N 1
ATOM 9161 C CA . THR D 1 92 ? 7.350 4.259 45.935 1.00 44.08 93 THR F CA 1
ATOM 9162 C C . THR D 1 92 ? 5.834 4.193 46.050 1.00 43.12 93 THR F C 1
ATOM 9163 O O . THR D 1 92 ? 5.227 4.910 46.847 1.00 42.86 93 THR F O 1
ATOM 9174 N N . ILE D 1 93 ? 5.232 3.317 45.250 1.00 43.80 94 ILE F N 1
ATOM 9175 C CA . ILE D 1 93 ? 3.798 3.068 45.266 1.00 44.91 94 ILE F CA 1
ATOM 9176 C C . ILE D 1 93 ? 3.593 1.580 45.471 1.00 44.57 94 ILE F C 1
ATOM 9177 O O . ILE D 1 93 ? 3.972 0.776 44.614 1.00 44.81 94 ILE F O 1
ATOM 9193 N N . PHE D 1 94 ? 2.968 1.219 46.583 1.00 47.42 95 PHE F N 1
ATOM 9194 C CA . PHE D 1 94 ? 2.684 -0.174 46.908 1.00 53.00 95 PHE F CA 1
ATOM 9195 C C . PHE D 1 94 ? 1.234 -0.460 46.535 1.00 50.78 95 PHE F C 1
ATOM 9196 O O . PHE D 1 94 ? 0.308 -0.135 47.281 1.00 47.41 95 PHE F O 1
ATOM 9213 N N . TYR D 1 95 ? 1.051 -1.105 45.386 1.00 50.15 96 TYR F N 1
ATOM 9214 C CA . TYR D 1 95 ? -0.258 -1.290 44.776 1.00 48.83 96 TYR F CA 1
ATOM 9215 C C . TYR D 1 95 ? -0.736 -2.704 45.043 1.00 50.59 96 TYR F C 1
ATOM 9216 O O . TYR D 1 95 ? -0.281 -3.661 44.414 1.00 50.49 96 TYR F O 1
ATOM 9234 N N . GLU D 1 96 ? -1.662 -2.826 45.979 1.00 51.79 97 GLU F N 1
ATOM 9235 C CA . GLU D 1 96 ? -2.228 -4.114 46.338 1.00 55.95 97 GLU F CA 1
ATOM 9236 C C . GLU D 1 96 ? -1.124 -5.127 46.621 1.00 53.68 97 GLU F C 1
AT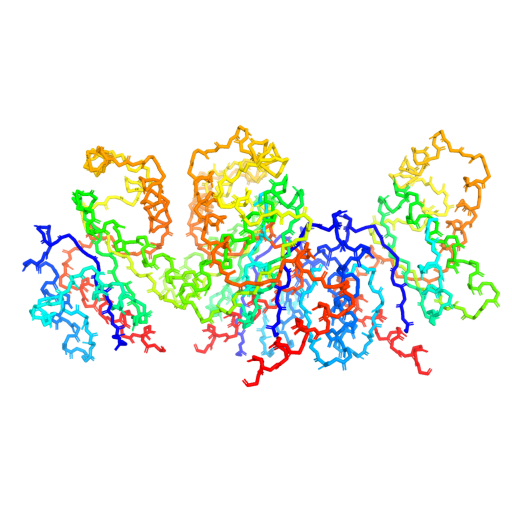OM 9237 O O . GLU D 1 96 ? -1.210 -6.299 46.269 1.00 56.95 97 GLU F O 1
ATOM 9249 N N . VAL D 1 97 ? -0.073 -4.661 47.281 1.00 56.93 98 VAL F N 1
ATOM 9250 C CA . VAL D 1 97 ? 1.024 -5.506 47.731 1.00 55.81 98 VAL F CA 1
ATOM 9251 C C . VAL D 1 97 ? 1.582 -4.861 48.986 1.00 56.02 98 VAL F C 1
ATOM 9252 O O . VAL D 1 97 ? 1.687 -3.631 49.061 1.00 53.34 98 VAL F O 1
ATOM 9265 N N . ASP D 1 98 ? 1.964 -5.689 49.956 1.00 57.56 99 ASP F N 1
ATOM 9266 C CA . ASP D 1 98 ? 2.417 -5.121 51.219 1.00 59.70 99 ASP F CA 1
ATOM 9267 C C . ASP D 1 98 ? 3.932 -4.903 51.192 1.00 59.48 99 ASP F C 1
ATOM 9268 O O . ASP D 1 98 ? 4.671 -5.744 50.676 1.00 62.44 99 ASP F O 1
ATOM 9277 N N . PRO D 1 99 ? 4.426 -3.787 51.725 1.00 54.95 100 PRO F N 1
ATOM 9278 C CA . PRO D 1 99 ? 5.875 -3.528 51.638 1.00 57.68 100 PRO F CA 1
ATOM 9279 C C . PRO D 1 99 ? 6.711 -4.641 52.231 1.00 59.73 100 PRO F C 1
ATOM 9280 O O . PRO D 1 99 ? 7.765 -4.954 51.675 1.00 59.01 100 PRO F O 1
ATOM 9291 N N . THR D 1 100 ? 6.281 -5.266 53.333 1.00 61.54 101 THR F N 1
ATOM 9292 C CA . THR D 1 100 ? 7.124 -6.300 53.924 1.00 63.73 101 THR F CA 1
ATOM 9293 C C . THR D 1 100 ? 7.196 -7.529 53.027 1.00 66.93 101 THR F C 1
ATOM 9294 O O . THR D 1 100 ? 8.218 -8.220 53.010 1.00 71.89 101 THR F O 1
ATOM 9305 N N . ASP D 1 101 ? 6.137 -7.826 52.275 1.00 66.80 102 ASP F N 1
ATOM 9306 C CA . ASP D 1 101 ? 6.241 -8.859 51.250 1.00 68.28 102 ASP F CA 1
ATOM 9307 C C . ASP D 1 101 ? 7.263 -8.466 50.197 1.00 68.53 102 ASP F C 1
ATOM 9308 O O . ASP D 1 101 ? 7.887 -9.330 49.573 1.00 70.68 102 ASP F O 1
ATOM 9317 N N . ILE D 1 102 ? 7.422 -7.163 49.981 1.00 65.02 103 ILE F N 1
ATOM 9318 C CA . ILE D 1 102 ? 8.472 -6.681 49.090 1.00 63.11 103 ILE F CA 1
ATOM 9319 C C . ILE D 1 102 ? 9.830 -6.812 49.750 1.00 64.92 103 ILE F C 1
ATOM 9320 O O . ILE D 1 102 ? 10.806 -7.245 49.115 1.00 65.67 103 ILE F O 1
ATOM 9336 N N . LYS D 1 103 ? 9.925 -6.422 51.020 1.00 67.88 104 LYS F N 1
ATOM 9337 C CA . LYS D 1 103 ? 11.194 -6.442 51.731 1.00 68.20 104 LYS F CA 1
ATOM 9338 C C . LYS D 1 103 ? 11.723 -7.860 51.854 1.00 69.31 104 LYS F C 1
ATOM 9339 O O . LYS D 1 103 ? 12.923 -8.097 51.697 1.00 72.47 104 LYS F O 1
ATOM 9358 N N . LYS D 1 104 ? 10.848 -8.805 52.189 1.00 70.71 105 LYS F N 1
ATOM 9359 C CA . LYS D 1 104 ? 11.231 -10.200 52.372 1.00 69.77 105 LYS F CA 1
ATOM 9360 C C . LYS D 1 104 ? 10.954 -11.059 51.133 1.00 72.69 105 LYS F C 1
ATOM 9361 O O . LYS D 1 104 ? 11.198 -12.269 51.166 1.00 73.09 105 LYS F O 1
ATOM 9380 N N . GLN D 1 105 ? 10.472 -10.468 50.038 1.00 72.69 106 GLN F N 1
ATOM 9381 C CA . GLN D 1 105 ? 10.164 -11.186 48.799 1.00 72.25 106 GLN F CA 1
ATOM 9382 C C . GLN D 1 105 ? 9.288 -12.411 49.059 1.00 78.43 106 GLN F C 1
ATOM 9383 O O . GLN D 1 105 ? 9.651 -13.547 48.757 1.00 81.84 106 GLN F O 1
ATOM 9397 N N . THR D 1 106 ? 8.120 -12.163 49.652 1.00 77.51 107 THR F N 1
ATOM 9398 C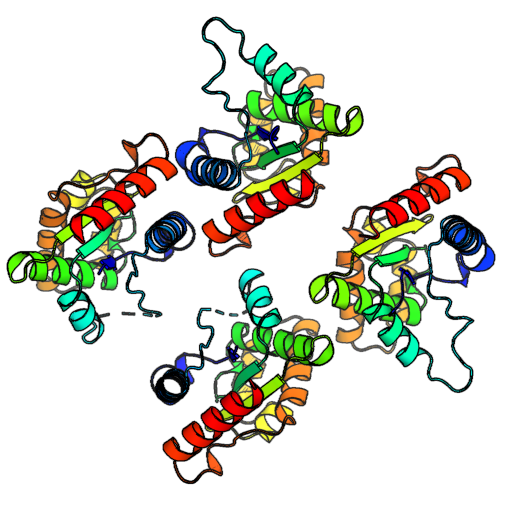 CA . THR D 1 106 ? 7.209 -13.254 49.975 1.00 77.14 107 THR F CA 1
ATOM 9399 C C . THR D 1 106 ? 5.802 -13.019 49.420 1.00 81.58 107 THR F C 1
ATOM 9400 O O . THR D 1 106 ? 5.572 -12.058 48.673 1.00 78.69 107 THR F O 1
ATOM 9411 N N . GLY D 1 107 ? 4.849 -13.889 49.786 1.00 85.49 108 GLY F N 1
ATOM 9412 C CA . GLY D 1 107 ? 3.509 -13.812 49.235 1.00 83.59 108 GLY F CA 1
ATOM 9413 C C . GLY D 1 107 ? 3.557 -14.226 47.775 1.00 85.53 108 GLY F C 1
ATOM 9414 O O . GLY D 1 107 ? 4.454 -14.950 47.322 1.00 87.81 108 GLY F O 1
ATOM 9418 N N . GLU D 1 108 ? 2.540 -13.794 47.036 1.00 84.19 109 GLU F N 1
ATOM 9419 C CA . GLU D 1 108 ? 2.556 -14.020 45.600 1.00 88.96 109 GLU F CA 1
ATOM 9420 C C . GLU D 1 108 ? 3.687 -13.248 44.939 1.00 82.94 109 GLU F C 1
ATOM 9421 O O . GLU D 1 108 ? 4.245 -13.713 43.936 1.00 83.39 109 GLU F O 1
ATOM 9433 N N . PHE D 1 109 ? 4.008 -12.060 45.469 1.00 76.92 110 PHE F N 1
ATOM 9434 C CA . PHE D 1 109 ? 5.121 -11.274 44.952 1.00 72.36 110 PHE F CA 1
ATOM 9435 C C . PHE D 1 109 ? 6.395 -12.088 45.048 1.00 73.98 110 PHE F C 1
ATOM 9436 O O . PHE D 1 109 ? 7.193 -12.123 44.110 1.00 72.71 110 PHE F O 1
ATOM 9453 N N . GLY D 1 110 ? 6.625 -12.732 46.189 1.00 77.85 111 GLY F N 1
ATOM 9454 C CA . GLY D 1 110 ? 7.828 -13.531 46.343 1.00 78.70 111 GLY F CA 1
ATOM 9455 C C . GLY D 1 110 ? 7.805 -14.778 45.480 1.00 80.03 111 GLY F C 1
ATOM 9456 O O . GLY D 1 110 ? 8.829 -15.193 44.935 1.00 82.91 111 GLY F O 1
ATOM 9460 N N . LYS D 1 111 ? 6.640 -15.402 45.357 1.00 80.24 112 LYS F N 1
ATOM 9461 C CA . LYS D 1 111 ? 6.536 -16.599 44.533 1.00 83.74 112 LYS F CA 1
ATOM 9462 C C . LYS D 1 111 ? 6.861 -16.316 43.070 1.00 83.31 112 LYS F C 1
ATOM 9463 O O . LYS D 1 111 ? 7.444 -17.167 42.387 1.00 81.95 112 LYS F O 1
ATOM 9482 N N . ALA D 1 112 ? 6.494 -15.133 42.565 1.00 83.84 113 ALA F N 1
ATOM 9483 C CA . ALA D 1 112 ? 6.880 -14.770 41.206 1.00 79.60 113 ALA F CA 1
ATOM 9484 C C . ALA D 1 112 ? 8.375 -14.503 41.117 1.00 81.05 113 ALA F C 1
ATOM 9485 O O . ALA D 1 112 ? 8.989 -14.775 40.082 1.00 83.60 113 ALA F O 1
ATOM 9492 N N . PHE D 1 113 ? 8.973 -13.986 42.195 1.00 80.75 114 PHE F N 1
ATOM 9493 C CA . PHE D 1 113 ? 10.400 -13.674 42.190 1.00 81.54 114 PHE F CA 1
ATOM 9494 C C . PHE D 1 113 ? 11.223 -14.949 42.065 1.00 83.78 114 PHE F C 1
ATOM 9495 O O . PHE D 1 113 ? 12.124 -15.040 41.223 1.00 85.02 114 PHE F O 1
ATOM 9512 N N . THR D 1 114 ? 10.919 -15.955 42.887 1.00 82.84 115 THR F N 1
ATOM 9513 C CA . THR D 1 114 ? 11.697 -17.184 42.841 1.00 83.99 115 THR F CA 1
ATOM 9514 C C . THR D 1 114 ? 11.564 -17.890 41.498 1.00 88.25 115 THR F C 1
ATOM 9515 O O . THR D 1 114 ? 12.501 -18.577 41.076 1.00 92.21 115 THR F O 1
ATOM 9526 N N . LYS D 1 115 ? 10.417 -17.751 40.815 1.00 89.55 116 LYS F N 1
ATOM 9527 C CA . LYS D 1 115 ? 10.299 -18.333 39.478 1.00 92.03 116 LYS F CA 1
ATOM 9528 C C . LYS D 1 115 ? 11.114 -17.525 38.478 1.00 90.02 116 LYS F C 1
ATOM 9529 O O . LYS D 1 115 ? 11.742 -18.087 37.574 1.00 94.30 116 LYS F O 1
ATOM 9548 N N . THR D 1 116 ? 11.104 -16.200 38.618 1.00 84.67 117 THR F N 1
ATOM 9549 C CA . THR D 1 116 ? 11.990 -15.373 37.816 1.00 85.51 117 THR F CA 1
ATOM 9550 C C . THR D 1 116 ? 13.450 -15.565 38.204 1.00 89.78 117 THR F C 1
ATOM 9551 O O . THR D 1 116 ? 14.328 -15.022 37.532 1.00 89.50 117 THR F O 1
ATOM 9562 N N . CYS D 1 117 ? 13.723 -16.261 39.308 1.00 90.61 118 CYS F N 1
ATOM 9563 C CA . CYS D 1 117 ? 15.089 -16.553 39.714 1.00 97.36 118 CYS F CA 1
ATOM 9564 C C . CYS D 1 117 ? 15.545 -17.968 39.376 1.00 104.73 118 CYS F C 1
ATOM 9565 O O . CYS D 1 117 ? 16.754 -18.213 39.351 1.00 105.05 118 CYS F O 1
ATOM 9573 N N . LYS D 1 118 ? 14.630 -18.904 39.122 1.00 107.60 119 LYS F N 1
ATOM 9574 C CA . LYS D 1 118 ? 15.047 -20.263 38.789 1.00 110.06 119 LYS F CA 1
ATOM 9575 C C . LYS D 1 118 ? 15.715 -20.291 37.416 1.00 111.01 119 LYS F C 1
ATOM 9576 O O . LYS D 1 118 ? 15.174 -19.766 36.437 1.00 109.81 119 LYS F O 1
ATOM 9595 N N . GLY D 1 119 ? 16.890 -20.907 37.343 1.00 115.02 120 GLY F N 1
ATOM 9596 C CA . GLY D 1 119 ? 17.646 -20.908 36.103 1.00 120.00 120 GLY F CA 1
ATOM 9597 C C . GLY D 1 119 ? 18.207 -19.536 35.808 1.00 119.27 120 GLY F C 1
ATOM 9598 O O . GLY D 1 119 ? 18.268 -19.129 34.640 1.00 118.39 120 GLY F O 1
ATOM 9602 N N . LYS D 1 120 ? 18.606 -18.809 36.851 1.00 116.92 121 LYS F N 1
ATOM 9603 C CA . LYS D 1 120 ? 19.113 -17.450 36.749 1.00 115.77 121 LYS F CA 1
ATOM 9604 C C . LYS D 1 120 ? 20.420 -17.372 37.523 1.00 118.44 121 LYS F C 1
ATOM 9605 O O . LYS D 1 120 ? 20.574 -18.017 38.565 1.00 114.74 121 LYS F O 1
ATOM 9624 N N . THR D 1 121 ? 21.371 -16.603 37.003 1.00 122.56 122 THR F N 1
ATOM 9625 C CA . THR D 1 121 ? 22.631 -16.422 37.709 1.00 119.03 122 THR F CA 1
ATOM 9626 C C . THR D 1 121 ? 22.388 -16.105 39.183 1.00 117.68 122 THR F C 1
ATOM 9627 O O . THR D 1 121 ? 21.494 -15.329 39.532 1.00 121.76 122 THR F O 1
ATOM 9638 N N . LYS D 1 122 ? 23.194 -16.715 40.054 1.00 117.00 123 LYS F N 1
ATOM 9639 C CA . LYS D 1 122 ? 23.139 -16.393 41.477 1.00 116.31 123 LYS F CA 1
ATOM 9640 C C . LYS D 1 122 ? 23.526 -14.950 41.769 1.00 112.72 123 LYS F C 1
ATOM 9641 O O . LYS D 1 122 ? 23.242 -14.457 42.867 1.00 112.11 123 LYS F O 1
ATOM 9660 N N . GLU D 1 123 ? 24.148 -14.262 40.815 1.00 113.28 124 GLU F N 1
ATOM 9661 C CA . GLU D 1 123 ? 24.630 -12.893 40.965 1.00 108.24 124 GLU F CA 1
ATOM 9662 C C . GLU D 1 123 ? 23.564 -11.861 40.630 1.00 105.88 124 GLU F C 1
ATOM 9663 O O . GLU D 1 123 ? 23.451 -10.842 41.319 1.00 98.62 124 GLU F O 1
ATOM 9675 N N . TYR D 1 124 ? 22.780 -12.102 39.578 1.00 107.46 125 TYR F N 1
ATOM 9676 C CA . TYR D 1 124 ? 21.600 -11.284 39.341 1.00 103.11 125 TYR F CA 1
ATOM 9677 C C . TYR D 1 124 ? 20.638 -11.357 40.516 1.00 94.04 125 TYR F C 1
ATOM 9678 O O . TYR D 1 124 ? 20.091 -10.336 40.951 1.00 87.42 125 TYR F O 1
ATOM 9696 N N . VAL D 1 125 ? 20.421 -12.560 41.042 1.00 94.24 126 VAL F N 1
ATOM 9697 C CA . VAL D 1 125 ? 19.402 -12.757 42.065 1.00 96.35 126 VAL F CA 1
ATOM 9698 C C . VAL D 1 125 ? 19.608 -11.782 43.213 1.00 97.38 126 VAL F C 1
ATOM 9699 O O . VAL D 1 125 ? 18.666 -11.117 43.667 1.00 95.06 126 VAL F O 1
ATOM 9712 N N . GLU D 1 126 ? 20.849 -11.683 43.697 1.00 99.15 127 GLU F N 1
ATOM 9713 C CA . GLU D 1 126 ? 21.099 -10.949 44.931 1.00 94.51 127 GLU F CA 1
ATOM 9714 C C . GLU D 1 126 ? 21.179 -9.437 44.730 1.00 89.27 127 GLU F C 1
ATOM 9715 O O . GLU D 1 126 ? 20.824 -8.687 45.645 1.00 89.33 127 GLU F O 1
ATOM 9727 N N . ARG D 1 127 ? 21.630 -8.956 43.569 1.00 85.70 128 ARG F N 1
ATOM 9728 C CA . ARG D 1 127 ? 21.505 -7.527 43.294 1.00 84.39 128 ARG F CA 1
ATOM 9729 C C . ARG D 1 127 ? 20.031 -7.136 43.188 1.00 82.91 128 ARG F C 1
ATOM 9730 O O . ARG D 1 127 ? 19.627 -6.032 43.583 1.00 75.86 128 ARG F O 1
ATOM 9751 N N . TRP D 1 128 ? 19.206 -8.037 42.660 1.00 83.66 129 TRP F N 1
ATOM 9752 C CA . TRP D 1 128 ? 17.769 -7.803 42.673 1.00 80.43 129 TRP F CA 1
ATOM 9753 C C . TRP D 1 128 ? 17.247 -7.788 44.103 1.00 81.18 129 TRP F C 1
ATOM 9754 O O . TRP D 1 128 ? 16.497 -6.884 44.497 1.00 77.59 129 TRP F O 1
ATOM 9775 N N . ARG D 1 129 ? 17.649 -8.786 44.900 1.00 81.21 130 ARG F N 1
ATOM 9776 C CA . ARG D 1 129 ? 17.147 -8.887 46.266 1.00 79.08 130 ARG F CA 1
ATOM 9777 C C . ARG D 1 129 ? 17.483 -7.625 47.049 1.00 77.92 130 ARG F C 1
ATOM 9778 O O . ARG D 1 129 ? 16.625 -7.043 47.724 1.00 82.00 130 ARG F O 1
ATOM 9799 N N . LYS D 1 130 ? 18.737 -7.188 46.970 1.00 74.20 131 LYS F N 1
ATOM 9800 C CA . LYS D 1 130 ? 19.146 -6.003 47.704 1.00 73.33 131 LYS F CA 1
ATOM 9801 C C . LYS D 1 130 ? 18.328 -4.805 47.273 1.00 68.97 131 LYS F C 1
ATOM 9802 O O . LYS D 1 130 ? 17.960 -3.971 48.105 1.00 69.68 131 LYS F O 1
ATOM 9821 N N . ALA D 1 131 ? 18.021 -4.710 45.975 1.00 70.86 132 ALA F N 1
ATOM 9822 C CA . ALA D 1 131 ? 17.200 -3.605 45.483 1.00 66.51 132 ALA F CA 1
ATOM 9823 C C . ALA D 1 131 ? 15.782 -3.657 46.046 1.00 62.37 132 ALA F C 1
ATOM 9824 O O . ALA D 1 131 ? 15.235 -2.632 46.469 1.00 56.23 132 ALA F O 1
ATOM 9831 N N . LEU D 1 132 ? 15.180 -4.842 46.078 1.00 63.01 133 LEU F N 1
ATOM 9832 C CA . LEU D 1 132 ? 13.848 -4.966 46.655 1.00 61.87 133 LEU F CA 1
ATOM 9833 C C . LEU D 1 132 ? 13.856 -4.689 48.156 1.00 64.15 133 LEU F C 1
ATOM 9834 O O . LEU D 1 132 ? 12.988 -3.976 48.673 1.00 57.33 133 LEU F O 1
ATOM 9850 N N . GLU D 1 133 ? 14.828 -5.255 48.873 1.00 76.71 134 GLU F N 1
ATOM 9851 C CA . GLU D 1 133 ? 14.997 -4.955 50.288 1.00 64.13 134 GLU F CA 1
ATOM 9852 C C . GLU D 1 133 ? 15.124 -3.459 50.512 1.00 59.88 134 GLU F C 1
ATOM 9853 O O . GLU D 1 133 ? 14.514 -2.904 51.430 1.00 65.76 134 GLU F O 1
ATOM 9865 N N . ASP D 1 134 ? 15.922 -2.788 49.684 1.00 59.65 135 ASP F N 1
ATOM 9866 C CA . ASP D 1 134 ? 16.162 -1.362 49.893 1.00 63.11 135 ASP F CA 1
ATOM 9867 C C . ASP D 1 134 ? 14.942 -0.525 49.507 1.00 59.69 135 ASP F C 1
ATOM 9868 O O . ASP D 1 134 ? 14.532 0.371 50.257 1.00 58.09 135 ASP F O 1
ATOM 9877 N N . VAL D 1 135 ? 14.358 -0.783 48.335 1.00 56.12 136 VAL F N 1
ATOM 9878 C CA . VAL D 1 135 ? 13.236 0.040 47.902 1.00 55.90 136 VAL F CA 1
ATOM 9879 C C . VAL D 1 135 ? 12.065 -0.135 48.843 1.00 55.15 136 VAL F C 1
ATOM 9880 O O . VAL D 1 135 ? 11.262 0.783 49.024 1.00 54.19 136 VAL F O 1
ATOM 9893 N N . ALA D 1 136 ? 11.952 -1.300 49.473 1.00 55.54 137 ALA F N 1
ATOM 9894 C CA . ALA D 1 136 ? 10.826 -1.533 50.362 1.00 55.21 137 ALA F CA 1
ATOM 9895 C C . ALA D 1 136 ? 10.874 -0.652 51.598 1.00 54.76 137 ALA F C 1
ATOM 9896 O O . ALA D 1 136 ? 9.873 -0.570 52.315 1.00 53.70 137 ALA F O 1
ATOM 9903 N N . THR D 1 137 ? 12.001 -0.008 51.867 1.00 51.86 138 THR F N 1
ATOM 9904 C CA . THR D 1 137 ? 12.155 0.848 53.027 1.00 53.73 138 THR F CA 1
ATOM 9905 C C . THR D 1 137 ? 12.131 2.330 52.692 1.00 53.99 138 THR F C 1
ATOM 9906 O O . THR D 1 137 ? 12.300 3.151 53.598 1.00 56.16 138 THR F O 1
ATOM 9917 N N . ILE D 1 138 ? 11.929 2.698 51.432 1.00 51.29 139 ILE F N 1
ATOM 9918 C CA . ILE D 1 138 ? 11.731 4.095 51.062 1.00 51.63 139 ILE F CA 1
ATOM 9919 C C . ILE D 1 138 ? 10.261 4.456 51.288 1.00 50.75 139 ILE F C 1
ATOM 9920 O O . ILE D 1 138 ? 9.356 3.908 50.643 1.00 46.92 139 ILE F O 1
ATOM 9936 N N . ALA D 1 139 ? 10.022 5.400 52.191 1.00 50.63 140 ALA F N 1
ATOM 9937 C CA . ALA D 1 139 ? 8.675 5.829 52.510 1.00 50.57 140 ALA F CA 1
ATOM 9938 C C . ALA D 1 139 ? 7.932 6.220 51.244 1.00 51.33 140 ALA F C 1
ATOM 9939 O O . ALA D 1 139 ? 8.427 7.018 50.438 1.00 49.48 140 ALA F O 1
ATOM 9946 N N . GLY D 1 140 ? 6.735 5.661 51.087 1.00 53.28 141 GLY F N 1
ATOM 9947 C CA . GLY D 1 140 ? 5.916 5.864 49.907 1.00 50.55 141 GLY F CA 1
ATOM 9948 C C . GLY D 1 140 ? 4.440 5.764 50.211 1.00 44.76 141 GLY F C 1
ATOM 9949 O O . GLY D 1 140 ? 4.010 6.031 51.358 1.00 49.19 141 GLY F O 1
ATOM 9953 N N . TYR D 1 141 ? 3.651 5.368 49.231 1.00 47.35 142 TYR F N 1
ATOM 9954 C CA . TYR D 1 141 ? 2.195 5.330 49.313 1.00 49.11 142 TYR F CA 1
ATOM 9955 C C . TYR D 1 141 ? 1.689 3.888 49.206 1.00 48.25 142 TYR F C 1
ATOM 9956 O O . TYR D 1 141 ? 1.864 3.227 48.174 1.00 45.70 142 TYR F O 1
ATOM 9974 N N . HIS D 1 142 ? 1.015 3.420 50.248 1.00 51.27 143 HIS F N 1
ATOM 9975 C CA . HIS D 1 142 ? 0.455 2.076 50.286 1.00 53.15 143 HIS F CA 1
ATOM 9976 C C . HIS D 1 142 ? -1.044 2.153 49.992 1.00 54.13 143 HIS F C 1
ATOM 9977 O O . HIS D 1 142 ? -1.788 2.854 50.687 1.00 56.98 143 HIS F O 1
ATOM 9991 N N . SER D 1 143 ? -1.481 1.447 48.951 1.00 54.41 144 SER F N 1
ATOM 9992 C CA . SER D 1 143 ? -2.867 1.556 48.504 1.00 52.78 144 SER F CA 1
ATOM 9993 C C . SER D 1 143 ? -3.840 1.045 49.568 1.00 55.88 144 SER F C 1
ATOM 9994 O O . SER D 1 143 ? -4.908 1.627 49.773 1.00 57.78 144 SER F O 1
ATOM 10002 N N . HIS D 1 144 ? -3.497 -0.033 50.259 1.00 52.28 145 HIS F N 1
ATOM 10003 C CA . HIS D 1 144 ? -4.411 -0.565 51.261 1.00 57.62 145 HIS F CA 1
ATOM 10004 C C . HIS D 1 144 ? -4.791 0.494 52.297 1.00 61.32 145 HIS F C 1
ATOM 10005 O O . HIS D 1 144 ? -5.914 0.493 52.807 1.00 63.64 145 HIS F O 1
ATOM 10019 N N . LYS D 1 145 ? -3.871 1.398 52.620 1.00 64.34 146 LYS F N 1
ATOM 10020 C CA . LYS D 1 145 ? -4.047 2.370 53.690 1.00 65.12 146 LYS F CA 1
ATOM 10021 C C . LYS D 1 145 ? -4.760 3.634 53.252 1.00 61.63 146 LYS F C 1
ATOM 10022 O O . LYS D 1 145 ? -4.999 4.509 54.090 1.00 60.48 146 LYS F O 1
ATOM 10041 N N . TRP D 1 146 ? -5.090 3.769 51.974 1.00 63.28 147 TRP F N 1
ATOM 10042 C CA . TRP D 1 146 ? -5.701 4.991 51.477 1.00 63.07 147 TRP F CA 1
ATOM 10043 C C . TRP D 1 146 ? -7.208 4.858 51.356 1.00 65.52 147 TRP F C 1
ATOM 10044 O O . TRP D 1 146 ? -7.746 3.764 51.183 1.00 65.52 147 TRP F O 1
ATOM 10065 N N . ARG D 1 147 ? -7.889 6.001 51.442 1.00 70.32 148 ARG F N 1
ATOM 10066 C CA . ARG D 1 147 ? -9.342 5.966 51.544 1.00 76.53 148 ARG F CA 1
ATOM 10067 C C . ARG D 1 147 ? -10.003 5.717 50.193 1.00 72.02 148 ARG F C 1
ATOM 10068 O O . ARG D 1 147 ? -10.967 4.944 50.110 1.00 65.67 148 ARG F O 1
ATOM 10089 N N . ASN D 1 148 ? -9.490 6.330 49.130 1.00 64.86 149 ASN F N 1
ATOM 10090 C CA . ASN D 1 148 ? -9.981 6.094 47.782 1.00 58.36 149 ASN F CA 1
ATOM 10091 C C . ASN D 1 148 ? -8.811 6.324 46.849 1.00 54.24 149 ASN F C 1
ATOM 10092 O O . ASN D 1 148 ? -7.964 7.181 47.105 1.00 62.24 149 ASN F O 1
ATOM 10103 N N . GLU D 1 149 ? -8.749 5.526 45.785 1.00 50.94 150 GLU F N 1
ATOM 10104 C CA . GLU D 1 149 ? -7.618 5.610 44.864 1.00 51.09 150 GLU F CA 1
ATOM 10105 C C . GLU D 1 149 ? -7.459 7.016 44.292 1.00 50.41 150 GLU F C 1
ATOM 10106 O O . GLU D 1 149 ? -6.334 7.472 44.071 1.00 45.11 150 GLU F O 1
ATOM 10118 N N . ALA D 1 150 ? -8.570 7.720 44.052 1.00 50.80 151 ALA F N 1
ATOM 10119 C CA . ALA D 1 150 ? -8.501 9.046 43.439 1.00 51.65 151 ALA F CA 1
ATOM 10120 C C . ALA D 1 150 ? -7.742 10.047 44.313 1.00 52.88 151 ALA F C 1
ATOM 10121 O O . ALA D 1 150 ? -6.879 10.791 43.822 1.00 48.38 151 ALA F O 1
ATOM 10128 N N . ASP D 1 151 ? -8.043 10.073 45.618 1.00 54.74 152 ASP F N 1
ATOM 10129 C CA . ASP D 1 151 ? -7.335 10.981 46.518 1.00 53.97 152 ASP F CA 1
ATOM 10130 C C . ASP D 1 151 ? -5.855 10.626 46.623 1.00 53.32 152 ASP F C 1
ATOM 10131 O O . ASP D 1 151 ? -5.000 11.519 46.688 1.00 52.20 152 ASP F O 1
ATOM 10140 N N . MET D 1 152 ? -5.528 9.334 46.642 1.00 50.09 153 MET F N 1
ATOM 10141 C CA . MET D 1 152 ? -4.124 8.954 46.687 1.00 52.85 153 MET F CA 1
ATOM 10142 C C . MET D 1 152 ? -3.377 9.483 45.470 1.00 50.92 153 MET F C 1
ATOM 10143 O O . MET D 1 152 ? -2.316 10.109 45.599 1.00 51.07 153 MET F O 1
ATOM 10157 N N . ILE D 1 153 ? -3.905 9.228 44.271 1.00 50.85 154 ILE F N 1
ATOM 10158 C CA . ILE D 1 153 ? -3.233 9.717 43.070 1.00 49.71 154 ILE F CA 1
ATOM 10159 C C . ILE D 1 153 ? -3.064 11.225 43.153 1.00 49.62 154 ILE F C 1
ATOM 10160 O O . ILE D 1 153 ? -2.008 11.769 42.815 1.00 50.47 154 ILE F O 1
ATOM 10176 N N . GLU D 1 154 ? -4.096 11.926 43.621 1.00 50.08 155 GLU F N 1
ATOM 10177 C CA . GLU D 1 154 ? -4.000 13.377 43.709 1.00 50.53 155 GLU F CA 1
ATOM 10178 C C . GLU D 1 154 ? -2.886 13.789 44.661 1.00 51.17 155 GLU F C 1
ATOM 10179 O O . GLU D 1 154 ? -2.181 14.767 44.405 1.00 49.42 155 GLU F O 1
ATOM 10191 N N . LYS D 1 155 ? -2.711 13.048 45.766 1.00 53.18 156 LYS F N 1
ATOM 10192 C CA . LYS D 1 155 ? -1.605 13.318 46.685 1.00 51.24 156 LYS F CA 1
ATOM 10193 C C . LYS D 1 155 ? -0.247 13.051 46.025 1.00 54.53 156 LYS F C 1
ATOM 10194 O O . LYS D 1 155 ? 0.700 13.838 46.176 1.00 51.19 156 LYS F O 1
ATOM 10213 N N . ILE D 1 156 ? -0.133 11.957 45.274 1.00 51.62 157 ILE F N 1
ATOM 10214 C CA . ILE D 1 156 ? 1.143 11.625 44.645 1.00 50.19 157 ILE F CA 1
ATOM 10215 C C . ILE D 1 156 ? 1.529 12.689 43.620 1.00 51.02 157 ILE F C 1
ATOM 10216 O O . ILE D 1 156 ? 2.677 13.151 43.564 1.00 50.86 157 ILE F O 1
ATOM 10232 N N . ALA D 1 157 ? 0.585 13.070 42.765 1.00 51.79 158 ALA F N 1
ATOM 10233 C CA . ALA D 1 157 ? 0.923 14.016 41.711 1.00 54.11 158 ALA F CA 1
ATOM 10234 C C . ALA D 1 157 ? 1.312 15.369 42.280 1.00 52.57 158 ALA F C 1
ATOM 10235 O O . ALA D 1 157 ? 2.135 16.069 41.688 1.00 48.24 158 ALA F O 1
ATOM 10242 N N . THR D 1 158 ? 0.740 15.755 43.422 1.00 51.79 159 THR F N 1
ATOM 10243 C CA . THR D 1 158 ? 1.123 17.031 44.012 1.00 51.45 159 THR F CA 1
ATOM 10244 C C . THR D 1 158 ? 2.496 16.953 44.678 1.00 53.21 159 THR F C 1
ATOM 10245 O O . THR D 1 158 ? 3.287 17.906 44.596 1.00 54.31 159 THR F O 1
ATOM 10256 N N . ASP D 1 159 ? 2.795 15.836 45.353 1.00 53.71 160 ASP F N 1
ATOM 10257 C CA . ASP D 1 159 ? 4.125 15.667 45.939 1.00 51.61 160 ASP F CA 1
ATOM 10258 C C . ASP D 1 159 ? 5.196 15.669 44.849 1.00 59.18 160 ASP F C 1
ATOM 10259 O O . ASP D 1 159 ? 6.210 16.368 44.966 1.00 54.95 160 ASP F O 1
ATOM 10268 N N . VAL D 1 160 ? 4.967 14.916 43.759 1.00 51.22 161 VAL F N 1
ATOM 10269 C CA . VAL D 1 160 ? 5.922 14.910 42.656 1.00 50.62 161 VAL F CA 1
ATOM 10270 C C . VAL D 1 160 ? 6.046 16.297 42.066 1.00 51.73 161 VAL F C 1
ATOM 10271 O O . VAL D 1 160 ? 7.148 16.768 41.773 1.00 53.39 161 VAL F O 1
ATOM 10284 N N . SER D 1 161 ? 4.920 16.970 41.870 1.00 53.61 162 SER F N 1
ATOM 10285 C CA . SER D 1 161 ? 4.952 18.327 41.339 1.00 55.76 162 SER F CA 1
ATOM 10286 C C . SER D 1 161 ? 5.748 19.258 42.243 1.00 55.61 162 SER F C 1
ATOM 10287 O O . SER D 1 161 ? 6.612 20.015 41.783 1.00 56.94 162 SER F O 1
ATOM 10295 N N . ASN D 1 162 ? 5.456 19.232 43.535 1.00 55.78 163 ASN F N 1
ATOM 10296 C CA . ASN D 1 162 ? 6.177 20.094 44.461 1.00 59.08 163 ASN F CA 1
ATOM 10297 C C . ASN D 1 162 ? 7.670 19.804 44.432 1.00 56.94 163 ASN F C 1
ATOM 10298 O O . ASN D 1 162 ? 8.495 20.720 44.340 1.00 56.32 163 ASN F O 1
ATOM 10309 N N . MET D 1 163 ? 8.033 18.529 44.528 1.00 56.93 164 MET F N 1
ATOM 10310 C CA . MET D 1 163 ? 9.438 18.165 44.520 1.00 54.55 164 MET F CA 1
ATOM 10311 C C . MET D 1 163 ? 10.122 18.664 43.267 1.00 54.30 164 MET F C 1
ATOM 10312 O O . MET D 1 163 ? 11.298 19.027 43.313 1.00 71.11 164 MET F O 1
ATOM 10326 N N . LEU D 1 164 ? 9.415 18.724 42.164 1.00 52.98 165 LEU F N 1
ATOM 10327 C CA . LEU D 1 164 ? 10.006 19.203 40.900 1.00 56.82 165 LEU F CA 1
ATOM 10328 C C . LEU D 1 164 ? 10.257 20.709 40.892 1.00 57.86 165 LEU F C 1
ATOM 10329 O O . LEU D 1 164 ? 10.618 21.276 39.874 1.00 61.98 165 LEU F O 1
ATOM 10345 N N . ASN D 1 165 ? 10.109 21.394 42.013 1.00 60.71 166 ASN F N 1
ATOM 10346 C CA . ASN D 1 165 ? 10.414 22.815 42.096 1.00 62.54 166 ASN F CA 1
ATOM 10347 C C . ASN D 1 165 ? 11.434 23.105 43.221 1.00 63.80 166 ASN F C 1
ATOM 10348 O O . ASN D 1 165 ? 11.620 22.303 44.157 1.00 58.54 166 ASN F O 1
#